Protein AF-0000000080441056 (afdb_homodimer)

Sequence (494 aa):
MAYCEFAKIYDELINEDIDYKKIGDKVLDICERYNVDKKSYLDLACGTGNVSIEIAKQFKEAFAVDLSEEMLREAFEKFKKEKIRSRIVRQDMTELNLNHKFSLITCVLDSTNYIIEDSGIVNYFKSVYNHLEKDGIFIFDINSYYKLSEVLGNNIYTYNSEEVFYSWENTFEDSITNMFLTFFIKEGELYERFEEEHYERAYKEEEIENYLKMANLSVLEKWDGYSNKDVNEYSERILYVVKKMEVMAYCEFAKIYDELINEDIDYKKIGDKVLDICERYNVDKKSYLDLACGTGNVSIEIAKQFKEAFAVDLSEEMLREAFEKFKKEKIRSRIVRQDMTELNLNHKFSLITCVLDSTNYIIEDSGIVNYFKSVYNHLEKDGIFIFDINSYYKLSEVLGNNIYTYNSEEVFYSWENTFEDSITNMFLTFFIKEGELYERFEEEHYERAYKEEEIENYLKMANLSVLEKWDGYSNKDVNEYSERILYVVKKMEV

Nearest PDB structures (foldseek):
  1y8c-assembly1_A  TM=9.452E-01  e=5.557E-40  Clostridium acetobutylicum ATCC 824
  3d2l-assembly1_A  TM=8.966E-01  e=2.140E-26  Exiguobacterium sibiricum 255-15
  7wzg-assembly1_A  TM=8.561E-01  e=5.887E-21  Streptomyces sp.
  4hh4-assembly1_D  TM=8.690E-01  e=3.320E-19  Streptomyces caelestis
  4hgy-assembly1_E  TM=8.821E-01  e=4.790E-19  Streptomyces caelestis

pLDDT: mean 92.51, std 11.16, range [27.66, 98.88]

Radius of gyration: 31.26 Å; Cα contacts (8 Å, |Δi|>4): 1054; chains: 2; bounding box: 46×90×62 Å

Solvent-accessible surface area (backbone atoms only — not comparable to full-atom values): 24937 Å² total; per-residue (Å²): 112,74,68,56,52,43,54,56,44,36,52,57,69,71,41,59,80,59,57,42,61,55,49,20,48,43,53,51,51,51,35,58,76,66,64,41,58,54,48,28,36,34,27,40,60,34,49,53,27,66,45,47,56,58,44,40,74,70,29,74,33,26,37,36,28,20,73,46,66,66,33,42,53,48,18,50,52,51,33,56,73,68,70,48,68,61,49,78,45,80,42,50,63,51,67,52,81,77,94,59,64,18,27,33,38,36,28,50,88,33,53,59,21,54,46,72,50,68,68,42,48,40,36,26,42,34,34,45,49,74,26,42,34,83,78,15,40,38,38,36,27,31,52,19,34,47,26,38,54,60,66,43,22,62,34,62,47,76,47,86,50,89,59,41,33,37,40,42,41,26,39,56,57,95,56,28,27,41,37,40,35,44,36,35,37,55,51,90,90,30,22,42,75,47,77,48,76,47,60,31,32,39,51,48,70,68,56,55,52,50,42,33,46,76,32,50,30,36,79,75,48,62,20,29,34,78,50,95,44,69,61,55,87,77,32,46,30,38,25,39,35,30,32,59,48,86,126,113,74,68,55,52,43,55,57,45,36,52,58,69,70,40,58,81,59,59,42,63,55,49,20,50,45,52,52,51,51,34,59,74,65,66,42,59,53,50,29,34,35,27,42,60,35,50,54,26,64,46,47,58,56,43,40,74,69,30,74,32,27,38,37,28,20,74,48,64,67,33,43,53,49,19,49,54,50,32,56,75,68,71,48,68,62,48,79,43,81,43,50,64,50,66,51,79,76,92,60,65,19,26,32,37,36,29,51,87,33,52,60,21,53,48,71,47,69,67,43,48,38,36,25,41,33,36,48,48,72,27,40,35,84,78,16,42,38,38,36,28,31,52,20,33,45,28,37,54,61,67,42,21,62,34,61,47,76,48,86,51,90,60,41,32,36,38,42,39,27,38,57,57,93,56,28,27,41,36,42,35,44,35,35,37,56,51,91,90,30,22,42,76,48,75,50,75,50,60,31,33,40,49,48,70,68,55,54,52,50,43,32,46,74,34,49,32,38,80,76,48,62,20,29,34,75,50,96,44,68,63,53,86,80,31,47,30,38,26,39,35,29,32,60,49,86,127

Structure (mmCIF, N/CA/C/O backbone):
data_AF-0000000080441056-model_v1
#
loop_
_entity.id
_entity.type
_entity.pdbx_description
1 polymer 'Methyltransferase domain-containing protein'
#
loop_
_atom_site.group_PDB
_atom_site.id
_atom_site.type_symbol
_atom_site.label_atom_id
_atom_site.label_alt_id
_atom_site.label_comp_id
_atom_site.label_asym_id
_atom_site.label_entity_id
_atom_site.label_seq_id
_atom_site.pdbx_PDB_ins_code
_atom_site.Cartn_x
_atom_site.Cartn_y
_atom_site.Cartn_z
_atom_site.occupancy
_atom_site.B_iso_or_equiv
_atom_site.auth_seq_id
_atom_site.auth_comp_id
_atom_site.auth_asym_id
_atom_site.auth_atom_id
_atom_site.pdbx_PDB_model_num
ATOM 1 N N . MET A 1 1 ? 19.562 -7.727 -20.656 1 28.22 1 MET A N 1
ATOM 2 C CA . MET A 1 1 ? 20.219 -7.77 -19.344 1 28.22 1 MET A CA 1
ATOM 3 C C . MET A 1 1 ? 19.219 -7.453 -18.234 1 28.22 1 MET A C 1
ATOM 5 O O . MET A 1 1 ? 19.188 -8.133 -17.203 1 28.22 1 MET A O 1
ATOM 9 N N . ALA A 1 2 ? 18.484 -6.293 -18.438 1 36.69 2 ALA A N 1
ATOM 10 C CA . ALA A 1 2 ? 17.484 -5.797 -17.484 1 36.69 2 ALA A CA 1
ATOM 11 C C . ALA A 1 2 ? 16.359 -6.812 -17.281 1 36.69 2 ALA A C 1
ATOM 13 O O . ALA A 1 2 ? 15.93 -7.059 -16.156 1 36.69 2 ALA A O 1
ATOM 14 N N . TYR A 1 3 ? 16 -7.391 -18.344 1 39.78 3 TYR A N 1
ATOM 15 C CA . TYR A 1 3 ? 14.867 -8.305 -18.422 1 39.78 3 TYR A CA 1
ATOM 16 C C . TYR A 1 3 ? 15.164 -9.602 -17.672 1 39.78 3 TYR A C 1
ATOM 18 O O . TYR A 1 3 ? 14.305 -10.125 -16.953 1 39.78 3 TYR A O 1
ATOM 26 N N . CYS A 1 4 ? 16.312 -10.164 -17.875 1 46.59 4 CYS A N 1
ATOM 27 C CA . CYS A 1 4 ? 16.734 -11.383 -17.203 1 46.59 4 CYS A CA 1
ATOM 28 C C . CYS A 1 4 ? 16.812 -11.172 -15.688 1 46.59 4 CYS A C 1
ATOM 30 O O . CYS A 1 4 ? 16.453 -12.07 -14.914 1 46.59 4 CYS A O 1
ATOM 32 N N . GLU A 1 5 ? 17.219 -10.031 -15.289 1 53.19 5 GLU A N 1
ATOM 33 C CA . GLU A 1 5 ? 17.344 -9.719 -13.867 1 53.19 5 GLU A CA 1
ATOM 34 C C . GLU A 1 5 ? 15.984 -9.695 -13.188 1 53.19 5 GLU A C 1
ATOM 36 O O . GLU A 1 5 ? 15.852 -10.109 -12.031 1 53.19 5 GLU A O 1
ATOM 41 N N . PHE A 1 6 ? 15.109 -9.484 -14.062 1 55.22 6 PHE A N 1
ATOM 42 C CA . PHE A 1 6 ? 13.766 -9.453 -13.5 1 55.22 6 PHE A CA 1
ATOM 43 C C . PHE A 1 6 ? 13.266 -10.859 -13.188 1 55.22 6 PHE A C 1
ATOM 45 O O . PHE A 1 6 ? 12.617 -11.086 -12.164 1 55.22 6 PHE A O 1
ATOM 52 N N . ALA A 1 7 ? 13.75 -11.742 -14.023 1 59.16 7 ALA A N 1
ATOM 53 C CA . ALA A 1 7 ? 13.328 -13.117 -13.766 1 59.16 7 ALA A CA 1
ATOM 54 C C . ALA A 1 7 ? 13.836 -13.617 -12.422 1 59.16 7 ALA A C 1
ATOM 56 O O . ALA A 1 7 ? 13.109 -14.281 -11.68 1 59.16 7 ALA A O 1
ATOM 57 N N . LYS A 1 8 ? 14.961 -13.25 -12.148 1 61.38 8 LYS A N 1
ATOM 58 C CA . LYS A 1 8 ? 15.555 -13.641 -10.875 1 61.38 8 LYS A CA 1
ATOM 59 C C . LYS A 1 8 ? 14.867 -12.938 -9.711 1 61.38 8 LYS A C 1
ATOM 61 O O . LYS A 1 8 ? 14.578 -13.562 -8.688 1 61.38 8 LYS A O 1
ATOM 66 N N . ILE A 1 9 ? 14.672 -11.75 -9.938 1 61.88 9 ILE A N 1
ATOM 67 C CA . ILE A 1 9 ? 14.031 -10.945 -8.898 1 61.88 9 ILE A CA 1
ATOM 68 C C . ILE A 1 9 ? 12.602 -11.422 -8.68 1 61.88 9 ILE A C 1
ATOM 70 O O . ILE A 1 9 ? 12.117 -11.477 -7.547 1 61.88 9 ILE A O 1
ATOM 74 N N . TYR A 1 10 ? 12.133 -11.82 -9.781 1 60.25 10 TYR A N 1
ATOM 75 C CA . TYR A 1 10 ? 10.766 -12.32 -9.742 1 60.25 10 TYR A CA 1
ATOM 76 C C . TYR A 1 10 ? 10.656 -13.531 -8.82 1 60.25 10 TYR A C 1
ATOM 78 O O . TYR A 1 10 ? 9.781 -13.578 -7.941 1 60.25 10 TYR A O 1
ATOM 86 N N . ASP A 1 11 ? 11.516 -14.484 -9.047 1 63.16 11 ASP A N 1
ATOM 87 C CA . ASP A 1 11 ? 11.516 -15.68 -8.219 1 63.16 11 ASP A CA 1
ATOM 88 C C . ASP A 1 11 ? 11.688 -15.328 -6.746 1 63.16 11 ASP A C 1
ATOM 90 O O . ASP A 1 11 ? 10.992 -15.875 -5.887 1 63.16 11 ASP A O 1
ATOM 94 N N . GLU A 1 12 ? 12.531 -14.43 -6.578 1 62.81 12 GLU A N 1
ATOM 95 C CA . GLU A 1 12 ? 12.898 -14.109 -5.203 1 62.81 12 GLU A CA 1
ATOM 96 C C . GLU A 1 12 ? 11.859 -13.219 -4.543 1 62.81 12 GLU A C 1
ATOM 98 O O . GLU A 1 12 ? 11.508 -13.414 -3.377 1 62.81 12 GLU A O 1
ATOM 103 N N . LEU A 1 13 ? 11.414 -12.281 -5.332 1 62 13 LEU A N 1
ATOM 104 C CA . LEU A 1 13 ? 10.641 -11.219 -4.691 1 62 13 LEU A CA 1
ATOM 105 C C . LEU A 1 13 ? 9.148 -11.508 -4.793 1 62 13 LEU A C 1
ATOM 107 O O . LEU A 1 13 ? 8.398 -11.281 -3.838 1 62 13 LEU A O 1
ATOM 111 N N . ILE A 1 14 ? 8.781 -12.109 -5.941 1 61.09 14 ILE A N 1
ATOM 112 C CA . ILE A 1 14 ? 7.355 -12.25 -6.195 1 61.09 14 ILE A CA 1
ATOM 113 C C . ILE A 1 14 ? 6.879 -13.633 -5.742 1 61.09 14 ILE A C 1
ATOM 115 O O . ILE A 1 14 ? 5.797 -13.766 -5.172 1 61.09 14 ILE A O 1
ATOM 119 N N . ASN A 1 15 ? 7.762 -14.516 -5.828 1 65 15 ASN A N 1
ATOM 120 C CA . ASN A 1 15 ? 7.309 -15.883 -5.586 1 65 15 ASN A CA 1
ATOM 121 C C . ASN A 1 15 ? 7.895 -16.438 -4.293 1 65 15 ASN A C 1
ATOM 123 O O . ASN A 1 15 ? 7.867 -17.656 -4.066 1 65 15 ASN A O 1
ATOM 127 N N . GLU A 1 16 ? 8.367 -15.523 -3.523 1 64.69 16 GLU A N 1
ATOM 128 C CA . GLU A 1 16 ? 9.031 -15.977 -2.305 1 64.69 16 GLU A CA 1
ATOM 129 C C . GLU A 1 16 ? 8.07 -16.75 -1.411 1 64.69 16 GLU A C 1
ATOM 131 O O . GLU A 1 16 ? 8.484 -17.656 -0.68 1 64.69 16 GLU A O 1
ATOM 136 N N . ASP A 1 17 ? 6.918 -16.531 -1.618 1 75.19 17 ASP A N 1
ATOM 137 C CA . ASP A 1 17 ? 5.969 -17.141 -0.696 1 75.19 17 ASP A CA 1
ATOM 138 C C . ASP A 1 17 ? 5.328 -18.391 -1.31 1 75.19 17 ASP A C 1
ATOM 140 O O . ASP A 1 17 ? 4.543 -19.078 -0.657 1 75.19 17 ASP A O 1
ATOM 144 N N . ILE A 1 18 ? 5.734 -18.734 -2.449 1 86.75 18 ILE A N 1
ATOM 145 C CA . ILE A 1 18 ? 5.145 -19.891 -3.104 1 86.75 18 ILE A CA 1
ATOM 146 C C . ILE A 1 18 ? 5.844 -21.172 -2.627 1 86.75 18 ILE A C 1
ATOM 148 O O . ILE A 1 18 ? 7.074 -21.25 -2.658 1 86.75 18 ILE A O 1
ATOM 152 N N . ASP A 1 19 ? 5.121 -22.094 -2.141 1 91.88 19 ASP A N 1
ATOM 153 C CA . ASP A 1 19 ? 5.637 -23.406 -1.749 1 91.88 19 ASP A CA 1
ATOM 154 C C . ASP A 1 19 ? 5.586 -24.375 -2.916 1 91.88 19 ASP A C 1
ATOM 156 O O . ASP A 1 19 ? 4.66 -25.188 -3.014 1 91.88 19 ASP A O 1
ATOM 160 N N . TYR A 1 20 ? 6.664 -24.391 -3.703 1 94 20 TYR A N 1
ATOM 161 C CA . TYR A 1 20 ? 6.711 -25.188 -4.922 1 94 20 TYR A CA 1
ATOM 162 C C . TYR A 1 20 ? 6.656 -26.688 -4.605 1 94 20 TYR A C 1
ATOM 164 O O . TYR A 1 20 ? 6.09 -27.469 -5.371 1 94 20 TYR A O 1
ATOM 172 N N . LYS A 1 21 ? 7.277 -27.047 -3.537 1 94.62 21 LYS A N 1
ATOM 173 C CA . LYS A 1 21 ? 7.246 -28.438 -3.119 1 94.62 21 LYS A CA 1
ATOM 174 C C . LYS A 1 21 ? 5.824 -28.891 -2.797 1 94.62 21 LYS A C 1
ATOM 176 O O . LYS A 1 21 ? 5.422 -30 -3.146 1 94.62 21 LYS A O 1
ATOM 181 N N . LYS A 1 22 ? 5.145 -27.984 -2.096 1 96.06 22 LYS A N 1
ATOM 182 C CA . LYS A 1 22 ? 3.754 -28.281 -1.775 1 96.06 22 LYS A CA 1
ATOM 183 C C . LYS A 1 22 ? 2.926 -28.469 -3.043 1 96.06 22 LYS A C 1
ATOM 185 O O . LYS A 1 22 ? 2.07 -29.359 -3.107 1 96.06 22 LYS A O 1
ATOM 190 N N . ILE A 1 23 ? 3.154 -27.719 -3.992 1 97.19 23 ILE A N 1
ATOM 191 C CA . ILE A 1 23 ? 2.459 -27.812 -5.273 1 97.19 23 ILE A CA 1
ATOM 192 C C . ILE A 1 23 ? 2.789 -29.141 -5.945 1 97.19 23 ILE A C 1
ATOM 194 O O . ILE A 1 23 ? 1.888 -29.859 -6.379 1 97.19 23 ILE A O 1
ATOM 198 N N . GLY A 1 24 ? 4.086 -29.422 -6.039 1 97.81 24 GLY A N 1
ATOM 199 C CA . GLY A 1 24 ? 4.512 -30.688 -6.625 1 97.81 24 GLY A CA 1
ATOM 200 C C . GLY A 1 24 ? 3.932 -31.906 -5.922 1 97.81 24 GLY A C 1
ATOM 201 O O . GLY A 1 24 ? 3.447 -32.812 -6.574 1 97.81 24 GLY A O 1
ATOM 202 N N . ASP A 1 25 ? 3.973 -31.828 -4.59 1 97.62 25 ASP A N 1
ATOM 203 C CA . ASP A 1 25 ? 3.455 -32.938 -3.791 1 97.62 25 ASP A CA 1
ATOM 204 C C . ASP A 1 25 ? 1.966 -33.156 -4.055 1 97.62 25 ASP A C 1
ATOM 206 O O . ASP A 1 25 ? 1.509 -34.281 -4.16 1 97.62 25 ASP A O 1
ATOM 210 N N . LYS A 1 26 ? 1.25 -32.094 -4.082 1 98.06 26 LYS A N 1
ATOM 211 C CA . LYS A 1 26 ? -0.185 -32.188 -4.336 1 98.06 26 LYS A CA 1
ATOM 212 C C . LYS A 1 26 ? -0.462 -32.812 -5.695 1 98.06 26 LYS A C 1
ATOM 214 O O . LYS A 1 26 ? -1.337 -33.688 -5.82 1 98.06 26 LYS A O 1
ATOM 219 N N . VAL A 1 27 ? 0.264 -32.438 -6.688 1 98.25 27 VAL A N 1
ATOM 220 C CA . VAL A 1 27 ? 0.101 -32.969 -8.039 1 98.25 27 VAL A CA 1
ATOM 221 C C . VAL A 1 27 ? 0.43 -34.438 -8.047 1 98.25 27 VAL A C 1
ATOM 223 O O . VAL A 1 27 ? -0.313 -35.25 -8.625 1 98.25 27 VAL A O 1
ATOM 226 N N . LEU A 1 28 ? 1.516 -34.812 -7.402 1 98 28 LEU A N 1
ATOM 227 C CA . LEU A 1 28 ? 1.953 -36.188 -7.387 1 98 28 LEU A CA 1
ATOM 228 C C . LEU A 1 28 ? 0.971 -37.062 -6.613 1 98 28 LEU A C 1
ATOM 230 O O . LEU A 1 28 ? 0.734 -38.219 -6.98 1 98 28 LEU A O 1
ATOM 234 N N . ASP A 1 29 ? 0.435 -36.5 -5.535 1 97.88 29 ASP A N 1
ATOM 235 C CA . ASP A 1 29 ? -0.597 -37.219 -4.785 1 97.88 29 ASP A CA 1
ATOM 236 C C . ASP A 1 29 ? -1.801 -37.531 -5.668 1 97.88 29 ASP A C 1
ATOM 238 O O . ASP A 1 29 ? -2.346 -38.656 -5.605 1 97.88 29 ASP A O 1
ATOM 242 N N . ILE A 1 30 ? -2.221 -36.594 -6.398 1 97.5 30 ILE A N 1
ATOM 243 C CA . ILE A 1 30 ? -3.35 -36.781 -7.305 1 97.5 30 ILE A CA 1
ATOM 244 C C . ILE A 1 30 ? -3.01 -37.844 -8.352 1 97.5 30 ILE A C 1
ATOM 246 O O . ILE A 1 30 ? -3.846 -38.688 -8.68 1 97.5 30 ILE A O 1
ATOM 250 N N . CYS A 1 31 ? -1.787 -37.812 -8.859 1 97.25 31 CYS A N 1
ATOM 251 C CA . CYS A 1 31 ? -1.343 -38.812 -9.828 1 97.25 31 CYS A CA 1
ATOM 252 C C . CYS A 1 31 ? -1.433 -40.219 -9.242 1 97.25 31 CYS A C 1
ATOM 254 O O . CYS A 1 31 ? -1.812 -41.156 -9.945 1 97.25 31 CYS A O 1
ATOM 256 N N . GLU A 1 32 ? -1.043 -40.281 -8.031 1 96.94 32 GLU A N 1
ATOM 257 C CA . GLU A 1 32 ? -1.111 -41.594 -7.363 1 96.94 32 GLU A CA 1
ATOM 258 C C . GLU A 1 32 ? -2.557 -42.062 -7.211 1 96.94 32 GLU A C 1
ATOM 260 O O . GLU A 1 32 ? -2.867 -43.219 -7.449 1 96.94 32 GLU A O 1
ATOM 265 N N . ARG A 1 33 ? -3.373 -41.156 -6.785 1 96 33 ARG A N 1
ATOM 266 C CA . ARG A 1 33 ? -4.781 -41.469 -6.555 1 96 33 ARG A CA 1
ATOM 267 C C . ARG A 1 33 ? -5.449 -41.969 -7.832 1 96 33 ARG A C 1
ATOM 269 O O . ARG A 1 33 ? -6.34 -42.812 -7.781 1 96 33 ARG A O 1
ATOM 276 N N . TYR A 1 34 ? -5.055 -41.469 -8.969 1 95.75 34 TYR A N 1
ATOM 277 C CA . TYR A 1 34 ? -5.711 -41.812 -10.219 1 95.75 34 TYR A CA 1
ATOM 278 C C . TYR A 1 34 ? -4.852 -42.75 -11.047 1 95.75 34 TYR A C 1
ATOM 280 O O . TYR A 1 34 ? -5.113 -42.969 -12.227 1 95.75 34 TYR A O 1
ATOM 288 N N . ASN A 1 35 ? -3.75 -43.25 -10.477 1 95.56 35 ASN A N 1
ATOM 289 C CA . ASN A 1 35 ? -2.867 -44.25 -11.062 1 95.56 35 ASN A CA 1
ATOM 290 C C . ASN A 1 35 ? -2.311 -43.781 -12.406 1 95.56 35 ASN A C 1
ATOM 292 O O . ASN A 1 35 ? -2.385 -44.531 -13.398 1 95.56 35 ASN A O 1
ATOM 296 N N . VAL A 1 36 ? -1.85 -42.562 -12.422 1 96 36 VAL A N 1
ATOM 297 C CA . VAL A 1 36 ? -1.255 -42 -13.633 1 96 36 VAL A CA 1
ATOM 298 C C . VAL A 1 36 ? 0.076 -42.688 -13.922 1 96 36 VAL A C 1
ATOM 300 O O . VAL A 1 36 ? 0.9 -42.875 -13.023 1 96 36 VAL A O 1
ATOM 303 N N . ASP A 1 37 ? 0.189 -43.094 -15.172 1 94.38 37 ASP A N 1
ATOM 304 C CA . ASP A 1 37 ? 1.464 -43.688 -15.594 1 94.38 37 ASP A CA 1
ATOM 305 C C . ASP A 1 37 ? 2.568 -42.625 -15.594 1 94.38 37 ASP A C 1
ATOM 307 O O . ASP A 1 37 ? 2.412 -41.562 -16.188 1 94.38 37 ASP A O 1
ATOM 311 N N . LYS A 1 38 ? 3.631 -42.844 -14.953 1 94.5 38 LYS A N 1
ATOM 312 C CA . LYS A 1 38 ? 4.703 -41.844 -14.812 1 94.5 38 LYS A CA 1
ATOM 313 C C . LYS A 1 38 ? 5.668 -41.938 -15.992 1 94.5 38 LYS A C 1
ATOM 315 O O . LYS A 1 38 ? 6.887 -41.938 -15.805 1 94.5 38 LYS A O 1
ATOM 320 N N . LYS A 1 39 ? 5.059 -41.938 -17.156 1 94.38 39 LYS A N 1
ATOM 321 C CA . LYS A 1 39 ? 5.867 -42.062 -18.359 1 94.38 39 LYS A CA 1
ATOM 322 C C . LYS A 1 39 ? 6.312 -40.688 -18.875 1 94.38 39 LYS A C 1
ATOM 324 O O . LYS A 1 39 ? 7.508 -40.438 -18.984 1 94.38 39 LYS A O 1
ATOM 329 N N . SER A 1 40 ? 5.289 -39.875 -19.219 1 96.88 40 SER A N 1
ATOM 330 C CA . SER A 1 40 ? 5.609 -38.594 -19.859 1 96.88 40 SER A CA 1
ATOM 331 C C . SER A 1 40 ? 4.863 -37.438 -19.188 1 96.88 40 SER A C 1
ATOM 333 O O . SER A 1 40 ? 3.643 -37.5 -19.031 1 96.88 40 SER A O 1
ATOM 335 N N . TYR A 1 41 ? 5.605 -36.406 -18.812 1 98.12 41 TYR A N 1
ATOM 336 C CA . TYR A 1 41 ? 5.078 -35.25 -18.109 1 98.12 41 TYR A CA 1
ATOM 337 C C . TYR A 1 41 ? 5.297 -33.969 -18.922 1 98.12 41 TYR A C 1
ATOM 339 O O . TYR A 1 41 ? 6.383 -33.75 -19.469 1 98.12 41 TYR A O 1
ATOM 347 N N . LEU A 1 42 ? 4.223 -33.188 -19.094 1 98.62 42 LEU A N 1
ATOM 348 C CA . LEU A 1 42 ? 4.324 -31.875 -19.75 1 98.62 42 LEU A CA 1
ATOM 349 C C . LEU A 1 42 ? 3.939 -30.766 -18.781 1 98.62 42 LEU A C 1
ATOM 351 O O . LEU A 1 42 ? 2.854 -30.781 -18.188 1 98.62 42 LEU A O 1
ATOM 355 N N . ASP A 1 43 ? 4.855 -29.797 -18.609 1 98.62 43 ASP A N 1
ATOM 356 C CA . ASP A 1 43 ? 4.566 -28.594 -17.844 1 98.62 43 ASP A CA 1
ATOM 357 C C . ASP A 1 43 ? 4.355 -27.391 -18.766 1 98.62 43 ASP A C 1
ATOM 359 O O . ASP A 1 43 ? 5.305 -26.891 -19.375 1 98.62 43 ASP A O 1
ATOM 363 N N . LEU A 1 44 ? 3.092 -26.953 -18.891 1 98.38 44 LEU A N 1
ATOM 364 C CA . LEU A 1 44 ? 2.758 -25.781 -19.688 1 98.38 44 LEU A CA 1
ATOM 365 C C . LEU A 1 44 ? 2.961 -24.5 -18.875 1 98.38 44 LEU A C 1
ATOM 367 O O . LEU A 1 44 ? 2.615 -24.438 -17.688 1 98.38 44 LEU A O 1
ATOM 371 N N . ALA A 1 45 ? 3.482 -23.438 -19.625 1 97.06 45 ALA A N 1
ATOM 372 C CA . ALA A 1 45 ? 3.811 -22.188 -18.938 1 97.06 45 ALA A CA 1
ATOM 373 C C . ALA A 1 45 ? 4.676 -22.438 -17.719 1 97.06 45 ALA A C 1
ATOM 375 O O . ALA A 1 45 ? 4.332 -22.016 -16.609 1 97.06 45 ALA A O 1
ATOM 376 N N . CYS A 1 46 ? 5.812 -23.047 -17.969 1 96.19 46 CYS A N 1
ATOM 377 C CA . CYS A 1 46 ? 6.613 -23.625 -16.891 1 96.19 46 CYS A CA 1
ATOM 378 C C . CYS A 1 46 ? 7.391 -22.531 -16.156 1 96.19 46 CYS A C 1
ATOM 380 O O . CYS A 1 46 ? 7.91 -22.766 -15.062 1 96.19 46 CYS A O 1
ATOM 382 N N . GLY A 1 47 ? 7.496 -21.312 -16.703 1 91.88 47 GLY A N 1
ATOM 383 C CA . GLY A 1 47 ? 8.305 -20.266 -16.109 1 91.88 47 GLY A CA 1
ATOM 384 C C . GLY A 1 47 ? 9.758 -20.656 -15.922 1 91.88 47 GLY A C 1
ATOM 385 O O . GLY A 1 47 ? 10.391 -21.156 -16.859 1 91.88 47 GLY A O 1
ATOM 386 N N . THR A 1 48 ? 10.281 -20.438 -14.789 1 87.81 48 THR A N 1
ATOM 387 C CA . THR A 1 48 ? 11.672 -20.781 -14.539 1 87.81 48 THR A CA 1
ATOM 388 C C . THR A 1 48 ? 11.805 -22.25 -14.148 1 87.81 48 THR A C 1
ATOM 390 O O . THR A 1 48 ? 12.891 -22.719 -13.812 1 87.81 48 THR A O 1
ATOM 393 N N . GLY A 1 49 ? 10.734 -22.984 -14.102 1 93 49 GLY A N 1
ATOM 394 C CA . GLY A 1 49 ? 10.773 -24.438 -13.977 1 93 49 GLY A CA 1
ATOM 395 C C . GLY A 1 49 ? 10.742 -24.906 -12.539 1 93 49 GLY A C 1
ATOM 396 O O . GLY A 1 49 ? 11.031 -26.078 -12.258 1 93 49 GLY A O 1
ATOM 397 N N . ASN A 1 50 ? 10.344 -24.078 -11.586 1 92.12 50 ASN A N 1
ATOM 398 C CA . ASN A 1 50 ? 10.383 -24.438 -10.172 1 92.12 50 ASN A CA 1
ATOM 399 C C . ASN A 1 50 ? 9.43 -25.578 -9.859 1 92.12 50 ASN A C 1
ATOM 401 O O . ASN A 1 50 ? 9.789 -26.531 -9.164 1 92.12 50 ASN A O 1
ATOM 405 N N . VAL A 1 51 ? 8.25 -25.5 -10.352 1 95.38 51 VAL A N 1
ATOM 406 C CA . VAL A 1 51 ? 7.285 -26.578 -10.109 1 95.38 51 VAL A CA 1
ATOM 407 C C . VAL A 1 51 ? 7.645 -27.797 -10.953 1 95.38 51 VAL A C 1
ATOM 409 O O . VAL A 1 51 ? 7.512 -28.938 -10.5 1 95.38 51 VAL A O 1
ATOM 412 N N . SER A 1 52 ? 8.117 -27.578 -12.172 1 96.75 52 SER A N 1
ATOM 413 C CA . SER A 1 52 ? 8.469 -28.641 -13.109 1 96.75 52 SER A CA 1
ATOM 414 C C . SER A 1 52 ? 9.461 -29.609 -12.484 1 96.75 52 SER A C 1
ATOM 416 O O . SER A 1 52 ? 9.305 -30.828 -12.609 1 96.75 52 SER A O 1
ATOM 418 N N . ILE A 1 53 ? 10.422 -29.078 -11.828 1 96.12 53 ILE A N 1
ATOM 419 C CA . ILE A 1 53 ? 11.5 -29.891 -11.305 1 96.12 53 ILE A CA 1
ATOM 420 C C . ILE A 1 53 ? 10.969 -30.812 -10.203 1 96.12 53 ILE A C 1
ATOM 422 O O . ILE A 1 53 ? 11.414 -31.953 -10.062 1 96.12 53 ILE A O 1
ATOM 426 N N . GLU A 1 54 ? 10.016 -30.281 -9.391 1 96.5 54 GLU A N 1
ATOM 427 C CA . GLU A 1 54 ? 9.438 -31.047 -8.297 1 96.5 54 GLU A CA 1
ATOM 428 C C . GLU A 1 54 ? 8.672 -32.25 -8.82 1 96.5 54 GLU A C 1
ATOM 430 O O . GLU A 1 54 ? 8.609 -33.312 -8.164 1 96.5 54 GLU A O 1
ATOM 435 N N . ILE A 1 55 ? 8.18 -32.188 -9.984 1 97.94 55 ILE A N 1
ATOM 436 C CA . ILE A 1 55 ? 7.285 -33.219 -10.508 1 97.94 55 ILE A CA 1
ATOM 437 C C . ILE A 1 55 ? 8.047 -34.125 -11.484 1 97.94 55 ILE A C 1
ATOM 439 O O . ILE A 1 55 ? 7.891 -35.344 -11.469 1 97.94 55 ILE A O 1
ATOM 443 N N . ALA A 1 56 ? 8.883 -33.531 -12.266 1 97.19 56 ALA A N 1
ATOM 444 C CA . ALA A 1 56 ? 9.539 -34.219 -13.391 1 97.19 56 ALA A CA 1
ATOM 445 C C . ALA A 1 56 ? 10.422 -35.344 -12.914 1 97.19 56 ALA A C 1
ATOM 447 O O . ALA A 1 56 ? 10.578 -36.375 -13.609 1 97.19 56 ALA A O 1
ATOM 448 N N . LYS A 1 57 ? 10.906 -35.25 -11.727 1 95 57 LYS A N 1
ATOM 449 C CA . LYS A 1 57 ? 11.789 -36.25 -11.164 1 95 57 LYS A CA 1
ATOM 450 C C . LYS A 1 57 ? 11.07 -37.594 -11.055 1 95 57 LYS A C 1
ATOM 452 O O . LYS A 1 57 ? 11.719 -38.656 -11 1 95 57 LYS A O 1
ATOM 457 N N . GLN A 1 58 ? 9.797 -37.625 -11.016 1 95.44 58 GLN A N 1
ATOM 458 C CA . GLN A 1 58 ? 9.016 -38.844 -10.805 1 95.44 58 GLN A CA 1
ATOM 459 C C . GLN A 1 58 ? 8.57 -39.438 -12.141 1 95.44 58 GLN A C 1
ATOM 461 O O . GLN A 1 58 ? 7.902 -40.5 -12.164 1 95.44 58 GLN A O 1
ATOM 466 N N . PHE A 1 59 ? 8.938 -38.875 -13.234 1 96.94 59 PHE A N 1
ATOM 467 C CA . PHE A 1 59 ? 8.508 -39.312 -14.555 1 96.94 59 PHE A CA 1
ATOM 468 C C . PHE A 1 59 ? 9.711 -39.719 -15.398 1 96.94 59 PHE A C 1
ATOM 470 O O . PHE A 1 59 ? 10.82 -39.25 -15.188 1 96.94 59 PHE A O 1
ATOM 477 N N . LYS A 1 60 ? 9.508 -40.562 -16.438 1 95.31 60 LYS A N 1
ATOM 478 C CA . LYS A 1 60 ? 10.578 -41.031 -17.312 1 95.31 60 LYS A CA 1
ATOM 479 C C . LYS A 1 60 ? 11.078 -39.906 -18.234 1 95.31 60 LYS A C 1
ATOM 481 O O . LYS A 1 60 ? 12.273 -39.844 -18.547 1 95.31 60 LYS A O 1
ATOM 486 N N . GLU A 1 61 ? 10.164 -39.125 -18.703 1 95.38 61 GLU A N 1
ATOM 487 C CA . GLU A 1 61 ? 10.516 -37.969 -19.531 1 95.38 61 GLU A CA 1
ATOM 488 C C . GLU A 1 61 ? 9.641 -36.781 -19.203 1 95.38 61 GLU A C 1
ATOM 490 O O . GLU A 1 61 ? 8.508 -36.938 -18.75 1 95.38 61 GLU A O 1
ATOM 495 N N . ALA A 1 62 ? 10.188 -35.625 -19.422 1 97 62 ALA A N 1
ATOM 496 C CA . ALA A 1 62 ? 9.453 -34.406 -19.125 1 97 62 ALA A CA 1
ATOM 497 C C . ALA A 1 62 ? 9.648 -33.375 -20.219 1 97 62 ALA A C 1
ATOM 499 O O . ALA A 1 62 ? 10.703 -33.312 -20.844 1 97 62 ALA A O 1
ATOM 500 N N . PHE A 1 63 ? 8.617 -32.656 -20.516 1 97.62 63 PHE A N 1
ATOM 501 C CA . PHE A 1 63 ? 8.617 -31.484 -21.406 1 97.62 63 PHE A CA 1
ATOM 502 C C . PHE A 1 63 ? 8.234 -30.219 -20.625 1 97.62 63 PHE A C 1
ATOM 504 O O . PHE A 1 63 ? 7.348 -30.25 -19.781 1 97.62 63 PHE A O 1
ATOM 511 N N . ALA A 1 64 ? 8.914 -29.172 -20.906 1 98 64 ALA A N 1
ATOM 512 C CA . ALA A 1 64 ? 8.594 -27.859 -20.344 1 98 64 ALA A CA 1
ATOM 513 C C . ALA A 1 64 ? 8.398 -26.812 -21.438 1 98 64 ALA A C 1
ATOM 515 O O . ALA A 1 64 ? 9.266 -26.641 -22.312 1 98 64 ALA A O 1
ATOM 516 N N . VAL A 1 65 ? 7.27 -26.172 -21.422 1 97.88 65 VAL A N 1
ATOM 517 C CA . VAL A 1 65 ? 6.93 -25.219 -22.469 1 97.88 65 VAL A CA 1
ATOM 518 C C . VAL A 1 65 ? 6.656 -23.844 -21.859 1 97.88 65 VAL A C 1
ATOM 520 O O . VAL A 1 65 ? 6 -23.75 -20.812 1 97.88 65 VAL A O 1
ATOM 523 N N . ASP A 1 66 ? 7.176 -22.797 -22.438 1 96.12 66 ASP A N 1
ATOM 524 C CA . ASP A 1 66 ? 6.91 -21.406 -22.062 1 96.12 66 ASP A CA 1
ATOM 525 C C . ASP A 1 66 ? 7.094 -20.469 -23.25 1 96.12 66 ASP A C 1
ATOM 527 O O . ASP A 1 66 ? 7.738 -20.828 -24.234 1 96.12 66 ASP A O 1
ATOM 531 N N . LEU A 1 67 ? 6.43 -19.344 -23.062 1 94.31 67 LEU A N 1
ATOM 532 C CA . LEU A 1 67 ? 6.512 -18.375 -24.141 1 94.31 67 LEU A CA 1
ATOM 533 C C . LEU A 1 67 ? 7.805 -17.562 -24.047 1 94.31 67 LEU A C 1
ATOM 535 O O . LEU A 1 67 ? 8.297 -17.062 -25.062 1 94.31 67 LEU A O 1
ATOM 539 N N . SER A 1 68 ? 8.352 -17.484 -22.859 1 89.94 68 SER A N 1
ATOM 540 C CA . SER A 1 68 ? 9.484 -16.594 -22.609 1 89.94 68 SER A CA 1
ATOM 541 C C . SER A 1 68 ? 10.805 -17.344 -22.719 1 89.94 68 SER A C 1
ATOM 543 O O . SER A 1 68 ? 11.078 -18.25 -21.938 1 89.94 68 SER A O 1
ATOM 545 N N . GLU A 1 69 ? 11.633 -16.797 -23.594 1 89.06 69 GLU A N 1
ATOM 546 C CA . GLU A 1 69 ? 12.953 -17.391 -23.75 1 89.06 69 GLU A CA 1
ATOM 547 C C . GLU A 1 69 ? 13.789 -17.219 -22.484 1 89.06 69 GLU A C 1
ATOM 549 O O . GLU A 1 69 ? 14.547 -18.125 -22.109 1 89.06 69 GLU A O 1
ATOM 554 N N . GLU A 1 70 ? 13.68 -16.125 -21.938 1 84 70 GLU A N 1
ATOM 555 C CA . GLU A 1 70 ? 14.438 -15.836 -20.719 1 84 70 GLU A CA 1
ATOM 556 C C . GLU A 1 70 ? 14.062 -16.797 -19.594 1 84 70 GLU A C 1
ATOM 558 O O . GLU A 1 70 ? 14.93 -17.266 -18.859 1 84 70 GLU A O 1
ATOM 563 N N . MET A 1 71 ? 12.828 -17.031 -19.422 1 87.75 71 MET A N 1
ATOM 564 C CA . MET A 1 71 ? 12.375 -17.969 -18.406 1 87.75 71 MET A CA 1
ATOM 565 C C . MET A 1 71 ? 12.891 -19.375 -18.703 1 87.75 71 MET A C 1
ATOM 567 O O . MET A 1 71 ? 13.328 -20.078 -17.797 1 87.75 71 MET A O 1
ATOM 571 N N . LEU A 1 72 ? 12.844 -19.734 -19.969 1 91.62 72 LEU A N 1
ATOM 572 C CA . LEU A 1 72 ? 13.25 -21.078 -20.375 1 91.62 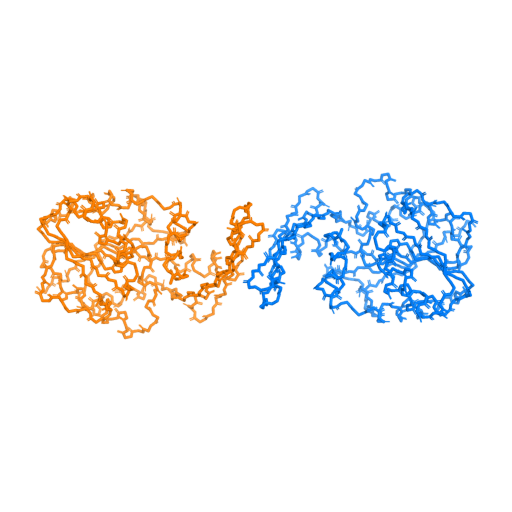72 LEU A CA 1
ATOM 573 C C . LEU A 1 72 ? 14.742 -21.281 -20.156 1 91.62 72 LEU A C 1
ATOM 575 O O . LEU A 1 72 ? 15.18 -22.391 -19.844 1 91.62 72 LEU A O 1
ATOM 579 N N . ARG A 1 73 ? 15.484 -20.219 -20.328 1 89.19 73 ARG A N 1
ATOM 580 C CA . ARG A 1 73 ? 16.922 -20.312 -20.062 1 89.19 73 ARG A CA 1
ATOM 581 C C . ARG A 1 73 ? 17.188 -20.656 -18.609 1 89.19 73 ARG A C 1
ATOM 583 O O . ARG A 1 73 ? 18.047 -21.5 -18.312 1 89.19 73 ARG A O 1
ATOM 590 N N . GLU A 1 74 ? 16.5 -20.031 -17.781 1 87.75 74 GLU A N 1
ATOM 591 C CA . GLU A 1 74 ? 16.641 -20.344 -16.359 1 87.75 74 GLU A CA 1
ATOM 592 C C . GLU A 1 74 ? 16.156 -21.766 -16.062 1 87.75 74 GLU A C 1
ATOM 594 O O . GLU A 1 74 ? 16.734 -22.453 -15.211 1 87.75 74 GLU A O 1
ATOM 599 N N . ALA A 1 75 ? 15.055 -22.141 -16.609 1 91 75 ALA A N 1
ATOM 600 C CA . ALA A 1 75 ? 14.523 -23.484 -16.406 1 91 75 ALA A CA 1
ATOM 601 C C . ALA A 1 75 ? 15.523 -24.547 -16.859 1 91 75 ALA A C 1
ATOM 603 O O . ALA A 1 75 ? 15.719 -25.547 -16.172 1 91 75 ALA A O 1
ATOM 604 N N . PHE A 1 76 ? 16.109 -24.297 -17.969 1 93.12 76 PHE A N 1
ATOM 605 C CA . PHE A 1 76 ? 17.094 -25.219 -18.516 1 93.12 76 PHE A CA 1
ATOM 606 C C . PHE A 1 76 ? 18.234 -25.453 -17.531 1 93.12 76 PHE A C 1
ATOM 608 O O . PHE A 1 76 ? 18.641 -26.578 -17.281 1 93.12 76 PHE A O 1
ATOM 615 N N . GLU A 1 77 ? 18.719 -24.391 -17 1 92.19 77 GLU A N 1
ATOM 616 C CA . GLU A 1 77 ? 19.812 -24.484 -16.047 1 92.19 77 GLU A CA 1
ATOM 617 C C . GLU A 1 77 ? 19.406 -25.266 -14.805 1 92.19 77 GLU A C 1
ATOM 619 O O . GLU A 1 77 ? 20.203 -26.016 -14.242 1 92.19 77 GLU A O 1
ATOM 624 N N . LYS A 1 78 ? 18.234 -25.062 -14.398 1 90.62 78 LYS A N 1
ATOM 625 C CA . LYS A 1 78 ? 17.75 -25.797 -13.227 1 90.62 78 LYS A CA 1
ATOM 626 C C . LYS A 1 78 ? 17.609 -27.281 -13.523 1 90.62 78 LYS A C 1
ATOM 628 O O . LYS A 1 78 ? 17.969 -28.125 -12.695 1 90.62 78 LYS A O 1
ATOM 633 N N . PHE A 1 79 ? 17.078 -27.656 -14.664 1 94.12 79 PHE A N 1
ATOM 634 C CA . PHE A 1 79 ? 16.922 -29.047 -15.062 1 94.12 79 PHE A CA 1
ATOM 635 C C . PHE A 1 79 ? 18.281 -29.734 -15.141 1 94.12 79 PHE A C 1
ATOM 637 O O . PHE A 1 79 ? 18.438 -30.875 -14.695 1 94.12 79 PHE A O 1
ATOM 644 N N . LYS A 1 80 ? 19.188 -29.016 -15.695 1 94.38 80 LYS A N 1
ATOM 645 C CA . LYS A 1 80 ? 20.547 -29.531 -15.812 1 94.38 80 LYS A CA 1
ATOM 646 C C . LYS A 1 80 ? 21.156 -29.781 -14.438 1 94.38 80 LYS A C 1
ATOM 648 O O . LYS A 1 80 ? 21.75 -30.844 -14.203 1 94.38 80 LYS A O 1
ATOM 653 N N . LYS A 1 81 ? 21.031 -28.875 -13.641 1 94.88 81 LYS A N 1
ATOM 654 C CA . LYS A 1 81 ? 21.578 -28.984 -12.289 1 94.88 81 LYS A CA 1
ATOM 655 C C . LYS A 1 81 ? 20.984 -30.172 -11.555 1 94.88 81 LYS A C 1
ATOM 657 O O . LYS A 1 81 ? 21.672 -30.844 -10.781 1 94.88 81 LYS A O 1
ATOM 662 N N . GLU A 1 82 ? 19.75 -30.422 -11.75 1 94.12 82 GLU A N 1
ATOM 663 C CA . GLU A 1 82 ? 19.047 -31.484 -11.047 1 94.12 82 GLU A CA 1
ATOM 664 C C . GLU A 1 82 ? 19.141 -32.812 -11.812 1 94.12 82 GLU A C 1
ATOM 666 O O . GLU A 1 82 ? 18.594 -33.812 -11.383 1 94.12 82 GLU A O 1
ATOM 671 N N . LYS A 1 83 ? 19.781 -32.812 -12.969 1 92.88 83 LYS A N 1
ATOM 672 C CA . LYS A 1 83 ? 20 -34 -13.812 1 92.88 83 LYS A CA 1
ATOM 673 C C . LYS A 1 83 ? 18.672 -34.594 -14.258 1 92.88 83 LYS A C 1
ATOM 675 O O . LYS A 1 83 ? 18.484 -35.812 -14.156 1 92.88 83 LYS A O 1
ATOM 680 N N . ILE A 1 84 ? 17.734 -33.75 -14.602 1 92.5 84 ILE A N 1
ATOM 681 C CA . ILE A 1 84 ? 16.438 -34.188 -15.102 1 92.5 84 ILE A CA 1
ATOM 682 C C . ILE A 1 84 ? 16.438 -34.125 -16.625 1 92.5 84 ILE A C 1
ATOM 684 O O . ILE A 1 84 ? 16.797 -33.094 -17.219 1 92.5 84 ILE A O 1
ATOM 688 N N . ARG A 1 85 ? 16.109 -35.25 -17.188 1 85.69 85 ARG A N 1
ATOM 689 C CA . ARG A 1 85 ? 15.938 -35.281 -18.641 1 85.69 85 ARG A CA 1
ATOM 690 C C . ARG A 1 85 ? 14.672 -34.531 -19.047 1 85.69 85 ARG A C 1
ATOM 692 O O . ARG A 1 85 ? 13.562 -35 -18.797 1 85.69 85 ARG A O 1
ATOM 699 N N . SER A 1 86 ? 14.859 -33.406 -19.594 1 91.88 86 SER A N 1
ATOM 700 C CA . SER A 1 86 ? 13.695 -32.594 -19.969 1 91.88 86 SER A CA 1
ATOM 701 C C . SER A 1 86 ? 13.914 -31.906 -21.297 1 91.88 86 SER A C 1
ATOM 703 O O . SER A 1 86 ? 15.031 -31.484 -21.609 1 91.88 86 SER A O 1
ATOM 705 N N . ARG A 1 87 ? 12.898 -31.922 -22.094 1 95.25 87 ARG A N 1
ATOM 706 C CA . ARG A 1 87 ? 12.891 -31.125 -23.312 1 95.25 87 ARG A CA 1
ATOM 707 C C . ARG A 1 87 ? 12.234 -29.766 -23.078 1 95.25 87 ARG A C 1
ATOM 709 O O . ARG A 1 87 ? 11.102 -29.688 -22.609 1 95.25 87 ARG A O 1
ATOM 716 N N . ILE A 1 88 ? 12.938 -28.75 -23.406 1 96.12 88 ILE A N 1
ATOM 717 C CA . ILE A 1 88 ? 12.453 -27.391 -23.234 1 96.12 88 ILE A CA 1
ATOM 718 C C . ILE A 1 88 ? 12.039 -26.797 -24.578 1 96.12 88 ILE A C 1
ATOM 720 O O . ILE A 1 88 ? 12.82 -26.812 -25.531 1 96.12 88 ILE A O 1
ATOM 724 N N . VAL A 1 89 ? 10.859 -26.297 -24.656 1 96.62 89 VAL A N 1
ATOM 725 C CA . VAL A 1 89 ? 10.328 -25.812 -25.922 1 96.62 89 VAL A CA 1
ATOM 726 C C . VAL A 1 89 ? 9.719 -24.422 -25.734 1 96.62 89 VAL A C 1
ATOM 728 O O . VAL A 1 89 ? 8.945 -24.203 -24.812 1 96.62 89 VAL A O 1
ATOM 731 N N . ARG A 1 90 ? 10.086 -23.453 -26.547 1 96.06 90 ARG A N 1
ATOM 732 C CA . ARG A 1 90 ? 9.438 -22.156 -26.562 1 96.06 90 ARG A CA 1
ATOM 733 C C . ARG A 1 90 ? 8.211 -22.172 -27.469 1 96.06 90 ARG A C 1
ATOM 735 O O . ARG A 1 90 ? 8.336 -22.203 -28.688 1 96.06 90 ARG A O 1
ATOM 742 N N . GLN A 1 91 ? 7.094 -22.141 -26.891 1 96.25 91 GLN A N 1
ATOM 743 C CA . GLN A 1 91 ? 5.859 -22.172 -27.656 1 96.25 91 GLN A CA 1
ATOM 744 C C . GLN A 1 91 ? 4.695 -21.562 -26.875 1 96.25 91 GLN A C 1
ATOM 746 O O . GLN A 1 91 ? 4.711 -21.562 -25.641 1 96.25 91 GLN A O 1
ATOM 751 N N . ASP A 1 92 ? 3.75 -21.031 -27.625 1 96.12 92 ASP A N 1
ATOM 752 C CA . ASP A 1 92 ? 2.484 -20.578 -27.062 1 96.12 92 ASP A CA 1
ATOM 753 C C . ASP A 1 92 ? 1.577 -21.75 -26.703 1 96.12 92 ASP A C 1
ATOM 755 O O . ASP A 1 92 ? 1.305 -22.609 -27.547 1 96.12 92 ASP A O 1
ATOM 759 N N . MET A 1 93 ? 1.112 -21.734 -25.484 1 95.19 93 MET A N 1
ATOM 760 C CA . MET A 1 93 ? 0.323 -22.891 -25.047 1 95.19 93 MET A CA 1
ATOM 761 C C . MET A 1 93 ? -1.024 -22.922 -25.766 1 95.19 93 MET A C 1
ATOM 763 O O . MET A 1 93 ? -1.682 -23.969 -25.812 1 95.19 93 MET A O 1
ATOM 767 N N . THR A 1 94 ? -1.475 -21.797 -26.328 1 96 94 THR A N 1
ATOM 768 C CA . THR A 1 94 ? -2.719 -21.766 -27.094 1 96 94 THR A CA 1
ATOM 769 C C . THR A 1 94 ? -2.508 -22.312 -28.5 1 96 94 THR A C 1
ATOM 771 O O . THR A 1 94 ? -3.471 -22.578 -29.219 1 96 94 THR A O 1
ATOM 774 N N . GLU A 1 95 ? -1.283 -22.547 -28.891 1 95.06 95 GLU A N 1
ATOM 775 C CA . GLU A 1 95 ? -0.93 -23.125 -30.172 1 95.06 95 GLU A CA 1
ATOM 776 C C . GLU A 1 95 ? 0.02 -24.312 -30 1 95.06 95 GLU A C 1
ATOM 778 O O . GLU A 1 95 ? 0.939 -24.5 -30.812 1 95.06 95 GLU A O 1
ATOM 783 N N . LEU A 1 96 ? -0.143 -24.969 -29.031 1 94.88 96 LEU A N 1
ATOM 784 C CA . LEU A 1 96 ? 0.75 -26.047 -28.641 1 94.88 96 LEU A CA 1
ATOM 785 C C . LEU A 1 96 ? 0.753 -27.156 -29.688 1 94.88 96 LEU A C 1
ATOM 787 O O . LEU A 1 96 ? -0.308 -27.609 -30.125 1 94.88 96 LEU A O 1
ATOM 791 N N . ASN A 1 97 ? 1.867 -27.547 -30.156 1 94.75 97 ASN A N 1
ATOM 792 C CA . ASN A 1 97 ? 2.066 -28.656 -31.078 1 94.75 97 ASN A CA 1
ATOM 793 C C . ASN A 1 97 ? 3.398 -29.359 -30.828 1 94.75 97 ASN A C 1
ATOM 795 O O . ASN A 1 97 ? 4.426 -28.969 -31.375 1 94.75 97 ASN A O 1
ATOM 799 N N . LEU A 1 98 ? 3.477 -30.469 -30.094 1 95.5 98 LEU A N 1
ATOM 800 C CA . LEU A 1 98 ? 4.699 -31.156 -29.688 1 95.5 98 LEU A CA 1
ATOM 801 C C . LEU A 1 98 ? 4.762 -32.562 -30.281 1 95.5 98 LEU A C 1
ATOM 803 O O . LEU A 1 98 ? 5.809 -33.219 -30.234 1 95.5 98 LEU A O 1
ATOM 807 N N . ASN A 1 99 ? 3.916 -33 -31.047 1 93.25 99 ASN A N 1
ATOM 808 C CA . ASN A 1 99 ? 3.85 -34.344 -31.609 1 93.25 99 ASN A CA 1
ATOM 809 C C . ASN A 1 99 ? 4.172 -35.406 -30.547 1 93.25 99 ASN A C 1
ATOM 811 O O . ASN A 1 99 ? 5.027 -36.281 -30.766 1 93.25 99 ASN A O 1
ATOM 815 N N . HIS A 1 100 ? 3.676 -35.312 -29.469 1 95.81 100 HIS A N 1
ATOM 816 C CA . HIS A 1 100 ? 3.855 -36.188 -28.312 1 95.81 100 HIS A CA 1
ATOM 817 C C . HIS A 1 100 ? 2.604 -36.219 -27.438 1 95.81 100 HIS A C 1
ATOM 819 O O . HIS A 1 100 ? 1.806 -35.281 -27.453 1 95.81 100 HIS A O 1
ATOM 825 N N . LYS A 1 101 ? 2.35 -37.344 -26.766 1 97.12 101 LYS A N 1
ATOM 826 C CA . LYS A 1 101 ? 1.261 -37.438 -25.797 1 97.12 101 LYS A CA 1
ATOM 827 C C . LYS A 1 101 ? 1.801 -37.594 -24.391 1 97.12 101 LYS A C 1
ATOM 829 O O . LYS A 1 101 ? 2.877 -38.156 -24.188 1 97.12 101 LYS A O 1
ATOM 834 N N . PHE A 1 102 ? 1.021 -37.219 -23.438 1 98.19 102 PHE A N 1
ATOM 835 C CA . PHE A 1 102 ? 1.523 -37.156 -22.062 1 98.19 102 PHE A CA 1
ATOM 836 C C . PHE A 1 102 ? 0.531 -37.781 -21.109 1 98.19 102 PHE A C 1
ATOM 838 O O . PHE A 1 102 ? -0.682 -37.625 -21.266 1 98.19 102 PHE A O 1
ATOM 845 N N . SER A 1 103 ? 1.094 -38.5 -20.109 1 98.12 103 SER A N 1
ATOM 846 C CA . SER A 1 103 ? 0.247 -39.062 -19.078 1 98.12 103 SER A CA 1
ATOM 847 C C . SER A 1 103 ? -0.196 -37.969 -18.078 1 98.12 103 SER A C 1
ATOM 849 O O . SER A 1 103 ? -1.225 -38.125 -17.422 1 98.12 103 SER A O 1
ATOM 851 N N . LEU A 1 104 ? 0.597 -36.938 -17.922 1 98.69 104 LEU A N 1
ATOM 852 C CA . LEU A 1 104 ? 0.275 -35.781 -17.062 1 98.69 104 LEU A CA 1
ATOM 853 C C . LEU A 1 104 ? 0.624 -34.469 -17.766 1 98.69 104 LEU A C 1
ATOM 855 O O . LEU A 1 104 ? 1.71 -34.344 -18.328 1 98.69 104 LEU A O 1
ATOM 859 N N . ILE A 1 105 ? -0.295 -33.562 -17.781 1 98.75 105 ILE A N 1
ATOM 860 C CA . ILE A 1 105 ? -0.055 -32.188 -18.203 1 98.75 105 ILE A CA 1
ATOM 861 C C . ILE A 1 105 ? -0.416 -31.25 -17.062 1 98.75 105 ILE A C 1
ATOM 863 O O . ILE A 1 105 ? -1.469 -31.391 -16.438 1 98.75 105 ILE A O 1
ATOM 867 N N . THR A 1 106 ? 0.494 -30.344 -16.719 1 98.88 106 THR A N 1
ATOM 868 C CA . THR A 1 106 ? 0.193 -29.344 -15.703 1 98.88 106 THR A CA 1
ATOM 869 C C . THR A 1 106 ? 0.273 -27.938 -16.281 1 98.88 106 THR A C 1
ATOM 871 O O . THR A 1 106 ? 0.99 -27.703 -17.266 1 98.88 106 THR A O 1
ATOM 874 N N . CYS A 1 107 ? -0.449 -27.047 -15.797 1 98.62 107 CYS A N 1
ATOM 875 C CA . CYS A 1 107 ? -0.406 -25.609 -16.047 1 98.62 107 CYS A CA 1
ATOM 876 C C . CYS A 1 107 ? -0.793 -24.828 -14.797 1 98.62 107 CYS A C 1
ATOM 878 O O . CYS A 1 107 ? -1.934 -24.375 -14.672 1 98.62 107 CYS A O 1
ATOM 880 N N . VAL A 1 108 ? 0.229 -24.609 -13.969 1 96.94 108 VAL A N 1
ATOM 881 C CA . VAL A 1 108 ? -0.084 -24.141 -12.625 1 96.94 108 VAL A CA 1
ATOM 882 C C . VAL A 1 108 ? 0.417 -22.703 -12.453 1 96.94 108 VAL A C 1
ATOM 884 O O . VAL A 1 108 ? 1.073 -22.156 -13.352 1 96.94 108 VAL A O 1
ATOM 887 N N . LEU A 1 109 ? 0.007 -22.125 -11.383 1 94.31 109 LEU A N 1
ATOM 888 C CA . LEU A 1 109 ? 0.37 -20.766 -10.961 1 94.31 109 LEU A CA 1
ATOM 889 C C . LEU A 1 109 ? -0.243 -19.734 -11.891 1 94.31 109 LEU A C 1
ATOM 891 O O . LEU A 1 109 ? 0.46 -18.844 -12.398 1 94.31 109 LEU A O 1
ATOM 895 N N . ASP A 1 110 ? -1.521 -19.953 -12.156 1 94.88 110 ASP A N 1
ATOM 896 C CA . ASP A 1 110 ? -2.525 -19.031 -12.688 1 94.88 110 ASP A CA 1
ATOM 897 C C . ASP A 1 110 ? -2.207 -18.641 -14.133 1 94.88 110 ASP A C 1
ATOM 899 O O . ASP A 1 110 ? -2.639 -17.578 -14.602 1 94.88 110 ASP A O 1
ATOM 903 N N . SER A 1 111 ? -1.445 -19.453 -14.844 1 96.81 111 SER A N 1
ATOM 904 C CA . SER A 1 111 ? -1.114 -19.156 -16.234 1 96.81 111 SER A CA 1
ATOM 905 C C . SER A 1 111 ? -2.367 -19.094 -17.094 1 96.81 111 SER A C 1
ATOM 907 O O . SER A 1 111 ? -2.426 -18.344 -18.062 1 96.81 111 SER A O 1
ATOM 909 N N . THR A 1 112 ? -3.373 -19.906 -16.797 1 98.12 112 THR A N 1
ATOM 910 C CA . THR A 1 112 ? -4.625 -19.953 -17.547 1 98.12 112 THR A CA 1
ATOM 911 C C . THR A 1 112 ? -5.297 -18.578 -17.547 1 98.12 112 THR A C 1
ATOM 913 O O . THR A 1 112 ? -5.91 -18.188 -18.547 1 98.12 112 THR A O 1
ATOM 916 N N . ASN A 1 113 ? -5.176 -17.859 -16.438 1 98.12 113 ASN A N 1
ATOM 917 C CA . ASN A 1 113 ? -5.812 -16.562 -16.312 1 98.12 113 ASN A CA 1
ATOM 918 C C . ASN A 1 113 ? -5.25 -15.555 -17.312 1 98.12 113 ASN A C 1
ATOM 920 O O . ASN A 1 113 ? -5.871 -14.523 -17.578 1 98.12 113 ASN A O 1
ATOM 924 N N . TYR A 1 114 ? -4.105 -15.844 -17.875 1 96.94 114 TYR A N 1
ATOM 925 C CA . TYR A 1 114 ? -3.457 -14.914 -18.797 1 96.94 114 TYR A CA 1
ATOM 926 C C . TYR A 1 114 ? -4.055 -15.023 -20.188 1 96.94 114 TYR A C 1
ATOM 928 O O . TYR A 1 114 ? -3.803 -14.18 -21.047 1 96.94 114 TYR A O 1
ATOM 936 N N . ILE A 1 115 ? -4.797 -16.062 -20.406 1 97.31 115 ILE A N 1
ATOM 937 C CA . ILE A 1 115 ? -5.516 -16.188 -21.672 1 97.31 115 ILE A CA 1
ATOM 938 C C . ILE A 1 115 ? -6.801 -15.367 -21.609 1 97.31 115 ILE A C 1
ATOM 940 O O . ILE A 1 115 ? -7.789 -15.789 -21 1 97.31 115 ILE A O 1
ATOM 944 N N . ILE A 1 116 ? -6.887 -14.305 -22.359 1 96.5 116 ILE A N 1
ATOM 945 C CA . ILE A 1 116 ? -7.941 -13.305 -22.203 1 96.5 116 ILE A CA 1
ATOM 946 C C . ILE A 1 116 ? -9.078 -13.594 -23.172 1 96.5 116 ILE A C 1
ATOM 948 O O . ILE A 1 116 ? -10.25 -13.43 -22.844 1 96.5 116 ILE A O 1
ATOM 952 N N . GLU A 1 117 ? -8.734 -14.062 -24.375 1 95.75 117 GLU A N 1
ATOM 953 C CA . GLU A 1 117 ? -9.734 -14.242 -25.438 1 95.75 117 GLU A CA 1
ATOM 954 C C . GLU A 1 117 ? -10.383 -15.617 -25.344 1 95.75 117 GLU A C 1
ATOM 956 O O . GLU A 1 117 ? -9.727 -16.609 -25.031 1 95.75 117 GLU A O 1
ATOM 961 N N . ASP A 1 118 ? -11.594 -15.641 -25.734 1 96.62 118 ASP A N 1
ATOM 962 C CA . ASP A 1 118 ? -12.344 -16.891 -25.734 1 96.62 118 ASP A CA 1
ATOM 963 C C . ASP A 1 118 ? -11.688 -17.922 -26.656 1 96.62 118 ASP A C 1
ATOM 965 O O . ASP A 1 118 ? -11.562 -19.094 -26.297 1 96.62 118 ASP A O 1
ATOM 969 N N . SER A 1 119 ? -11.312 -17.453 -27.797 1 96.12 119 SER A N 1
ATOM 970 C CA . SER A 1 119 ? -10.695 -18.391 -28.734 1 96.12 119 SER A CA 1
ATOM 971 C C . SER A 1 119 ? -9.414 -18.984 -28.172 1 96.12 119 SER A C 1
ATOM 973 O O . SER A 1 119 ? -9.125 -20.156 -28.406 1 96.12 119 SER A O 1
ATOM 975 N N . GLY A 1 120 ? -8.719 -18.219 -27.484 1 97.19 120 GLY A N 1
ATOM 976 C CA . GLY A 1 120 ? -7.465 -18.672 -26.906 1 97.19 120 GLY A CA 1
ATOM 977 C C . GLY A 1 120 ? -7.648 -19.781 -25.891 1 97.19 120 GLY A C 1
ATOM 978 O O . GLY A 1 120 ? -6.898 -20.766 -25.891 1 97.19 120 GLY A O 1
ATOM 979 N N . ILE A 1 121 ? -8.625 -19.641 -25.016 1 97.94 121 ILE A N 1
ATOM 980 C CA . ILE A 1 121 ? -8.836 -20.625 -23.969 1 97.94 121 ILE A CA 1
ATOM 981 C C . ILE A 1 121 ? -9.344 -21.938 -24.578 1 97.94 121 ILE A C 1
ATOM 983 O O . ILE A 1 121 ? -8.945 -23.016 -24.156 1 97.94 121 ILE A O 1
ATOM 987 N N . VAL A 1 122 ? -10.188 -21.828 -25.5 1 97.44 122 VAL A N 1
ATOM 988 C CA . VAL A 1 122 ? -10.695 -23.016 -26.188 1 97.44 122 VAL A CA 1
ATOM 989 C C . VAL A 1 122 ? -9.539 -23.75 -26.875 1 97.44 122 VAL A C 1
ATOM 991 O O . VAL A 1 122 ? -9.406 -24.969 -26.75 1 97.44 122 VAL A O 1
ATOM 994 N N . ASN A 1 123 ? -8.727 -22.984 -27.641 1 97.81 123 ASN A N 1
ATOM 995 C CA . ASN A 1 123 ? -7.586 -23.578 -28.312 1 97.81 123 ASN A CA 1
ATOM 996 C C . ASN A 1 123 ? -6.617 -24.219 -27.328 1 97.81 123 ASN A C 1
ATOM 998 O O . ASN A 1 123 ? -6.07 -25.297 -27.609 1 97.81 123 ASN A O 1
ATOM 1002 N N . TYR A 1 124 ? -6.379 -23.547 -26.25 1 98.19 124 TYR A N 1
ATOM 1003 C CA . TYR A 1 124 ? -5.531 -24.062 -25.188 1 98.19 124 TYR A CA 1
ATOM 1004 C C . TYR A 1 124 ? -6.035 -25.406 -24.672 1 98.19 124 TYR A C 1
ATOM 1006 O O . TYR A 1 124 ? -5.289 -26.391 -24.656 1 98.19 124 TYR A O 1
ATOM 1014 N N . PHE A 1 125 ? -7.293 -25.531 -24.344 1 98.62 125 PHE A N 1
ATOM 1015 C CA . PHE A 1 125 ? -7.859 -26.766 -23.812 1 98.62 125 PHE A CA 1
ATOM 1016 C C . PHE A 1 125 ? -7.898 -27.844 -24.891 1 98.62 125 PHE A C 1
ATOM 1018 O O . PHE A 1 125 ? -7.668 -29.016 -24.609 1 98.62 125 PHE A O 1
ATOM 1025 N N . LYS A 1 126 ? -8.156 -27.422 -26.094 1 98 126 LYS A N 1
ATOM 1026 C CA . LYS A 1 126 ? -8.117 -28.375 -27.203 1 98 126 LYS A CA 1
ATOM 1027 C C . LYS A 1 126 ? -6.707 -28.938 -27.406 1 98 126 LYS A C 1
ATOM 1029 O O . LYS A 1 126 ? -6.539 -30.109 -27.688 1 98 126 LYS A O 1
ATOM 1034 N N . SER A 1 127 ? -5.762 -28.031 -27.328 1 97.88 127 SER A N 1
ATOM 1035 C CA . SER A 1 127 ? -4.375 -28.469 -27.422 1 97.88 127 SER A CA 1
ATOM 1036 C C . SER A 1 127 ? -4.039 -29.484 -26.328 1 97.88 127 SER A C 1
ATOM 1038 O O . SER A 1 127 ? -3.336 -30.469 -26.562 1 97.88 127 SER A O 1
ATOM 1040 N N . VAL A 1 128 ? -4.504 -29.234 -25.156 1 98.31 128 VAL A N 1
ATOM 1041 C CA . VAL A 1 128 ? -4.297 -30.156 -24.047 1 98.31 128 VAL A CA 1
ATOM 1042 C C . VAL A 1 128 ? -4.93 -31.5 -24.359 1 98.31 128 VAL A C 1
ATOM 1044 O O . VAL A 1 128 ? -4.305 -32.562 -24.188 1 98.31 128 VAL A O 1
ATOM 1047 N N . TYR A 1 129 ? -6.188 -31.422 -24.812 1 98 129 TYR A N 1
ATOM 1048 C CA . TYR A 1 129 ? -6.879 -32.656 -25.188 1 98 129 TYR A CA 1
ATOM 1049 C C . TYR A 1 129 ? -6.051 -33.469 -26.188 1 98 129 TYR A C 1
ATOM 1051 O O . TYR A 1 129 ? -5.883 -34.688 -26.016 1 98 129 TYR A O 1
ATOM 1059 N N . ASN A 1 130 ? -5.52 -32.812 -27.188 1 97.56 130 ASN A N 1
ATOM 1060 C CA . ASN A 1 130 ? -4.781 -33.469 -28.266 1 97.56 130 ASN A CA 1
ATOM 1061 C C . ASN A 1 130 ? -3.473 -34.062 -27.75 1 97.56 130 ASN A C 1
ATOM 1063 O O . ASN A 1 130 ? -2.939 -35 -28.359 1 97.56 130 ASN A O 1
ATOM 1067 N N . HIS A 1 131 ? -2.992 -33.594 -26.688 1 98.31 131 HIS A N 1
ATOM 1068 C CA . HIS A 1 131 ? -1.683 -34 -26.219 1 98.31 131 HIS A CA 1
ATOM 1069 C C . HIS A 1 131 ? -1.807 -34.906 -25 1 98.31 131 HIS A C 1
ATOM 1071 O O . HIS A 1 131 ? -0.804 -35.438 -24.484 1 98.31 131 HIS A O 1
ATOM 1077 N N . LEU A 1 132 ? -2.975 -35.062 -24.516 1 97.69 132 LEU A N 1
ATOM 1078 C CA . LEU A 1 132 ? -3.223 -35.906 -23.344 1 97.69 132 LEU A CA 1
ATOM 1079 C C . LEU A 1 132 ? -3.473 -37.344 -23.75 1 97.69 132 LEU A C 1
ATOM 1081 O O . LEU A 1 132 ? -4.234 -37.594 -24.688 1 97.69 132 LEU A O 1
ATOM 1085 N N . GLU A 1 133 ? -2.844 -38.281 -23.094 1 97 133 GLU A N 1
ATOM 1086 C CA . GLU A 1 133 ? -3.123 -39.688 -23.297 1 97 133 GLU A CA 1
ATOM 1087 C C . GLU A 1 133 ? -4.543 -40.031 -22.875 1 97 133 GLU A C 1
ATOM 1089 O O . GLU A 1 133 ? -5.164 -39.312 -22.094 1 97 133 GLU A O 1
ATOM 1094 N N . LYS A 1 134 ? -5.02 -41.156 -23.281 1 93.94 134 LYS A N 1
ATOM 1095 C CA . LYS A 1 134 ? -6.391 -41.594 -23.016 1 93.94 134 LYS A CA 1
ATOM 1096 C C . LYS A 1 134 ? -6.656 -41.625 -21.516 1 93.94 134 LYS A C 1
ATOM 1098 O O . LYS A 1 134 ? -7.684 -41.125 -21.047 1 93.94 134 LYS A O 1
ATOM 1103 N N . ASP A 1 135 ? -5.715 -42.156 -20.734 1 93.12 135 ASP A N 1
ATOM 1104 C CA . ASP A 1 135 ? -5.895 -42.25 -19.297 1 93.12 135 ASP A CA 1
ATOM 1105 C C . ASP A 1 135 ? -5.082 -41.188 -18.562 1 93.12 135 ASP A C 1
ATOM 1107 O O . ASP A 1 135 ? -4.832 -41.312 -17.359 1 93.12 135 ASP A O 1
ATOM 1111 N N . GLY A 1 136 ? -4.637 -40.188 -19.328 1 96.94 136 GLY A N 1
ATOM 1112 C CA . GLY A 1 136 ? -3.842 -39.125 -18.719 1 96.94 136 GLY A CA 1
ATOM 1113 C C . GLY A 1 136 ? -4.676 -38.125 -17.969 1 96.94 136 GLY A C 1
ATOM 1114 O O . GLY A 1 136 ? -5.902 -38.125 -18.078 1 96.94 136 GLY A O 1
ATOM 1115 N N . ILE A 1 137 ? -4.016 -37.312 -17.141 1 98.06 137 ILE A N 1
ATOM 1116 C CA . ILE A 1 137 ? -4.699 -36.281 -16.344 1 98.06 137 ILE A CA 1
ATOM 1117 C C . ILE A 1 137 ? -4.09 -34.938 -16.641 1 98.06 137 ILE A C 1
ATOM 1119 O O . ILE A 1 137 ? -2.885 -34.812 -16.891 1 98.06 137 ILE A O 1
ATOM 1123 N N . PHE A 1 138 ? -4.984 -33.969 -16.688 1 98.75 138 PHE A N 1
ATOM 1124 C CA . PHE A 1 138 ? -4.598 -32.562 -16.797 1 98.75 138 PHE A CA 1
ATOM 1125 C C . PHE A 1 138 ? -4.902 -31.812 -15.5 1 98.75 138 PHE A C 1
ATOM 1127 O O . PHE A 1 138 ? -6.035 -31.844 -15.016 1 98.75 138 PHE A O 1
ATOM 1134 N N . ILE A 1 139 ? -3.844 -31.25 -14.906 1 98.88 139 ILE A N 1
ATOM 1135 C CA . ILE A 1 139 ? -3.994 -30.5 -13.664 1 98.88 139 ILE A CA 1
ATOM 1136 C C . ILE A 1 139 ? -3.617 -29.031 -13.891 1 98.88 139 ILE A C 1
ATOM 1138 O O . ILE A 1 139 ? -2.496 -28.734 -14.305 1 98.88 139 ILE A O 1
ATOM 1142 N N . PHE A 1 140 ? -4.516 -28.141 -13.68 1 98.81 140 PHE A N 1
ATOM 1143 C CA . PHE A 1 140 ? -4.227 -26.719 -13.812 1 98.81 140 PHE A CA 1
ATOM 1144 C C . PHE A 1 140 ? -4.941 -25.922 -12.734 1 98.81 140 PHE A C 1
ATOM 1146 O O . PHE A 1 140 ? -5.824 -26.438 -12.055 1 98.81 140 PHE A O 1
ATOM 1153 N N . ASP A 1 141 ? -4.461 -24.719 -12.5 1 98.56 141 ASP A N 1
ATOM 1154 C CA . ASP A 1 141 ? -5.141 -23.875 -11.523 1 98.56 141 ASP A CA 1
ATOM 1155 C C . ASP A 1 141 ? -5.43 -22.5 -12.109 1 98.56 141 ASP A C 1
ATOM 1157 O O . ASP A 1 141 ? -4.984 -22.172 -13.211 1 98.56 141 ASP A O 1
ATOM 1161 N N . ILE A 1 142 ? -6.293 -21.797 -11.469 1 98.38 142 ILE A N 1
ATOM 1162 C CA . ILE A 1 142 ? -6.59 -20.406 -11.797 1 98.38 142 ILE A CA 1
ATOM 1163 C C . ILE A 1 142 ? -6.668 -19.578 -10.516 1 98.38 142 ILE A C 1
ATOM 1165 O O . ILE A 1 142 ? -7.035 -20.094 -9.461 1 98.38 142 ILE A O 1
ATOM 1169 N N . ASN A 1 143 ? -6.242 -18.344 -10.594 1 97.81 143 ASN A N 1
ATOM 1170 C CA . ASN A 1 143 ? -6.758 -17.391 -9.617 1 97.81 143 ASN A CA 1
ATOM 1171 C C . ASN A 1 143 ? -8.273 -17.234 -9.727 1 97.81 143 ASN A C 1
ATOM 1173 O O . ASN A 1 143 ? -8.797 -17 -10.82 1 97.81 143 ASN A O 1
ATOM 1177 N N . SER A 1 144 ? -8.977 -17.391 -8.664 1 98.38 144 SER A N 1
ATOM 1178 C CA . SER A 1 144 ? -10.438 -17.406 -8.695 1 98.38 144 SER A CA 1
ATOM 1179 C C . SER A 1 144 ? -11 -16.031 -9.062 1 98.38 144 SER A C 1
ATOM 1181 O O . SER A 1 144 ? -10.289 -15.031 -9 1 98.38 144 SER A O 1
ATOM 1183 N N . TYR A 1 145 ? -12.281 -16.078 -9.5 1 98.56 145 TYR A N 1
ATOM 1184 C CA . TYR A 1 145 ? -12.977 -14.82 -9.742 1 98.56 145 TYR A CA 1
ATOM 1185 C C . TYR A 1 145 ? -12.945 -13.938 -8.5 1 98.56 145 TYR A C 1
ATOM 1187 O O . TYR A 1 145 ? -12.734 -12.727 -8.594 1 98.56 145 TYR A O 1
ATOM 1195 N N . TYR A 1 146 ? -13.156 -14.555 -7.332 1 98.06 146 TYR A N 1
ATOM 1196 C CA . TYR A 1 146 ? -13.141 -13.852 -6.055 1 98.06 146 TYR A CA 1
ATOM 1197 C C . TYR A 1 146 ? -11.805 -13.148 -5.832 1 98.06 146 TYR A C 1
ATOM 1199 O O . TYR A 1 146 ? -11.773 -11.961 -5.508 1 98.06 146 TYR A O 1
ATOM 1207 N N . LYS A 1 147 ? -10.711 -13.82 -6.012 1 97.56 147 LYS A N 1
ATOM 1208 C CA . LYS A 1 147 ? -9.383 -13.25 -5.797 1 97.56 147 LYS A CA 1
ATOM 1209 C C . LYS A 1 147 ? -9.133 -12.07 -6.727 1 97.56 147 LYS A C 1
ATOM 1211 O O . LYS A 1 147 ? -8.719 -11 -6.277 1 97.56 147 LYS A O 1
ATOM 1216 N N . LEU A 1 148 ? -9.414 -12.25 -8.008 1 97.69 148 LEU A N 1
ATOM 1217 C CA . LEU A 1 148 ? -9.055 -11.25 -9.008 1 97.69 148 LEU A CA 1
ATOM 1218 C C . LEU A 1 148 ? -9.977 -10.039 -8.922 1 97.69 148 LEU A C 1
ATOM 1220 O O . LEU A 1 148 ? -9.539 -8.914 -9.172 1 97.69 148 LEU A O 1
ATOM 1224 N N . SER A 1 149 ? -11.273 -10.289 -8.578 1 97.94 149 SER A N 1
ATOM 1225 C CA . SER A 1 149 ? -12.242 -9.195 -8.586 1 97.94 149 SER A CA 1
ATOM 1226 C C . SER A 1 149 ? -12.281 -8.484 -7.234 1 97.94 149 SER A C 1
ATOM 1228 O O . SER A 1 149 ? -12.445 -7.266 -7.172 1 97.94 149 SER A O 1
ATOM 1230 N N . GLU A 1 150 ? -12.078 -9.297 -6.121 1 95.81 150 GLU A N 1
ATOM 1231 C CA . GLU A 1 150 ? -12.344 -8.727 -4.805 1 95.81 150 GLU A CA 1
ATOM 1232 C C . GLU A 1 150 ? -11.055 -8.531 -4.016 1 95.81 150 GLU A C 1
ATOM 1234 O O . GLU A 1 150 ? -10.883 -7.508 -3.348 1 95.81 150 GLU A O 1
ATOM 1239 N N . VAL A 1 151 ? -10.281 -9.508 -4.027 1 94.31 151 VAL A N 1
ATOM 1240 C CA . VAL A 1 151 ? -9.062 -9.422 -3.221 1 94.31 151 VAL A CA 1
ATOM 1241 C C . VAL A 1 151 ? -8.062 -8.477 -3.891 1 94.31 151 VAL A C 1
ATOM 1243 O O . VAL A 1 151 ? -7.594 -7.523 -3.27 1 94.31 151 VAL A O 1
ATOM 1246 N N . LEU A 1 152 ? -7.762 -8.719 -5.199 1 93.44 152 LEU A N 1
ATOM 1247 C CA . LEU A 1 152 ? -6.789 -7.902 -5.922 1 93.44 152 LEU A CA 1
ATOM 1248 C C . LEU A 1 152 ? -7.457 -6.672 -6.527 1 93.44 152 LEU A C 1
ATOM 1250 O O . LEU A 1 152 ? -6.895 -5.574 -6.492 1 93.44 152 LEU A O 1
ATOM 1254 N N . GLY A 1 153 ? -8.672 -6.828 -7.047 1 93.75 153 GLY A N 1
ATOM 1255 C CA . GLY A 1 153 ? -9.312 -5.797 -7.844 1 93.75 153 GLY A CA 1
ATOM 1256 C C . GLY A 1 153 ? -9.453 -4.477 -7.109 1 93.75 153 GLY A C 1
ATOM 1257 O O . GLY A 1 153 ? -10.07 -4.418 -6.043 1 93.75 153 GLY A O 1
ATOM 1258 N N . ASN A 1 154 ? -8.781 -3.461 -7.688 1 92.81 154 ASN A N 1
ATOM 1259 C CA . ASN A 1 154 ? -8.898 -2.072 -7.262 1 92.81 154 ASN A CA 1
ATOM 1260 C C . ASN A 1 154 ? -8.203 -1.832 -5.926 1 92.81 154 ASN A C 1
ATOM 1262 O O . ASN A 1 154 ? -8.57 -0.918 -5.184 1 92.81 154 ASN A O 1
ATOM 1266 N N . ASN A 1 155 ? -7.406 -2.719 -5.547 1 92.56 155 ASN A N 1
ATOM 1267 C CA . ASN A 1 155 ? -6.594 -2.555 -4.348 1 92.56 155 ASN A CA 1
ATOM 1268 C C . ASN A 1 155 ? -5.121 -2.348 -4.695 1 92.56 155 ASN A C 1
ATOM 1270 O O . ASN A 1 155 ? -4.691 -2.654 -5.809 1 92.56 155 ASN A O 1
ATOM 1274 N N . ILE A 1 156 ? -4.449 -1.786 -3.775 1 93.69 156 ILE A N 1
ATOM 1275 C CA . ILE A 1 156 ? -3.014 -1.56 -3.918 1 93.69 156 ILE A CA 1
ATOM 1276 C C . ILE A 1 156 ? -2.266 -2.26 -2.785 1 93.69 156 ILE A C 1
ATOM 1278 O O . ILE A 1 156 ? -2.701 -2.229 -1.633 1 93.69 156 ILE A O 1
ATOM 1282 N N . TYR A 1 157 ? -1.221 -2.869 -3.107 1 90.94 157 TYR A N 1
ATOM 1283 C CA . TYR A 1 157 ? -0.331 -3.504 -2.143 1 90.94 157 TYR A CA 1
ATOM 1284 C C . TYR A 1 157 ? 1.093 -2.98 -2.285 1 90.94 157 TYR A C 1
ATOM 1286 O O . TYR A 1 157 ? 1.521 -2.621 -3.385 1 90.94 157 TYR A O 1
ATOM 1294 N N . THR A 1 158 ? 1.826 -2.984 -1.158 1 91.94 158 THR A N 1
ATOM 1295 C CA . THR A 1 158 ? 3.221 -2.562 -1.22 1 91.94 158 THR A CA 1
ATOM 1296 C C . THR A 1 158 ? 4.105 -3.494 -0.395 1 91.94 158 THR A C 1
ATOM 1298 O O . THR A 1 158 ? 3.617 -4.199 0.492 1 91.94 158 THR A O 1
ATOM 1301 N N . TYR A 1 159 ? 5.293 -3.584 -0.825 1 89.25 159 TYR A N 1
ATOM 1302 C CA . TYR A 1 159 ? 6.383 -4.191 -0.068 1 89.25 159 TYR A CA 1
ATOM 1303 C C . TYR A 1 159 ? 7.539 -3.211 0.107 1 89.25 159 TYR A C 1
ATOM 1305 O O . TYR A 1 159 ? 7.953 -2.551 -0.85 1 89.25 159 TYR A O 1
ATOM 1313 N N . ASN A 1 160 ? 8.023 -3.074 1.312 1 91.5 160 ASN A N 1
ATOM 1314 C CA . ASN A 1 160 ? 9.023 -2.053 1.601 1 91.5 160 ASN A CA 1
ATOM 1315 C C . ASN A 1 160 ? 10.172 -2.617 2.43 1 91.5 160 ASN A C 1
ATOM 1317 O O . ASN A 1 160 ? 10.008 -2.908 3.615 1 91.5 160 ASN A O 1
ATOM 1321 N N . SER A 1 161 ? 11.281 -2.779 1.778 1 89.12 161 SER A N 1
ATOM 1322 C CA . SER A 1 161 ? 12.539 -3.092 2.441 1 89.12 161 SER A CA 1
ATOM 1323 C C . SER A 1 161 ? 13.672 -2.207 1.928 1 89.12 161 SER A C 1
ATOM 1325 O O . SER A 1 161 ? 13.508 -1.49 0.938 1 89.12 161 SER A O 1
ATOM 1327 N N . GLU A 1 162 ? 14.789 -2.215 2.611 1 91.19 162 GLU A N 1
ATOM 1328 C CA . GLU A 1 162 ? 15.93 -1.414 2.189 1 91.19 162 GLU A CA 1
ATOM 1329 C C . GLU A 1 162 ? 16.422 -1.831 0.804 1 91.19 162 GLU A C 1
ATOM 1331 O O . GLU A 1 162 ? 16.828 -0.988 0.006 1 91.19 162 GLU A O 1
ATOM 1336 N N . GLU A 1 163 ? 16.359 -3.129 0.508 1 89.56 163 GLU A N 1
ATOM 1337 C CA . GLU A 1 163 ? 16.953 -3.662 -0.72 1 89.56 163 GLU A CA 1
ATOM 1338 C C . GLU A 1 163 ? 15.953 -3.6 -1.876 1 89.56 163 GLU A C 1
ATOM 1340 O O . GLU A 1 163 ? 16.344 -3.488 -3.037 1 89.56 163 GLU A O 1
ATOM 1345 N N . VAL A 1 164 ? 14.695 -3.705 -1.497 1 89.25 164 VAL A N 1
ATOM 1346 C CA . VAL A 1 164 ? 13.68 -3.785 -2.547 1 89.25 164 VAL A CA 1
ATOM 1347 C C . VAL A 1 164 ? 12.414 -3.064 -2.098 1 89.25 164 VAL A C 1
ATOM 1349 O O . VAL A 1 164 ? 11.984 -3.203 -0.949 1 89.25 164 VAL A O 1
ATOM 1352 N N . PHE A 1 165 ? 11.898 -2.217 -2.965 1 92.69 165 PHE A N 1
ATOM 1353 C CA . PHE A 1 165 ? 10.555 -1.67 -2.824 1 92.69 165 PHE A CA 1
ATOM 1354 C C . PHE A 1 165 ? 9.703 -2.002 -4.043 1 92.69 165 PHE A C 1
ATOM 1356 O O . PHE A 1 165 ? 10.18 -1.934 -5.18 1 92.69 165 PHE A O 1
ATOM 1363 N N . TYR A 1 166 ? 8.406 -2.381 -3.756 1 90.62 166 TYR A N 1
ATOM 1364 C CA . TYR A 1 166 ? 7.543 -2.43 -4.926 1 90.62 166 TYR A CA 1
ATOM 1365 C C . TYR A 1 166 ? 6.109 -2.064 -4.559 1 90.62 166 TYR A C 1
ATOM 1367 O O . TYR A 1 166 ? 5.695 -2.219 -3.406 1 90.62 166 TYR A O 1
ATOM 1375 N N . SER A 1 167 ? 5.402 -1.566 -5.488 1 93.19 167 SER A N 1
ATOM 1376 C CA . SER A 1 167 ? 3.965 -1.318 -5.422 1 93.19 167 SER A CA 1
ATOM 1377 C C . SER A 1 167 ? 3.211 -2.162 -6.445 1 93.19 167 SER A C 1
ATOM 1379 O O . SER A 1 167 ? 3.637 -2.277 -7.598 1 93.19 167 SER A O 1
ATOM 1381 N N . TRP A 1 168 ? 2.182 -2.814 -5.957 1 91.25 168 TRP A N 1
ATOM 1382 C CA . TRP A 1 168 ? 1.273 -3.609 -6.777 1 91.25 168 TRP A CA 1
ATOM 1383 C C . TRP A 1 168 ? -0.106 -2.965 -6.848 1 91.25 168 TRP A C 1
ATOM 1385 O O . TRP A 1 168 ? -0.92 -3.123 -5.934 1 91.25 168 TRP A O 1
ATOM 1395 N N . GLU A 1 169 ? -0.332 -2.246 -7.977 1 94.62 169 GLU A N 1
ATOM 1396 C CA . GLU A 1 169 ? -1.593 -1.541 -8.18 1 94.62 169 GLU A CA 1
ATOM 1397 C C . GLU A 1 169 ? -2.514 -2.318 -9.117 1 94.62 169 GLU A C 1
ATOM 1399 O O . GLU A 1 169 ? -2.137 -2.631 -10.25 1 94.62 169 GLU A O 1
ATOM 1404 N N . ASN A 1 170 ? -3.736 -2.576 -8.656 1 94.75 170 ASN A N 1
ATOM 1405 C CA . ASN A 1 170 ? -4.66 -3.4 -9.422 1 94.75 170 ASN A CA 1
ATOM 1406 C C . ASN A 1 170 ? -5.969 -2.668 -9.703 1 94.75 170 ASN A C 1
ATOM 1408 O O . ASN A 1 170 ? -6.48 -1.952 -8.836 1 94.75 170 ASN A O 1
ATOM 1412 N N . THR A 1 171 ? -6.426 -2.754 -10.906 1 97.44 171 THR A N 1
ATOM 1413 C CA . THR A 1 171 ? -7.766 -2.299 -11.266 1 97.44 171 THR A CA 1
ATOM 1414 C C . THR A 1 171 ? -8.586 -3.445 -11.852 1 97.44 171 THR A C 1
ATOM 1416 O O . THR A 1 171 ? -8.031 -4.379 -12.438 1 97.44 171 THR A O 1
ATOM 1419 N N . PHE A 1 172 ? -9.844 -3.453 -11.664 1 98.06 172 PHE A N 1
ATOM 1420 C CA . PHE A 1 172 ? -10.734 -4.492 -12.164 1 98.06 172 PHE A CA 1
ATOM 1421 C C . PHE A 1 172 ? -11.852 -3.893 -13 1 98.06 172 PHE A C 1
ATOM 1423 O O . PHE A 1 172 ? -12.641 -3.084 -12.5 1 98.06 172 PHE A O 1
ATOM 1430 N N . GLU A 1 173 ? -11.812 -4.191 -14.273 1 97.56 173 GLU A N 1
ATOM 1431 C CA . GLU A 1 173 ? -12.828 -3.738 -15.211 1 97.56 173 GLU A CA 1
ATOM 1432 C C . GLU A 1 173 ? -13.094 -4.785 -16.297 1 97.56 173 GLU A C 1
ATOM 1434 O O . GLU A 1 173 ? -12.156 -5.387 -16.812 1 97.56 173 GLU A O 1
ATOM 1439 N N . ASP A 1 174 ? -14.375 -5.07 -16.641 1 96.94 174 ASP A N 1
ATOM 1440 C CA . ASP A 1 174 ? -14.766 -5.973 -17.719 1 96.94 174 ASP A CA 1
ATOM 1441 C C . ASP A 1 174 ? -14.172 -7.363 -17.516 1 96.94 174 ASP A C 1
ATOM 1443 O O . ASP A 1 174 ? -13.609 -7.945 -18.438 1 96.94 174 ASP A O 1
ATOM 1447 N N . SER A 1 175 ? -14.125 -7.852 -16.281 1 97.62 175 SER A N 1
ATOM 1448 C CA . SER A 1 175 ? -13.68 -9.18 -15.867 1 97.62 175 SER A CA 1
ATOM 1449 C C . SER A 1 175 ? -12.188 -9.359 -16.094 1 97.62 175 SER A C 1
ATOM 1451 O O . SER A 1 175 ? -11.703 -10.492 -16.203 1 97.62 175 SER A O 1
ATOM 1453 N N . ILE A 1 176 ? -11.539 -8.227 -16.25 1 98.38 176 ILE A N 1
ATOM 1454 C CA . ILE A 1 176 ? -10.094 -8.266 -16.406 1 98.38 176 ILE A CA 1
ATOM 1455 C C . ILE A 1 176 ? -9.43 -7.512 -15.266 1 98.38 176 ILE A C 1
ATOM 1457 O O . ILE A 1 176 ? -9.805 -6.375 -14.961 1 98.38 176 ILE A O 1
ATOM 1461 N N . THR A 1 177 ? -8.562 -8.148 -14.562 1 97.44 177 THR A N 1
ATOM 1462 C CA . THR A 1 177 ? -7.727 -7.477 -13.578 1 97.44 177 THR A CA 1
ATOM 1463 C C . THR A 1 177 ? -6.426 -6.992 -14.211 1 97.44 177 THR A C 1
ATOM 1465 O O . THR A 1 177 ? -5.637 -7.793 -14.711 1 97.44 177 THR A O 1
ATOM 1468 N N . ASN A 1 178 ? -6.285 -5.711 -14.242 1 96.88 178 ASN A N 1
ATOM 1469 C CA . ASN A 1 178 ? -5.039 -5.094 -14.68 1 96.88 178 ASN A CA 1
ATOM 1470 C C . ASN A 1 178 ? -4.086 -4.863 -13.516 1 96.88 178 ASN A C 1
ATOM 1472 O O . ASN A 1 178 ? -4.43 -4.172 -12.555 1 96.88 178 ASN A O 1
ATOM 1476 N N . MET A 1 179 ? -2.939 -5.457 -13.609 1 92.56 179 MET A N 1
ATOM 1477 C CA . MET A 1 179 ? -1.966 -5.387 -12.523 1 92.56 179 MET A CA 1
ATOM 1478 C C . MET A 1 179 ? -0.729 -4.602 -12.953 1 92.56 179 MET A C 1
ATOM 1480 O O . MET A 1 179 ? -0.079 -4.949 -13.938 1 92.56 179 MET A O 1
ATOM 1484 N N . PHE A 1 180 ? -0.462 -3.543 -12.289 1 93 180 PHE A N 1
ATOM 1485 C CA . PHE A 1 180 ? 0.708 -2.711 -12.539 1 93 180 PHE A CA 1
ATOM 1486 C C . PHE A 1 180 ? 1.69 -2.791 -11.375 1 93 180 PHE A C 1
ATOM 1488 O O . PHE A 1 180 ? 1.378 -2.365 -10.258 1 93 180 PHE A O 1
ATOM 1495 N N . LEU A 1 181 ? 2.857 -3.334 -11.672 1 90 181 LEU A N 1
ATOM 1496 C CA . LEU A 1 181 ? 3.873 -3.469 -10.633 1 90 181 LEU A CA 1
ATOM 1497 C C . LEU A 1 181 ? 5.047 -2.533 -10.891 1 90 181 LEU A C 1
ATOM 1499 O O . LEU A 1 181 ? 5.586 -2.5 -12 1 90 181 LEU A O 1
ATOM 1503 N N . THR A 1 182 ? 5.391 -1.721 -9.969 1 92.5 182 THR A N 1
ATOM 1504 C CA . THR A 1 182 ? 6.574 -0.869 -10.008 1 92.5 182 THR A CA 1
ATOM 1505 C C . THR A 1 182 ? 7.574 -1.284 -8.93 1 92.5 182 THR A C 1
ATOM 1507 O O . THR A 1 182 ? 7.234 -1.34 -7.75 1 92.5 182 THR A O 1
ATOM 1510 N N . PHE A 1 183 ? 8.766 -1.566 -9.391 1 90.44 183 PHE A N 1
ATOM 1511 C CA . PHE A 1 183 ? 9.828 -2.025 -8.5 1 90.44 183 PHE A CA 1
ATOM 1512 C C . PHE A 1 183 ? 10.945 -0.994 -8.406 1 90.44 183 PHE A C 1
ATOM 1514 O O . PHE A 1 183 ? 11.281 -0.347 -9.398 1 90.44 183 PHE A O 1
ATOM 1521 N N . PHE A 1 184 ? 11.523 -0.931 -7.297 1 92.5 184 PHE A N 1
ATOM 1522 C CA . PHE A 1 184 ? 12.789 -0.239 -7.062 1 92.5 184 PHE A CA 1
ATOM 1523 C C . PHE A 1 184 ? 13.781 -1.15 -6.348 1 92.5 184 PHE A C 1
ATOM 1525 O O . PHE A 1 184 ? 13.539 -1.574 -5.219 1 92.5 184 PHE A O 1
ATOM 1532 N N . ILE A 1 185 ? 14.859 -1.434 -7.012 1 89.62 185 ILE A N 1
ATOM 1533 C CA . ILE A 1 185 ? 15.875 -2.336 -6.477 1 89.62 185 ILE A CA 1
ATOM 1534 C C . ILE A 1 185 ? 17.156 -1.557 -6.172 1 89.62 185 ILE A C 1
ATOM 1536 O O . ILE A 1 185 ? 17.656 -0.822 -7.023 1 89.62 185 ILE A O 1
ATOM 1540 N N . LYS A 1 186 ? 17.703 -1.796 -5.043 1 92.44 186 LYS A N 1
ATOM 1541 C CA . LYS A 1 186 ? 18.875 -1.05 -4.594 1 92.44 186 LYS A CA 1
ATOM 1542 C C . LYS A 1 186 ? 20.094 -1.347 -5.473 1 92.44 186 LYS A C 1
ATOM 1544 O O . LYS A 1 186 ? 20.375 -2.508 -5.773 1 92.44 186 LYS A O 1
ATOM 1549 N N . GLU A 1 187 ? 20.719 -0.365 -5.957 1 91.94 187 GLU A N 1
ATOM 1550 C CA . GLU A 1 187 ? 21.984 -0.372 -6.691 1 91.94 187 GLU A CA 1
ATOM 1551 C C . GLU A 1 187 ? 22.953 0.655 -6.121 1 91.94 187 GLU A C 1
ATOM 1553 O O . GLU A 1 187 ? 22.953 1.813 -6.539 1 91.94 187 GLU A O 1
ATOM 1558 N N . GLY A 1 188 ? 23.922 0.143 -5.312 1 93.12 188 GLY A N 1
ATOM 1559 C CA . GLY A 1 188 ? 24.734 1.1 -4.574 1 93.12 188 GLY A CA 1
ATOM 1560 C C . GLY A 1 188 ? 23.938 1.896 -3.557 1 93.12 188 GLY A C 1
ATOM 1561 O O . GLY A 1 188 ? 23.281 1.32 -2.68 1 93.12 188 GLY A O 1
ATOM 1562 N N . GLU A 1 189 ? 23.938 3.215 -3.74 1 93.12 189 GLU A N 1
ATOM 1563 C CA . GLU A 1 189 ? 23.188 4.066 -2.834 1 93.12 189 GLU A CA 1
ATOM 1564 C C . GLU A 1 189 ? 21.875 4.52 -3.471 1 93.12 189 GLU A C 1
ATOM 1566 O O . GLU A 1 189 ? 21.062 5.191 -2.828 1 93.12 189 GLU A O 1
ATOM 1571 N N . LEU A 1 190 ? 21.797 4.07 -4.688 1 96.12 190 LEU A N 1
ATOM 1572 C CA . LEU A 1 190 ? 20.609 4.457 -5.449 1 96.12 190 LEU A CA 1
ATOM 1573 C C . LEU A 1 190 ? 19.781 3.236 -5.812 1 96.12 190 LEU A C 1
ATOM 1575 O O . LEU A 1 190 ? 20.016 2.141 -5.301 1 96.12 190 LEU A O 1
ATOM 1579 N N . TYR A 1 191 ? 18.703 3.498 -6.566 1 94.31 191 TYR A N 1
ATOM 1580 C CA . TYR A 1 191 ? 17.797 2.41 -6.902 1 94.31 191 TYR A CA 1
ATOM 1581 C C . TYR A 1 191 ? 17.516 2.373 -8.398 1 94.31 191 TYR A C 1
ATOM 1583 O O . TYR A 1 191 ? 17.438 3.418 -9.047 1 94.31 191 TYR A O 1
ATOM 1591 N N . GLU A 1 192 ? 17.406 1.15 -8.867 1 93.25 192 GLU A N 1
ATOM 1592 C CA . GLU A 1 192 ? 16.984 0.943 -10.25 1 93.25 192 GLU A CA 1
ATOM 1593 C C . GLU A 1 192 ? 15.5 0.636 -10.328 1 93.25 192 GLU A C 1
ATOM 1595 O O . GLU A 1 192 ? 14.977 -0.133 -9.523 1 93.25 192 GLU A O 1
ATOM 1600 N N . ARG A 1 193 ? 14.828 1.329 -11.227 1 92.31 193 ARG A N 1
ATOM 1601 C CA . ARG A 1 193 ? 13.383 1.177 -11.398 1 92.31 193 ARG A CA 1
ATOM 1602 C C . ARG A 1 193 ? 13.07 0.137 -12.469 1 92.31 193 ARG A C 1
ATOM 1604 O O . ARG A 1 193 ? 13.727 0.092 -13.508 1 92.31 193 ARG A O 1
ATOM 1611 N N . PHE A 1 194 ? 12.133 -0.733 -12.133 1 87.94 194 PHE A N 1
ATOM 1612 C CA . PHE A 1 194 ? 11.586 -1.699 -13.078 1 87.94 194 PHE A CA 1
ATOM 1613 C C . PHE A 1 194 ? 10.062 -1.723 -13.008 1 87.94 194 PHE A C 1
ATOM 1615 O O . PHE A 1 194 ? 9.484 -1.582 -11.938 1 87.94 194 PHE A O 1
ATOM 1622 N N . GLU A 1 195 ? 9.438 -1.888 -14.141 1 89.38 195 GLU A N 1
ATOM 1623 C CA . GLU A 1 195 ? 7.977 -1.97 -14.164 1 89.38 195 GLU A CA 1
ATOM 1624 C C . GLU A 1 195 ? 7.504 -3.211 -14.914 1 89.38 195 GLU A C 1
ATOM 1626 O O . GLU A 1 195 ? 8.172 -3.676 -15.836 1 89.38 195 GLU A O 1
ATOM 1631 N N . GLU A 1 196 ? 6.422 -3.793 -14.438 1 86.31 196 GLU A N 1
ATOM 1632 C CA . GLU A 1 196 ? 5.742 -4.914 -15.078 1 86.31 196 GLU A CA 1
ATOM 1633 C C . GLU A 1 196 ? 4.238 -4.668 -15.164 1 86.31 196 GLU A C 1
ATOM 1635 O O . GLU A 1 196 ? 3.658 -4.012 -14.297 1 86.31 196 GLU A O 1
ATOM 1640 N N . GLU A 1 197 ? 3.711 -5.125 -16.219 1 91.19 197 GLU A N 1
ATOM 1641 C CA . GLU A 1 197 ? 2.262 -5.074 -16.375 1 91.19 197 GLU A CA 1
ATOM 1642 C C . GLU A 1 197 ? 1.7 -6.449 -16.734 1 91.19 197 GLU A C 1
ATOM 1644 O O . GLU A 1 197 ? 2.285 -7.172 -17.547 1 91.19 197 GLU A O 1
ATOM 1649 N N . HIS A 1 198 ? 0.654 -6.805 -16.031 1 91.12 198 HIS A N 1
ATOM 1650 C CA . HIS A 1 198 ? -0.024 -8.07 -16.281 1 91.12 198 HIS A CA 1
ATOM 1651 C C . HIS A 1 198 ? -1.529 -7.875 -16.422 1 91.12 198 HIS A C 1
ATOM 1653 O O . HIS A 1 198 ? -2.094 -6.945 -15.844 1 91.12 198 HIS A O 1
ATOM 1659 N N . TYR A 1 199 ? -2.105 -8.742 -17.219 1 95.19 199 TYR A N 1
ATOM 1660 C CA . TYR A 1 199 ? -3.553 -8.797 -17.406 1 95.19 199 TYR A CA 1
ATOM 1661 C C . TYR A 1 199 ? -4.07 -10.219 -17.203 1 95.19 199 TYR A C 1
ATOM 1663 O O . TYR A 1 199 ? -3.6 -11.148 -17.859 1 95.19 199 TYR A O 1
ATOM 1671 N N . GLU A 1 200 ? -4.98 -10.344 -16.297 1 97.25 200 GLU A N 1
ATOM 1672 C CA . GLU A 1 200 ? -5.602 -11.648 -16.062 1 97.25 200 GLU A CA 1
ATOM 1673 C C . GLU A 1 200 ? -7.121 -11.562 -16.188 1 97.25 200 GLU A C 1
ATOM 1675 O O . GLU A 1 200 ? -7.734 -10.617 -15.672 1 97.25 200 GLU A O 1
ATOM 1680 N N . ARG A 1 201 ? -7.66 -12.5 -16.906 1 98.56 201 ARG A N 1
ATOM 1681 C CA . ARG A 1 201 ? -9.117 -12.602 -16.938 1 98.56 201 ARG A CA 1
ATOM 1682 C C . ARG A 1 201 ? -9.641 -13.367 -15.727 1 98.56 201 ARG A C 1
ATOM 1684 O O . ARG A 1 201 ? -9.102 -14.422 -15.383 1 98.56 201 ARG A O 1
ATOM 1691 N N . ALA A 1 202 ? -10.617 -12.773 -15.078 1 98.62 202 ALA A N 1
ATOM 1692 C CA . ALA A 1 202 ? -11.305 -13.438 -13.969 1 98.62 202 ALA A CA 1
ATOM 1693 C C . ALA A 1 202 ? -12.398 -14.359 -14.484 1 98.62 202 ALA A C 1
ATOM 1695 O O . ALA A 1 202 ? -13.547 -13.938 -14.664 1 98.62 202 ALA A O 1
ATOM 1696 N N . TYR A 1 203 ? -12.062 -15.617 -14.562 1 98.44 203 TYR A N 1
ATOM 1697 C CA . TYR A 1 203 ? -13.031 -16.594 -15.031 1 98.44 203 TYR A CA 1
ATOM 1698 C C . TYR A 1 203 ? -13.93 -17.062 -13.898 1 98.44 203 TYR A C 1
ATOM 1700 O O . TYR A 1 203 ? -13.461 -17.328 -12.789 1 98.44 203 TYR A O 1
ATOM 1708 N N . LYS A 1 204 ? -15.188 -17.078 -14.172 1 97.94 204 LYS A N 1
ATOM 1709 C CA . LYS A 1 204 ? -16.078 -17.828 -13.273 1 97.94 204 LYS A CA 1
ATOM 1710 C C . LYS A 1 204 ? -15.914 -19.328 -13.484 1 97.94 204 LYS A C 1
ATOM 1712 O O . LYS A 1 204 ? -15.555 -19.781 -14.57 1 97.94 204 LYS A O 1
ATOM 1717 N N . GLU A 1 205 ? -16.203 -20.078 -12.438 1 98.12 205 GLU A N 1
ATOM 1718 C CA . GLU A 1 205 ? -16.062 -21.531 -12.516 1 98.12 205 GLU A CA 1
ATOM 1719 C C . GLU A 1 205 ? -16.891 -22.109 -13.664 1 98.12 205 GLU A C 1
ATOM 1721 O O . GLU A 1 205 ? -16.406 -22.969 -14.406 1 98.12 205 GLU A O 1
ATOM 1726 N N . GLU A 1 206 ? -18.078 -21.594 -13.812 1 97.81 206 GLU A N 1
ATOM 1727 C CA . GLU A 1 206 ? -18.969 -22.094 -14.859 1 97.81 206 GLU A CA 1
ATOM 1728 C C . GLU A 1 206 ? -18.375 -21.859 -16.234 1 97.81 206 GLU A C 1
ATOM 1730 O O . GLU A 1 206 ? -18.516 -22.703 -17.141 1 97.81 206 GLU A O 1
ATOM 1735 N N . GLU A 1 207 ? -17.734 -20.766 -16.484 1 98.12 207 GLU A N 1
ATOM 1736 C CA . GLU A 1 207 ? -17.109 -20.453 -17.766 1 98.12 207 GLU A CA 1
ATOM 1737 C C . GLU A 1 207 ? -15.992 -21.438 -18.078 1 98.12 207 GLU A C 1
ATOM 1739 O O . GLU A 1 207 ? -15.945 -22 -19.188 1 98.12 207 GLU A O 1
ATOM 1744 N N . ILE A 1 208 ? -15.133 -21.656 -17.125 1 98.38 208 ILE A N 1
ATOM 1745 C CA . ILE A 1 208 ? -14.008 -22.578 -17.281 1 98.38 208 ILE A CA 1
ATOM 1746 C C . ILE A 1 208 ? -14.531 -23.969 -17.625 1 98.38 208 ILE A C 1
ATOM 1748 O O . ILE A 1 208 ? -14.031 -24.609 -18.547 1 98.38 208 ILE A O 1
ATOM 1752 N N . GLU A 1 209 ? -15.523 -24.406 -16.906 1 98.06 209 GLU A N 1
ATOM 1753 C CA . GLU A 1 209 ? -16.062 -25.75 -17.078 1 98.06 209 GLU A CA 1
ATOM 1754 C C . GLU A 1 209 ? -16.734 -25.891 -18.438 1 98.06 209 GLU A C 1
ATOM 1756 O O . GLU A 1 209 ? -16.672 -26.953 -19.078 1 98.06 209 GLU A O 1
ATOM 1761 N N . ASN A 1 210 ? -17.359 -24.828 -18.828 1 98.25 210 ASN A N 1
ATOM 1762 C CA . ASN A 1 210 ? -17.953 -24.828 -20.172 1 98.25 210 ASN A CA 1
ATOM 1763 C C . ASN A 1 210 ? -16.875 -24.938 -21.25 1 98.25 210 ASN A C 1
ATOM 1765 O O . ASN A 1 210 ? -17.062 -25.656 -22.234 1 98.25 210 ASN A O 1
ATOM 1769 N N . TYR A 1 211 ? -15.836 -24.172 -21.141 1 98.44 211 TYR A N 1
ATOM 1770 C CA . TYR A 1 211 ? -14.742 -24.234 -22.109 1 98.44 211 TYR A CA 1
ATOM 1771 C C . TYR A 1 211 ? -14.109 -25.625 -22.125 1 98.44 211 TYR A C 1
ATOM 1773 O O . TYR A 1 211 ? -13.719 -26.125 -23.188 1 98.44 211 TYR A O 1
ATOM 1781 N N . LEU A 1 212 ? -13.953 -26.25 -20.953 1 98.5 212 LEU A N 1
ATOM 1782 C CA . LEU A 1 212 ? -13.43 -27.609 -20.859 1 98.5 212 LEU A CA 1
ATOM 1783 C C . LEU A 1 212 ? -14.328 -28.578 -21.625 1 98.5 212 LEU A C 1
ATOM 1785 O O . LEU A 1 212 ? -13.836 -29.391 -22.406 1 98.5 212 LEU A O 1
ATOM 1789 N N . LYS A 1 213 ? -15.57 -28.453 -21.422 1 97.81 213 LYS A N 1
ATOM 1790 C CA . LYS A 1 213 ? -16.531 -29.312 -22.125 1 97.81 213 LYS A CA 1
ATOM 1791 C C . LYS A 1 213 ? -16.422 -29.141 -23.625 1 97.81 213 LYS A C 1
ATOM 1793 O O . LYS A 1 213 ? -16.484 -30.125 -24.375 1 97.81 213 LYS A O 1
ATOM 1798 N N . MET A 1 214 ? -16.281 -27.953 -24.047 1 97.5 214 MET A N 1
ATOM 1799 C CA . MET A 1 214 ? -16.156 -27.656 -25.469 1 97.5 214 MET A CA 1
ATOM 1800 C C . MET A 1 214 ? -14.93 -28.359 -26.062 1 97.5 214 MET A C 1
ATOM 1802 O O . MET A 1 214 ? -14.898 -28.672 -27.25 1 97.5 214 MET A O 1
ATOM 1806 N N . ALA A 1 215 ? -13.969 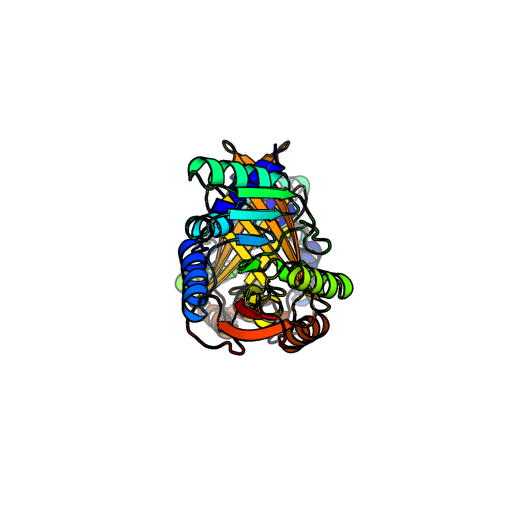-28.625 -25.266 1 97.88 215 ALA A N 1
ATOM 1807 C CA . ALA A 1 215 ? -12.734 -29.266 -25.719 1 97.88 215 ALA A CA 1
ATOM 1808 C C . ALA A 1 215 ? -12.742 -30.75 -25.406 1 97.88 215 ALA A C 1
ATOM 1810 O O . ALA A 1 215 ? -11.711 -31.422 -25.516 1 97.88 215 ALA A O 1
ATOM 1811 N N . ASN A 1 216 ? -13.875 -31.297 -25 1 97.88 216 ASN A N 1
ATOM 1812 C CA . ASN A 1 216 ? -14.07 -32.719 -24.688 1 97.88 216 ASN A CA 1
ATOM 1813 C C . ASN A 1 216 ? -13.25 -33.125 -23.469 1 97.88 216 ASN A C 1
ATOM 1815 O O . ASN A 1 216 ? -12.68 -34.219 -23.453 1 97.88 216 ASN A O 1
ATOM 1819 N N . LEU A 1 217 ? -13.172 -32.25 -22.547 1 98.44 217 LEU A N 1
ATOM 1820 C CA . LEU A 1 217 ? -12.539 -32.5 -21.25 1 98.44 217 LEU A CA 1
ATOM 1821 C C . LEU A 1 217 ? -13.562 -32.438 -20.125 1 98.44 217 LEU A C 1
ATOM 1823 O O . LEU A 1 217 ? -14.547 -31.688 -20.219 1 98.44 217 LEU A O 1
ATOM 1827 N N . SER A 1 218 ? -13.336 -33.219 -19.109 1 97.38 218 SER A N 1
ATOM 1828 C CA . SER A 1 218 ? -14.258 -33.25 -17.984 1 97.38 218 SER A CA 1
ATOM 1829 C C . SER A 1 218 ? -13.516 -33.062 -16.656 1 97.38 218 SER A C 1
ATOM 1831 O O . SER A 1 218 ? -12.422 -33.562 -16.469 1 97.38 218 SER A O 1
ATOM 1833 N N . VAL A 1 219 ? -14.203 -32.375 -15.75 1 98.12 219 VAL A N 1
ATOM 1834 C CA . VAL A 1 219 ? -13.617 -32.125 -14.438 1 98.12 219 VAL A CA 1
ATOM 1835 C C . VAL A 1 219 ? -13.812 -33.344 -13.539 1 98.12 219 VAL A C 1
ATOM 1837 O O . VAL A 1 219 ? -14.945 -33.781 -13.328 1 98.12 219 VAL A O 1
ATOM 1840 N N . LEU A 1 220 ? -12.727 -33.844 -13.047 1 96.69 220 LEU A N 1
ATOM 1841 C CA . LEU A 1 220 ? -12.766 -34.938 -12.094 1 96.69 220 LEU A CA 1
ATOM 1842 C C . LEU A 1 220 ? -12.961 -34.438 -10.672 1 96.69 220 LEU A C 1
ATOM 1844 O O . LEU A 1 220 ? -13.766 -34.969 -9.914 1 96.69 220 LEU A O 1
ATOM 1848 N N . GLU A 1 221 ? -12.164 -33.469 -10.336 1 96.88 221 GLU A N 1
ATOM 1849 C CA . GLU A 1 221 ? -12.242 -32.844 -9.023 1 96.88 221 GLU A CA 1
ATOM 1850 C C . GLU A 1 221 ? -11.711 -31.406 -9.07 1 96.88 221 GLU A C 1
ATOM 1852 O O . GLU A 1 221 ? -11.047 -31.016 -10.031 1 96.88 221 GLU A O 1
ATOM 1857 N N . LYS A 1 222 ? -12.148 -30.672 -8.109 1 97.44 222 LYS A N 1
ATOM 1858 C CA . LYS A 1 222 ? -11.664 -29.312 -7.855 1 97.44 222 LYS A CA 1
ATOM 1859 C C . LYS A 1 222 ? -11.289 -29.125 -6.387 1 97.44 222 LYS A C 1
ATOM 1861 O O . LYS A 1 222 ? -11.969 -29.641 -5.496 1 97.44 222 LYS A O 1
ATOM 1866 N N . TRP A 1 223 ? -10.266 -28.328 -6.164 1 98.12 223 TRP A N 1
ATOM 1867 C CA . TRP A 1 223 ? -9.781 -28.125 -4.801 1 98.12 223 TRP A CA 1
ATOM 1868 C C . TRP A 1 223 ? -9.531 -26.656 -4.527 1 98.12 223 TRP A C 1
ATOM 1870 O O . TRP A 1 223 ? -9.344 -25.859 -5.457 1 98.12 223 TRP A O 1
ATOM 1880 N N . ASP A 1 224 ? -9.57 -26.25 -3.197 1 98.12 224 ASP A N 1
ATOM 1881 C CA . ASP A 1 224 ? -9.125 -24.922 -2.756 1 98.12 224 ASP A CA 1
ATOM 1882 C C . ASP A 1 224 ? -7.605 -24.812 -2.797 1 98.12 224 ASP A C 1
ATOM 1884 O O . ASP A 1 224 ? -6.93 -25.109 -1.809 1 98.12 224 ASP A O 1
ATOM 1888 N N . GLY A 1 225 ? -7.172 -24.391 -3.965 1 97.19 225 GLY A N 1
ATOM 1889 C CA . GLY A 1 225 ? -5.73 -24.359 -4.172 1 97.19 225 GLY A CA 1
ATOM 1890 C C . GLY A 1 225 ? -5.086 -25.719 -4.066 1 97.19 225 GLY A C 1
ATOM 1891 O O . GLY A 1 225 ? -5.547 -26.688 -4.688 1 97.19 225 GLY A O 1
ATOM 1892 N N . TYR A 1 226 ? -4.031 -25.734 -3.312 1 97.06 226 TYR A N 1
ATOM 1893 C CA . TYR A 1 226 ? -3.275 -26.984 -3.182 1 97.06 226 TYR A CA 1
ATOM 1894 C C . TYR A 1 226 ? -3.51 -27.625 -1.817 1 97.06 226 TYR A C 1
ATOM 1896 O O . TYR A 1 226 ? -2.652 -28.359 -1.312 1 97.06 226 TYR A O 1
ATOM 1904 N N . SER A 1 227 ? -4.66 -27.297 -1.325 1 95.81 227 SER A N 1
ATOM 1905 C CA . SER A 1 227 ? -5.094 -27.906 -0.075 1 95.81 227 SER A CA 1
ATOM 1906 C C . SER A 1 227 ? -5.984 -29.125 -0.336 1 95.81 227 SER A C 1
ATOM 1908 O O . SER A 1 227 ? -6.145 -29.547 -1.482 1 95.81 227 SER A O 1
ATOM 1910 N N . ASN A 1 228 ? -6.453 -29.75 0.784 1 94.94 228 ASN A N 1
ATOM 1911 C CA . ASN A 1 228 ? -7.395 -30.859 0.667 1 94.94 228 ASN A CA 1
ATOM 1912 C C . ASN A 1 228 ? -8.82 -30.406 0.965 1 94.94 228 ASN A C 1
ATOM 1914 O O . ASN A 1 228 ? -9.68 -31.234 1.288 1 94.94 228 ASN A O 1
ATOM 1918 N N . LYS A 1 229 ? -9.039 -29.094 0.914 1 96.75 229 LYS A N 1
ATOM 1919 C CA . LYS A 1 229 ? -10.367 -28.547 1.16 1 96.75 229 LYS A CA 1
ATOM 1920 C C . LYS A 1 229 ? -11.117 -28.297 -0.149 1 96.75 229 LYS A C 1
ATOM 1922 O O . LYS A 1 229 ? -10.492 -28.094 -1.191 1 96.75 229 LYS A O 1
ATOM 1927 N N . ASP A 1 230 ? -12.438 -28.328 -0.027 1 97.56 230 ASP A N 1
ATOM 1928 C CA . ASP A 1 230 ? -13.273 -28.062 -1.193 1 97.56 230 ASP A CA 1
ATOM 1929 C C . ASP A 1 230 ? -13.242 -26.578 -1.563 1 97.56 230 ASP A C 1
ATOM 1931 O O . ASP A 1 230 ? -13.047 -25.719 -0.699 1 97.56 230 ASP A O 1
ATOM 1935 N N . VAL A 1 231 ? -13.453 -26.344 -2.848 1 98.06 231 VAL A N 1
ATOM 1936 C CA . VAL A 1 231 ? -13.602 -24.984 -3.328 1 98.06 231 VAL A CA 1
ATOM 1937 C C . VAL A 1 231 ? -14.797 -24.312 -2.652 1 98.06 231 VAL A C 1
ATOM 1939 O O . VAL A 1 231 ? -15.82 -24.969 -2.41 1 98.06 231 VAL A O 1
ATOM 1942 N N . ASN A 1 232 ? -14.68 -23.125 -2.32 1 97.44 232 ASN A N 1
ATOM 1943 C CA . ASN A 1 232 ? -15.773 -22.312 -1.787 1 97.44 232 ASN A CA 1
ATOM 1944 C C . ASN A 1 232 ? -15.727 -20.891 -2.324 1 97.44 232 ASN A C 1
ATOM 1946 O O . ASN A 1 232 ? -14.875 -20.562 -3.15 1 97.44 232 ASN A O 1
ATOM 1950 N N . GLU A 1 233 ? -16.641 -20.062 -1.911 1 96.44 233 GLU A N 1
ATOM 1951 C CA . GLU A 1 233 ? -16.812 -18.734 -2.502 1 96.44 233 GLU A CA 1
ATOM 1952 C C . GLU A 1 233 ? -15.633 -17.828 -2.164 1 96.44 233 GLU A C 1
ATOM 1954 O O . GLU A 1 233 ? -15.438 -16.797 -2.799 1 96.44 233 GLU A O 1
ATOM 1959 N N . TYR A 1 234 ? -14.773 -18.266 -1.209 1 96.44 234 TYR A N 1
ATOM 1960 C CA . TYR A 1 234 ? -13.648 -17.422 -0.79 1 96.44 234 TYR A CA 1
ATOM 1961 C C . TYR A 1 234 ? -12.328 -18.047 -1.214 1 96.44 234 TYR A C 1
ATOM 1963 O O . TYR A 1 234 ? -11.258 -17.531 -0.869 1 96.44 234 TYR A O 1
ATOM 1971 N N . SER A 1 235 ? -12.422 -19.125 -1.948 1 97.69 235 SER A N 1
ATOM 1972 C CA . SER A 1 235 ? -11.188 -19.719 -2.459 1 97.69 235 SER A CA 1
ATOM 1973 C C . SER A 1 235 ? -10.461 -18.75 -3.393 1 97.69 235 SER A C 1
ATOM 1975 O O . SER A 1 235 ? -11.047 -18.234 -4.344 1 97.69 235 SER A O 1
ATOM 1977 N N . GLU A 1 236 ? -9.188 -18.547 -3.148 1 97.38 236 GLU A N 1
ATOM 1978 C CA . GLU A 1 236 ? -8.422 -17.594 -3.945 1 97.38 236 GLU A CA 1
ATOM 1979 C C . GLU A 1 236 ? -7.781 -18.281 -5.148 1 97.38 236 GLU A C 1
ATOM 1981 O O . GLU A 1 236 ? -7.457 -17.625 -6.141 1 97.38 236 GLU A O 1
ATOM 1986 N N . ARG A 1 237 ? -7.559 -19.5 -5.008 1 97.81 237 ARG A N 1
ATOM 1987 C CA . ARG A 1 237 ? -7.043 -20.344 -6.078 1 97.81 237 ARG A CA 1
ATOM 1988 C C . ARG A 1 237 ? -7.867 -21.625 -6.211 1 97.81 237 ARG A C 1
ATOM 1990 O O . ARG A 1 237 ? -8.281 -22.219 -5.207 1 97.81 237 ARG A O 1
ATOM 1997 N N . ILE A 1 238 ? -8.172 -21.953 -7.41 1 98.69 238 ILE A N 1
ATOM 1998 C CA . ILE A 1 238 ? -8.906 -23.188 -7.66 1 98.69 238 ILE A CA 1
ATOM 1999 C C . ILE A 1 238 ? -8.055 -24.141 -8.492 1 98.69 238 ILE A C 1
ATOM 2001 O O . ILE A 1 238 ? -7.586 -23.781 -9.57 1 98.69 238 ILE A O 1
ATOM 2005 N N . LEU A 1 239 ? -7.793 -25.297 -7.969 1 98.75 239 LEU A N 1
ATOM 2006 C CA . LEU A 1 239 ? -7.07 -26.344 -8.68 1 98.75 239 LEU A CA 1
ATOM 2007 C C . LEU A 1 239 ? -8.031 -27.312 -9.367 1 98.75 239 LEU A C 1
ATOM 2009 O O . LEU A 1 239 ? -8.945 -27.844 -8.727 1 98.75 239 LEU A O 1
ATOM 2013 N N . TYR A 1 240 ? -7.871 -27.531 -10.625 1 98.81 240 TYR A N 1
ATOM 2014 C CA . TYR A 1 240 ? -8.711 -28.438 -11.406 1 98.81 240 TYR A CA 1
ATOM 2015 C C . TYR A 1 240 ? -7.965 -29.719 -11.766 1 98.81 240 TYR A C 1
ATOM 2017 O O . TYR A 1 240 ? -6.797 -29.672 -12.156 1 98.81 240 TYR A O 1
ATOM 2025 N N . VAL A 1 241 ? -8.547 -30.812 -11.586 1 98.69 241 VAL A N 1
ATOM 2026 C CA . VAL A 1 241 ? -8.117 -32.094 -12.125 1 98.69 241 VAL A CA 1
ATOM 2027 C C . VAL A 1 241 ? -9.062 -32.531 -13.242 1 98.69 241 VAL A C 1
ATOM 2029 O O . VAL A 1 241 ? -10.266 -32.719 -13.016 1 98.69 241 VAL A O 1
ATOM 2032 N N . VAL A 1 242 ? -8.5 -32.719 -14.352 1 98.62 242 VAL A N 1
ATOM 2033 C CA . VAL A 1 242 ? -9.312 -32.844 -15.555 1 98.62 242 VAL A CA 1
ATOM 2034 C C . VAL A 1 242 ? -8.867 -34.094 -16.344 1 98.62 242 VAL A C 1
ATOM 2036 O O . VAL A 1 242 ? -7.695 -34.469 -16.312 1 98.62 242 VAL A O 1
ATOM 2039 N N . LYS A 1 243 ? -9.734 -34.719 -17 1 97.75 243 LYS A N 1
ATOM 2040 C CA . LYS A 1 243 ? -9.445 -35.875 -17.875 1 97.75 243 LYS A CA 1
ATOM 2041 C C . LYS A 1 243 ? -10.234 -35.75 -19.188 1 97.75 243 LYS A C 1
ATOM 2043 O O . LYS A 1 243 ? -11.094 -34.906 -19.328 1 97.75 243 LYS A O 1
ATOM 2048 N N . LYS A 1 244 ? -9.836 -36.625 -20.156 1 96.69 244 LYS A N 1
ATOM 2049 C CA . LYS A 1 244 ? -10.609 -36.688 -21.391 1 96.69 244 LYS A CA 1
ATOM 2050 C C . LYS A 1 244 ? -12.008 -37.25 -21.125 1 96.69 244 LYS A C 1
ATOM 2052 O O . LYS A 1 244 ? -12.188 -38.156 -20.312 1 96.69 244 LYS A O 1
ATOM 2057 N N . MET A 1 245 ? -12.914 -36.625 -21.766 1 90.38 245 MET A N 1
ATOM 2058 C CA . MET A 1 245 ? -14.281 -37.125 -21.672 1 90.38 245 MET A CA 1
ATOM 2059 C C . MET A 1 245 ? -14.391 -38.5 -22.312 1 90.38 245 MET A C 1
ATOM 2061 O O . MET A 1 245 ? -13.758 -38.781 -23.328 1 90.38 245 MET A O 1
ATOM 2065 N N . GLU A 1 246 ? -14.891 -39.469 -21.594 1 76.75 246 GLU A N 1
ATOM 2066 C CA . GLU A 1 246 ? -15.117 -40.812 -22.141 1 76.75 246 GLU A CA 1
ATOM 2067 C C . GLU A 1 246 ? -16.094 -40.781 -23.312 1 76.75 246 GLU A C 1
ATOM 2069 O O . GLU A 1 246 ? -17.172 -40.156 -23.203 1 76.75 246 GLU A O 1
ATOM 2074 N N . VAL A 1 247 ? -15.547 -40.969 -24.609 1 56.34 247 VAL A N 1
ATOM 2075 C CA . VAL A 1 247 ? -16.484 -41.156 -25.703 1 56.34 247 VAL A CA 1
ATOM 2076 C C . VAL A 1 247 ? -16.969 -42.594 -25.719 1 56.34 247 VAL A C 1
ATOM 2078 O O . VAL A 1 247 ? -16.234 -43.5 -25.359 1 56.34 247 VAL A O 1
ATOM 2081 N N . MET B 1 1 ? 21.297 18.172 3.715 1 27.66 1 MET B N 1
ATOM 2082 C CA . MET B 1 1 ? 21.141 18.359 2.275 1 27.66 1 MET B CA 1
ATOM 2083 C C . MET B 1 1 ? 19.906 17.625 1.764 1 27.66 1 MET B C 1
ATOM 2085 O O . MET B 1 1 ? 19.125 18.172 0.986 1 27.66 1 MET B O 1
ATOM 2089 N N . ALA B 1 2 ? 19.828 16.281 2.119 1 36.22 2 ALA B N 1
ATOM 2090 C CA . ALA B 1 2 ? 18.734 15.398 1.729 1 36.22 2 ALA B CA 1
ATOM 2091 C C . ALA B 1 2 ? 17.406 15.914 2.258 1 36.22 2 ALA B C 1
ATOM 2093 O O . ALA B 1 2 ? 16.406 15.906 1.541 1 36.22 2 ALA B O 1
ATOM 2094 N N . TYR B 1 3 ? 17.469 16.375 3.402 1 39.44 3 TYR B N 1
ATOM 2095 C CA . TYR B 1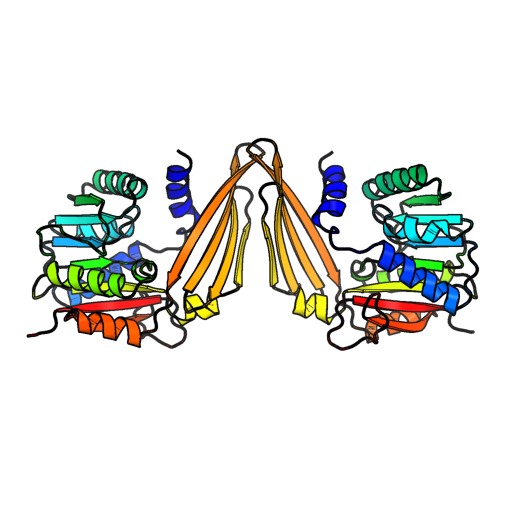 3 ? 16.312 16.828 4.168 1 39.44 3 TYR B CA 1
ATOM 2096 C C . TYR B 1 3 ? 15.695 18.078 3.553 1 39.44 3 TYR B C 1
ATOM 2098 O O . TYR B 1 3 ? 14.477 18.188 3.438 1 39.44 3 TYR B O 1
ATOM 2106 N N . CYS B 1 4 ? 16.516 19.031 3.199 1 46.31 4 CYS B N 1
ATOM 2107 C CA . CYS B 1 4 ? 16.078 20.266 2.561 1 46.31 4 CYS B CA 1
ATOM 2108 C C . CYS B 1 4 ? 15.43 19.984 1.207 1 46.31 4 CYS B C 1
ATOM 2110 O O . CYS B 1 4 ? 14.445 20.609 0.839 1 46.31 4 CYS B O 1
ATOM 2112 N N . GLU B 1 5 ? 15.977 19.062 0.507 1 52.66 5 GLU B N 1
ATOM 2113 C CA . GLU B 1 5 ? 15.461 18.703 -0.812 1 52.66 5 GLU B CA 1
ATOM 2114 C C . GLU B 1 5 ? 14.055 18.125 -0.717 1 52.66 5 GLU B C 1
ATOM 2116 O O . GLU B 1 5 ? 13.211 18.375 -1.586 1 52.66 5 GLU B O 1
ATOM 2121 N N . PHE B 1 6 ? 13.898 17.656 0.438 1 54.47 6 PHE B N 1
ATOM 2122 C CA . PHE B 1 6 ? 12.562 17.094 0.617 1 54.47 6 PHE B CA 1
ATOM 2123 C C . PHE B 1 6 ? 11.523 18.188 0.793 1 54.47 6 PHE B C 1
ATOM 2125 O O . PHE B 1 6 ? 10.414 18.094 0.273 1 54.47 6 PHE B O 1
ATOM 2132 N N . ALA B 1 7 ? 12.031 19.25 1.362 1 58.47 7 ALA B N 1
ATOM 2133 C CA . ALA B 1 7 ? 11.086 20.359 1.539 1 58.47 7 ALA B CA 1
ATOM 2134 C C . ALA B 1 7 ? 10.617 20.906 0.192 1 58.47 7 ALA B C 1
ATOM 2136 O O . ALA B 1 7 ? 9.43 21.203 0.014 1 58.47 7 ALA B O 1
ATOM 2137 N N . LYS B 1 8 ? 11.492 20.953 -0.663 1 61.03 8 LYS B N 1
ATOM 2138 C CA . LYS B 1 8 ? 11.172 21.422 -2.006 1 61.03 8 LYS B CA 1
ATOM 2139 C C . LYS B 1 8 ? 10.266 20.438 -2.736 1 61.03 8 LYS B C 1
ATOM 2141 O O . LYS B 1 8 ? 9.297 20.844 -3.385 1 61.03 8 LYS B O 1
ATOM 2146 N N . ILE B 1 9 ? 10.641 19.266 -2.58 1 61.5 9 ILE B N 1
ATOM 2147 C CA . ILE B 1 9 ? 9.883 18.219 -3.25 1 61.5 9 ILE B CA 1
ATOM 2148 C C . ILE B 1 9 ? 8.484 18.109 -2.643 1 61.5 9 ILE B C 1
ATOM 2150 O O . ILE B 1 9 ? 7.508 17.891 -3.357 1 61.5 9 ILE B O 1
ATOM 2154 N N . TYR B 1 10 ? 8.562 18.406 -1.438 1 59.69 10 TYR B N 1
ATOM 2155 C CA . TYR B 1 10 ? 7.297 18.375 -0.709 1 59.69 10 TYR B CA 1
ATOM 2156 C C . TYR B 1 10 ? 6.309 19.391 -1.282 1 59.69 10 TYR B C 1
ATOM 2158 O O . TYR B 1 10 ? 5.16 19.047 -1.576 1 59.69 10 TYR B O 1
ATOM 2166 N N . ASP B 1 11 ? 6.77 20.609 -1.386 1 62.53 11 ASP B N 1
ATOM 2167 C CA . ASP B 1 11 ? 5.918 21.656 -1.939 1 62.53 11 ASP B CA 1
ATOM 2168 C C . ASP B 1 11 ? 5.402 21.266 -3.324 1 62.53 11 ASP B C 1
ATOM 2170 O O . ASP B 1 11 ? 4.223 21.453 -3.629 1 62.53 11 ASP B O 1
ATOM 2174 N N . GLU B 1 12 ? 6.301 20.719 -4.023 1 61.72 12 GLU B N 1
ATOM 2175 C CA . GLU B 1 12 ? 5.98 20.438 -5.422 1 61.72 12 GLU B CA 1
ATOM 2176 C C . GLU B 1 12 ? 5.129 19.188 -5.551 1 61.72 12 GLU B C 1
ATOM 2178 O O . GLU B 1 12 ? 4.176 19.141 -6.332 1 61.72 12 GLU B O 1
ATOM 2183 N N . LEU B 1 13 ? 5.516 18.219 -4.746 1 61.22 13 LEU B N 1
ATOM 2184 C CA . LEU B 1 13 ? 4.941 16.906 -5.016 1 61.22 13 LEU B CA 1
ATOM 2185 C C . LEU B 1 13 ? 3.723 16.656 -4.137 1 61.22 13 LEU B C 1
ATOM 2187 O O . LEU B 1 13 ? 2.725 16.094 -4.598 1 61.22 13 LEU B O 1
ATOM 2191 N N . ILE B 1 14 ? 3.834 17.188 -2.912 1 60.69 14 ILE B N 1
ATOM 2192 C CA . ILE B 1 14 ? 2.795 16.844 -1.949 1 60.69 14 ILE B CA 1
ATOM 2193 C C . ILE B 1 14 ? 1.721 17.938 -1.935 1 60.69 14 ILE B C 1
ATOM 2195 O O . ILE B 1 14 ? 0.528 17.625 -1.84 1 60.69 14 ILE B O 1
ATOM 2199 N N . ASN B 1 15 ? 2.166 19.078 -2.201 1 64.12 15 ASN B N 1
ATOM 2200 C CA . ASN B 1 15 ? 1.225 20.172 -2.014 1 64.12 15 ASN B CA 1
ATOM 2201 C C . ASN B 1 15 ? 0.812 20.797 -3.348 1 64.12 15 ASN B C 1
ATOM 2203 O O . ASN B 1 15 ? 0.255 21.891 -3.383 1 64.12 15 ASN B O 1
ATOM 2207 N N . GLU B 1 16 ? 1.107 20 -4.344 1 63.28 16 GLU B N 1
ATOM 2208 C CA . GLU B 1 16 ? 0.826 20.562 -5.664 1 63.28 16 GLU B CA 1
ATOM 2209 C C . GLU B 1 16 ? -0.66 20.859 -5.828 1 63.28 16 GLU B C 1
ATOM 2211 O O . GLU B 1 16 ? -1.032 21.781 -6.562 1 63.28 16 GLU B O 1
ATOM 2216 N N . ASP B 1 17 ? -1.377 20.281 -5.07 1 74.62 17 ASP B N 1
ATOM 2217 C CA . ASP B 1 17 ? -2.812 20.438 -5.285 1 74.62 17 ASP B CA 1
ATOM 2218 C C . ASP B 1 17 ? -3.416 21.422 -4.285 1 74.62 17 ASP B C 1
ATOM 2220 O O . ASP B 1 17 ? -4.609 21.719 -4.352 1 74.62 17 ASP B O 1
ATOM 2224 N N . ILE B 1 18 ? -2.598 21.984 -3.49 1 86.31 18 ILE B N 1
ATOM 2225 C CA . ILE B 1 18 ? -3.113 22.922 -2.488 1 86.31 18 ILE B CA 1
ATOM 2226 C C . ILE B 1 18 ? -3.256 24.312 -3.098 1 86.31 18 ILE B C 1
ATOM 2228 O O . ILE B 1 18 ? -2.309 24.844 -3.686 1 86.31 18 ILE B O 1
ATOM 2232 N N . ASP B 1 19 ? -4.414 24.875 -3.025 1 91.75 19 ASP B N 1
ATOM 2233 C CA . ASP B 1 19 ? -4.672 26.234 -3.465 1 91.75 19 ASP B CA 1
ATOM 2234 C C . ASP B 1 19 ? -4.445 27.234 -2.328 1 91.75 19 ASP B C 1
ATOM 2236 O O . ASP B 1 19 ? -5.395 27.656 -1.67 1 91.75 19 ASP B O 1
ATOM 2240 N N . TYR B 1 20 ? -3.164 27.703 -2.193 1 94 20 TYR B N 1
ATOM 2241 C CA . TYR B 1 20 ? -2.766 28.562 -1.087 1 94 20 TYR B CA 1
ATOM 2242 C C . TYR B 1 20 ? -3.49 29.906 -1.153 1 94 20 TYR B C 1
ATOM 2244 O O . TYR B 1 20 ? -3.801 30.5 -0.12 1 94 20 TYR B O 1
ATOM 2252 N N . LYS B 1 21 ? -3.697 30.375 -2.354 1 94.62 21 LYS B N 1
ATOM 2253 C CA . LYS B 1 21 ? -4.422 31.625 -2.527 1 94.62 21 LYS B CA 1
ATOM 2254 C C . LYS B 1 21 ? -5.855 31.516 -2.016 1 94.62 21 LYS B C 1
ATOM 2256 O O . LYS B 1 21 ? -6.371 32.438 -1.383 1 94.62 21 LYS B O 1
ATOM 2261 N N . LYS B 1 22 ? -6.438 30.344 -2.354 1 96.06 22 LYS B N 1
ATOM 2262 C CA . LYS B 1 22 ? -7.797 30.109 -1.873 1 96.06 22 LYS B CA 1
ATOM 2263 C C . LYS B 1 22 ? -7.844 30.109 -0.347 1 96.06 22 LYS B C 1
ATOM 2265 O O . LYS B 1 22 ? -8.789 30.625 0.253 1 96.06 22 LYS B O 1
ATOM 2270 N N . ILE B 1 23 ? -6.914 29.578 0.253 1 97.19 23 ILE B N 1
ATOM 2271 C CA . ILE B 1 23 ? -6.82 29.516 1.708 1 97.19 23 ILE B CA 1
ATOM 2272 C C . ILE B 1 23 ? -6.672 30.938 2.268 1 97.19 23 ILE B C 1
ATOM 2274 O O . ILE B 1 23 ? -7.391 31.328 3.191 1 97.19 23 ILE B O 1
ATOM 2278 N N . GLY B 1 24 ? -5.695 31.672 1.726 1 97.81 24 GLY B N 1
ATOM 2279 C CA . GLY B 1 24 ? -5.492 33.062 2.152 1 97.81 24 GLY B CA 1
ATOM 2280 C C . GLY B 1 24 ? -6.73 33.906 2 1 97.81 24 GLY B C 1
ATOM 2281 O O . GLY B 1 24 ? -7.078 34.688 2.906 1 97.81 24 GLY B O 1
ATOM 2282 N N . ASP B 1 25 ? -7.387 33.75 0.821 1 97.62 25 ASP B N 1
ATOM 2283 C CA . ASP B 1 25 ? -8.594 34.531 0.544 1 97.62 25 ASP B CA 1
ATOM 2284 C C . ASP B 1 25 ? -9.688 34.219 1.562 1 97.62 25 ASP B C 1
ATOM 2286 O O . ASP B 1 25 ? -10.391 35.125 2.018 1 97.62 25 ASP B O 1
ATOM 2290 N N . LYS B 1 26 ? -9.852 32.969 1.859 1 98.12 26 LYS B N 1
ATOM 2291 C CA . LYS B 1 26 ? -10.875 32.594 2.826 1 98.12 26 LYS B CA 1
ATOM 2292 C C . LYS B 1 26 ? -10.594 33.188 4.199 1 98.12 26 LYS B C 1
ATOM 2294 O O . LYS B 1 26 ? -11.508 33.688 4.859 1 98.12 26 LYS B O 1
ATOM 2299 N N . VAL B 1 27 ? -9.383 33.156 4.605 1 98.31 27 VAL B N 1
ATOM 2300 C CA . VAL B 1 27 ? -8.992 33.719 5.898 1 98.31 27 VAL B CA 1
ATOM 2301 C C . VAL B 1 27 ? -9.242 35.219 5.922 1 98.31 27 VAL B C 1
ATOM 2303 O O . VAL B 1 27 ? -9.789 35.75 6.891 1 98.31 27 VAL B O 1
ATOM 2306 N N . LEU B 1 28 ? -8.836 35.875 4.863 1 97.94 28 LEU B N 1
ATOM 2307 C CA . LEU B 1 28 ? -8.984 37.344 4.793 1 97.94 28 LEU B CA 1
ATOM 2308 C C . LEU B 1 28 ? -10.453 37.75 4.746 1 97.94 28 LEU B C 1
ATOM 2310 O O . LEU B 1 28 ? -10.844 38.75 5.312 1 97.94 28 LEU B O 1
ATOM 2314 N N . ASP B 1 29 ? -11.273 36.938 4.027 1 97.94 29 ASP B N 1
ATOM 2315 C CA . ASP B 1 29 ? -12.711 37.156 4.008 1 97.94 29 ASP B CA 1
ATOM 2316 C C . ASP B 1 29 ? -13.297 37.125 5.418 1 97.94 29 ASP B C 1
ATOM 2318 O O . ASP B 1 29 ? -14.141 37.938 5.777 1 97.94 29 ASP B O 1
ATOM 2322 N N . ILE B 1 30 ? -12.898 36.156 6.156 1 97.56 30 ILE B N 1
ATOM 2323 C CA . ILE B 1 30 ? -13.375 36 7.527 1 97.56 30 ILE B CA 1
ATOM 2324 C C . ILE B 1 30 ? -12.93 37.188 8.367 1 97.56 30 ILE B C 1
ATOM 2326 O O . ILE B 1 30 ? -13.695 37.688 9.188 1 97.56 30 ILE B O 1
ATOM 2330 N N . CYS B 1 31 ? -11.703 37.625 8.172 1 97.25 31 CYS B N 1
ATOM 2331 C CA . CYS B 1 31 ? -11.195 38.812 8.883 1 97.25 31 CYS B CA 1
ATOM 2332 C C . CYS B 1 31 ? -12.055 40.031 8.609 1 97.25 31 CYS B C 1
ATOM 2334 O O . CYS B 1 31 ? -12.312 40.812 9.508 1 97.25 31 CYS B O 1
ATOM 2336 N N . GLU B 1 32 ? -12.414 40.156 7.379 1 97 32 GLU B N 1
ATOM 2337 C CA . GLU B 1 32 ? -13.266 41.281 7.004 1 97 32 GLU B CA 1
ATOM 2338 C C . GLU B 1 32 ? -14.633 41.188 7.676 1 97 32 GLU B C 1
ATOM 2340 O O . GLU B 1 32 ? -15.148 42.188 8.18 1 97 32 GLU B O 1
ATOM 2345 N N . ARG B 1 33 ? -15.188 40.031 7.656 1 96 33 ARG B N 1
ATOM 2346 C CA . ARG B 1 33 ? -16.516 39.781 8.219 1 96 33 ARG B CA 1
ATOM 2347 C C . ARG B 1 33 ? -16.531 40.125 9.711 1 96 33 ARG B C 1
ATOM 2349 O O . ARG B 1 33 ? -17.562 40.562 10.234 1 96 33 ARG B O 1
ATOM 2356 N N . TYR B 1 34 ? -15.453 39.875 10.391 1 95.88 34 TYR B N 1
ATOM 2357 C CA . TYR B 1 34 ? -15.422 40.094 11.836 1 95.88 34 TYR B CA 1
ATOM 2358 C C . TYR B 1 34 ? -14.648 41.344 12.211 1 95.88 34 TYR B C 1
ATOM 2360 O O . TYR B 1 34 ? -14.312 41.531 13.375 1 95.88 34 TYR B O 1
ATOM 2368 N N . ASN B 1 35 ? -14.281 42.125 11.258 1 95.69 35 ASN B N 1
ATOM 2369 C CA . ASN B 1 35 ? -13.633 43.438 11.43 1 95.69 35 ASN B CA 1
ATOM 2370 C C . ASN B 1 35 ? -12.336 43.312 12.227 1 95.69 35 ASN B C 1
ATOM 2372 O O . ASN B 1 35 ? -12.133 44.031 13.195 1 95.69 35 ASN B O 1
ATOM 2376 N N . VAL B 1 36 ? -11.523 42.344 11.82 1 96 36 VAL B N 1
ATOM 2377 C CA . VAL B 1 36 ? -10.234 42.125 12.469 1 96 36 VAL B CA 1
ATOM 2378 C C . VAL B 1 36 ? -9.289 43.25 12.117 1 96 36 VAL B C 1
ATOM 2380 O O . VAL B 1 36 ? -9.18 43.656 10.945 1 96 36 VAL B O 1
ATOM 2383 N N . ASP B 1 37 ? -8.695 43.781 13.203 1 94.38 37 ASP B N 1
ATOM 2384 C CA . ASP B 1 37 ? -7.68 44.812 12.969 1 94.38 37 ASP B CA 1
ATOM 2385 C C . ASP B 1 37 ? -6.453 44.219 12.273 1 94.38 37 ASP B C 1
ATOM 2387 O O . ASP B 1 37 ? -5.902 43.219 12.719 1 94.38 37 ASP B O 1
ATOM 2391 N N . LYS B 1 38 ? -6.023 44.75 11.203 1 94.56 38 LYS B N 1
ATOM 2392 C CA . LYS B 1 38 ? -4.926 44.219 10.406 1 94.56 38 LYS B CA 1
ATOM 2393 C C . LYS B 1 38 ? -3.576 44.719 10.922 1 94.56 38 LYS B C 1
ATOM 2395 O O . LYS B 1 38 ? -2.729 45.156 10.141 1 94.56 38 LYS B O 1
ATOM 2400 N N . LYS B 1 39 ? -3.453 44.594 12.227 1 94.44 39 LYS B N 1
ATOM 2401 C CA . LYS B 1 39 ? -2.236 45.125 12.852 1 94.44 39 LYS B CA 1
ATOM 2402 C C . LYS B 1 39 ? -1.152 44.031 12.898 1 94.44 39 LYS B C 1
ATOM 2404 O O . LYS B 1 39 ? -0.066 44.219 12.352 1 94.44 39 LYS B O 1
ATOM 2409 N N . SER B 1 40 ? -1.47 42.938 13.609 1 96.88 40 SER B N 1
ATOM 2410 C CA . SER B 1 40 ? -0.455 41.906 13.828 1 96.88 40 SER B CA 1
ATOM 2411 C C . SER B 1 40 ? -0.993 40.531 13.5 1 96.88 40 SER B C 1
ATOM 2413 O O . SER B 1 40 ? -2.055 40.125 13.992 1 96.88 40 SER B O 1
ATOM 2415 N N . TYR B 1 41 ? -0.264 39.781 12.672 1 98.12 41 TYR B N 1
ATOM 2416 C CA . TYR B 1 41 ? -0.639 38.469 12.203 1 98.12 41 TYR B CA 1
ATOM 2417 C C . TYR B 1 41 ? 0.393 37.438 12.625 1 98.12 41 TYR B C 1
ATOM 2419 O O . TYR B 1 41 ? 1.599 37.656 12.516 1 98.12 41 TYR B O 1
ATOM 2427 N N . LEU B 1 42 ? -0.077 36.312 13.234 1 98.62 42 LEU B N 1
ATOM 2428 C CA . LEU B 1 42 ? 0.785 35.188 13.57 1 98.62 42 LEU B CA 1
ATOM 2429 C C . LEU B 1 42 ? 0.365 33.938 12.805 1 98.62 42 LEU B C 1
ATOM 2431 O O . LEU B 1 42 ? -0.8 33.531 12.859 1 98.62 42 LEU B O 1
ATOM 2435 N N . ASP B 1 43 ? 1.32 33.344 12.078 1 98.62 43 ASP B N 1
ATOM 2436 C CA . ASP B 1 43 ? 1.114 32.062 11.43 1 98.62 43 ASP B CA 1
ATOM 2437 C C . ASP B 1 43 ? 1.842 30.953 12.18 1 98.62 43 ASP B C 1
ATOM 2439 O O . ASP B 1 43 ? 3.07 30.859 12.133 1 98.62 43 ASP B O 1
ATOM 2443 N N . LEU B 1 44 ? 1.068 30.109 12.859 1 98.38 44 LEU B N 1
ATOM 2444 C CA . LEU B 1 44 ? 1.626 28.969 13.57 1 98.38 44 LEU B CA 1
ATOM 2445 C C . LEU B 1 44 ? 1.803 27.781 12.625 1 98.38 44 LEU B C 1
ATOM 2447 O O . LEU B 1 44 ? 0.936 27.5 11.789 1 98.38 44 LEU B O 1
ATOM 2451 N N . ALA B 1 45 ? 2.969 27.031 12.859 1 97.06 45 ALA B N 1
ATOM 2452 C CA . ALA B 1 45 ? 3.295 25.938 11.961 1 97.06 45 ALA B CA 1
ATOM 2453 C C . ALA B 1 45 ? 3.238 26.375 10.5 1 97.06 45 ALA B C 1
ATOM 2455 O O . ALA B 1 45 ? 2.537 25.766 9.688 1 97.06 45 ALA B O 1
ATOM 2456 N N . CYS B 1 46 ? 4.047 27.375 10.195 1 96.06 46 CYS B N 1
ATOM 2457 C CA . CYS B 1 46 ? 3.916 28.094 8.93 1 96.06 46 CYS B CA 1
ATOM 2458 C C . CYS B 1 46 ? 4.512 27.297 7.777 1 96.06 46 CYS B C 1
ATOM 2460 O O . CYS B 1 46 ? 4.262 27.609 6.613 1 96.06 46 CYS B O 1
ATOM 2462 N N . GLY B 1 47 ? 5.32 26.234 8.07 1 91.75 47 GLY B N 1
ATOM 2463 C CA . GLY B 1 47 ? 5.992 25.5 7.008 1 91.75 47 GLY B CA 1
ATOM 2464 C C . GLY B 1 47 ? 6.891 26.375 6.152 1 91.75 47 GLY B C 1
ATOM 2465 O O . GLY B 1 47 ? 7.707 27.141 6.676 1 91.75 47 GLY B O 1
ATOM 2466 N N . THR B 1 48 ? 6.785 26.25 4.867 1 87.81 48 THR B N 1
ATOM 2467 C CA . THR B 1 48 ? 7.617 27.047 3.975 1 87.81 48 THR B CA 1
ATOM 2468 C C . THR B 1 48 ? 7.004 28.422 3.752 1 87.81 48 THR B C 1
ATOM 2470 O O . THR B 1 48 ? 7.508 29.219 2.949 1 87.81 48 THR B O 1
ATOM 2473 N N . GLY B 1 49 ? 5.895 28.734 4.379 1 92.88 49 GLY B N 1
ATOM 2474 C CA . GLY B 1 49 ? 5.355 30.078 4.43 1 92.88 49 GLY B CA 1
ATOM 2475 C C . GLY B 1 49 ? 4.418 30.391 3.275 1 92.88 49 GLY B C 1
ATOM 2476 O O . GLY B 1 49 ? 4.086 31.562 3.039 1 92.88 49 GLY B O 1
ATOM 2477 N N . ASN B 1 50 ? 3.902 29.391 2.568 1 92.06 50 ASN B N 1
ATOM 2478 C CA . ASN B 1 50 ? 3.07 29.609 1.392 1 92.06 50 ASN B CA 1
ATOM 2479 C C . ASN B 1 50 ? 1.766 30.312 1.756 1 92.06 50 ASN B C 1
ATOM 2481 O O . ASN B 1 50 ? 1.354 31.266 1.082 1 92.06 50 ASN B O 1
ATOM 2485 N N . VAL B 1 51 ? 1.147 29.859 2.791 1 95.38 51 VAL B N 1
ATOM 2486 C CA . VAL B 1 51 ? -0.1 30.5 3.209 1 95.38 51 VAL B CA 1
ATOM 2487 C C . VAL B 1 51 ? 0.198 31.828 3.885 1 95.38 51 VAL B C 1
ATOM 2489 O O . VAL B 1 51 ? -0.541 32.812 3.707 1 95.38 51 VAL B O 1
ATOM 2492 N N . SER B 1 52 ? 1.266 31.906 4.621 1 96.75 52 SER B N 1
ATOM 2493 C CA . SER B 1 52 ? 1.667 33.094 5.363 1 96.75 52 SER B CA 1
ATOM 2494 C C . SER B 1 52 ? 1.782 34.312 4.445 1 96.75 52 SER B C 1
ATOM 2496 O O . SER B 1 52 ? 1.306 35.406 4.777 1 96.75 52 SER B O 1
ATOM 2498 N N . ILE B 1 53 ? 2.385 34.094 3.332 1 96.12 53 ILE B N 1
ATOM 2499 C CA . ILE B 1 53 ? 2.672 35.219 2.434 1 96.12 53 ILE B CA 1
ATOM 2500 C C . ILE B 1 53 ? 1.365 35.781 1.877 1 96.12 53 ILE B C 1
ATOM 2502 O O . ILE B 1 53 ? 1.243 36.969 1.666 1 96.12 53 ILE B O 1
ATOM 2506 N N . GLU B 1 54 ? 0.364 34.875 1.63 1 96.56 54 GLU B N 1
ATOM 2507 C CA . GLU B 1 54 ? -0.925 35.281 1.092 1 96.56 54 GLU B CA 1
ATOM 2508 C C . GLU B 1 54 ? -1.666 36.188 2.078 1 96.56 54 GLU B C 1
ATOM 2510 O O . GLU B 1 54 ? -2.412 37.094 1.674 1 96.56 54 GLU B O 1
ATOM 2515 N N . ILE B 1 55 ? -1.396 36.031 3.312 1 97.94 55 ILE B N 1
ATOM 2516 C CA . ILE B 1 55 ? -2.172 36.719 4.344 1 97.94 55 ILE B CA 1
ATOM 2517 C C . ILE B 1 55 ? -1.375 37.906 4.887 1 97.94 55 ILE B C 1
ATOM 2519 O O . ILE B 1 55 ? -1.928 39 5.105 1 97.94 55 ILE B O 1
ATOM 2523 N N . ALA B 1 56 ? -0.138 37.75 5.059 1 97.25 56 ALA B N 1
ATOM 2524 C CA . ALA B 1 56 ? 0.731 38.688 5.758 1 97.25 56 ALA B CA 1
ATOM 2525 C C . ALA B 1 56 ? 0.777 40.031 5.039 1 97.25 56 ALA B C 1
ATOM 2527 O O . ALA B 1 56 ? 0.917 41.094 5.676 1 97.25 56 ALA B O 1
ATOM 2528 N N . LYS B 1 57 ? 0.597 40 3.773 1 95.06 57 LYS B N 1
ATOM 2529 C CA . LYS B 1 57 ? 0.641 41.219 2.965 1 95.06 57 LYS B CA 1
ATOM 2530 C C . LYS B 1 57 ? -0.434 42.188 3.402 1 95.06 57 LYS B C 1
ATOM 2532 O O . LYS B 1 57 ? -0.315 43.406 3.156 1 95.06 57 LYS B O 1
ATOM 2537 N N . GLN B 1 58 ? -1.48 41.781 4.047 1 95.5 58 GLN B N 1
ATOM 2538 C CA . GLN B 1 58 ? -2.613 42.625 4.422 1 95.5 58 GLN B CA 1
ATOM 2539 C C . GLN B 1 58 ? -2.475 43.125 5.859 1 95.5 58 GLN B C 1
ATOM 2541 O O . GLN B 1 58 ? -3.342 43.844 6.355 1 95.5 58 GLN B O 1
ATOM 2546 N N . PHE B 1 59 ? -1.391 42.781 6.523 1 96.94 59 PHE B N 1
ATOM 2547 C CA . PHE B 1 59 ? -1.193 43.156 7.918 1 96.94 59 PHE B CA 1
ATOM 2548 C C . PHE B 1 59 ? 0.047 44.031 8.078 1 96.94 59 PHE B C 1
ATOM 2550 O O . PHE B 1 59 ? 0.973 43.969 7.266 1 96.94 59 PHE B O 1
ATOM 2557 N N . LYS B 1 60 ? 0.128 44.844 9.172 1 95.38 60 LYS B N 1
ATOM 2558 C CA . LYS B 1 60 ? 1.252 45.719 9.43 1 95.38 60 LYS B CA 1
ATOM 2559 C C . LYS B 1 60 ? 2.504 44.938 9.812 1 95.38 60 LYS B C 1
ATOM 2561 O O . LYS B 1 60 ? 3.619 45.344 9.477 1 95.38 60 LYS B O 1
ATOM 2566 N N . GLU B 1 61 ? 2.326 43.938 10.578 1 95.38 61 GLU B N 1
ATOM 2567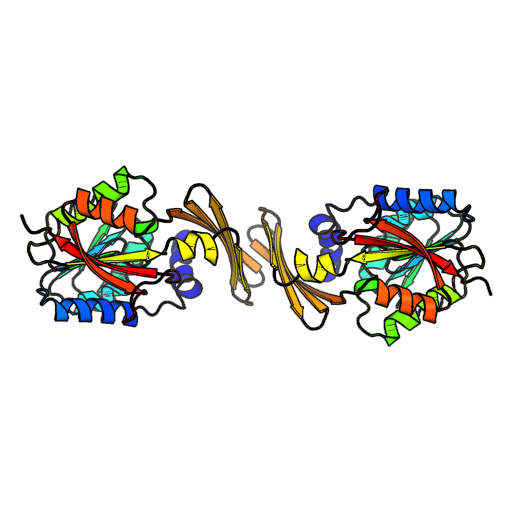 C CA . GLU B 1 61 ? 3.426 43.062 10.961 1 95.38 61 GLU B CA 1
ATOM 2568 C C . GLU B 1 61 ? 2.984 41.594 10.984 1 95.38 61 GLU B C 1
ATOM 2570 O O . GLU B 1 61 ? 1.805 41.312 11.188 1 95.38 61 GLU B O 1
ATOM 2575 N N . ALA B 1 62 ? 3.91 40.75 10.758 1 97 62 ALA B N 1
ATOM 2576 C CA . ALA B 1 62 ? 3.604 39.344 10.719 1 97 62 ALA B CA 1
ATOM 2577 C C . ALA B 1 62 ? 4.684 38.531 11.422 1 97 62 ALA B C 1
ATOM 2579 O O . ALA B 1 62 ? 5.859 38.875 11.398 1 97 62 ALA B O 1
ATOM 2580 N N . PHE B 1 63 ? 4.281 37.5 12.117 1 97.69 63 PHE B N 1
ATOM 2581 C CA . PHE B 1 63 ? 5.145 36.5 12.719 1 97.69 63 PHE B CA 1
ATOM 2582 C C . PHE B 1 63 ? 4.879 35.125 12.109 1 97.69 63 PHE B C 1
ATOM 2584 O O . PHE B 1 63 ? 3.727 34.781 11.852 1 97.69 63 PHE B O 1
ATOM 2591 N N . ALA B 1 64 ? 5.902 34.406 11.883 1 98 64 ALA B N 1
ATOM 2592 C CA . ALA B 1 64 ? 5.805 33.031 11.406 1 98 64 ALA B CA 1
ATOM 2593 C C . ALA B 1 64 ? 6.582 32.094 12.312 1 98 64 ALA B C 1
ATOM 2595 O O . ALA B 1 64 ? 7.766 32.312 12.586 1 98 64 ALA B O 1
ATOM 2596 N N . VAL B 1 65 ? 5.926 31.094 12.773 1 97.88 65 VAL B N 1
ATOM 2597 C CA . VAL B 1 65 ? 6.539 30.172 13.727 1 97.88 65 VAL B CA 1
ATOM 2598 C C . VAL B 1 65 ? 6.473 28.75 13.172 1 97.88 65 VAL B C 1
ATOM 2600 O O . VAL B 1 65 ? 5.453 28.328 12.617 1 97.88 65 VAL B O 1
ATOM 2603 N N . ASP B 1 66 ? 7.508 28 13.312 1 96.12 66 ASP B N 1
ATOM 2604 C CA . ASP B 1 66 ? 7.574 26.594 12.969 1 96.12 66 ASP B CA 1
ATOM 2605 C C . ASP B 1 66 ? 8.656 25.875 13.773 1 96.12 66 ASP B C 1
ATOM 2607 O O . ASP B 1 66 ? 9.562 26.516 14.32 1 96.12 66 ASP B O 1
ATOM 2611 N N . LEU B 1 67 ? 8.477 24.578 13.773 1 94.31 67 LEU B N 1
ATOM 2612 C CA . LEU B 1 67 ? 9.43 23.781 14.539 1 94.31 67 LEU B CA 1
ATOM 2613 C C . LEU B 1 67 ? 10.68 23.5 13.703 1 94.31 67 LEU B C 1
ATOM 2615 O O . LEU B 1 67 ? 11.758 23.281 14.25 1 94.31 67 LEU B O 1
ATOM 2619 N N . SER B 1 68 ? 10.5 23.516 12.422 1 89.75 68 SER B N 1
ATOM 2620 C CA . SER B 1 68 ? 11.555 23.078 11.516 1 89.75 68 SER B CA 1
ATOM 2621 C C . SER B 1 68 ? 12.383 24.25 11.016 1 89.75 68 SER B C 1
ATOM 2623 O O . SER B 1 68 ? 11.859 25.141 10.336 1 89.75 68 SER B O 1
ATOM 2625 N N . GLU B 1 69 ? 13.68 24.125 11.242 1 89.12 69 GLU B N 1
ATOM 2626 C CA . GLU B 1 69 ? 14.586 25.172 10.773 1 89.12 69 GLU B CA 1
ATOM 2627 C C . GLU B 1 69 ? 14.641 25.203 9.25 1 89.12 69 GLU B C 1
ATOM 2629 O O . GLU B 1 69 ? 14.727 26.281 8.648 1 89.12 69 GLU B O 1
ATOM 2634 N N . GLU B 1 70 ? 14.633 24.078 8.695 1 84.06 70 GLU B N 1
ATOM 2635 C CA . GLU B 1 70 ? 14.688 23.984 7.238 1 84.06 70 GLU B CA 1
ATOM 2636 C C . GLU B 1 70 ? 13.477 24.641 6.594 1 84.06 70 GLU B C 1
ATOM 2638 O O . GLU B 1 70 ? 13.602 25.328 5.578 1 84.06 70 GLU B O 1
ATOM 2643 N N . MET B 1 71 ? 12.344 24.406 7.109 1 87.81 71 MET B N 1
ATOM 2644 C CA . MET B 1 71 ? 11.133 25.031 6.598 1 87.81 71 MET B CA 1
ATOM 2645 C C . MET B 1 71 ? 11.203 26.547 6.754 1 87.81 71 MET B C 1
ATOM 2647 O O . MET B 1 71 ? 10.82 27.297 5.844 1 87.81 71 MET B O 1
ATOM 2651 N N . LEU B 1 72 ? 11.711 26.984 7.898 1 91.69 72 LEU B N 1
ATOM 2652 C CA . LEU B 1 72 ? 11.781 28.406 8.203 1 91.69 72 LEU B CA 1
ATOM 2653 C C . LEU B 1 72 ? 12.766 29.125 7.277 1 91.69 72 LEU B C 1
ATOM 2655 O O . LEU B 1 72 ? 12.562 30.281 6.918 1 91.69 72 LEU B O 1
ATOM 2659 N N . ARG B 1 73 ? 13.797 28.391 6.891 1 89.12 73 ARG B N 1
ATOM 2660 C CA . ARG B 1 73 ? 14.742 28.969 5.945 1 89.12 73 ARG B CA 1
ATOM 2661 C C . ARG B 1 73 ? 14.07 29.266 4.609 1 89.12 73 ARG B C 1
ATOM 2663 O O . ARG B 1 73 ? 14.281 30.344 4.027 1 89.12 73 ARG B O 1
ATOM 2670 N N . GLU B 1 74 ? 13.32 28.375 4.195 1 87.75 74 GLU B N 1
ATOM 2671 C CA . GLU B 1 74 ? 12.57 28.594 2.959 1 87.75 74 GLU B CA 1
ATOM 2672 C C . GLU B 1 74 ? 11.555 29.719 3.115 1 87.75 74 GLU B C 1
ATOM 2674 O O . GLU B 1 74 ? 11.32 30.484 2.178 1 87.75 74 GLU B O 1
ATOM 2679 N N . ALA B 1 75 ? 10.867 29.719 4.203 1 91 75 ALA B N 1
ATOM 2680 C CA . ALA B 1 75 ? 9.883 30.75 4.469 1 91 75 ALA B CA 1
ATOM 2681 C C . ALA B 1 75 ? 10.531 32.125 4.469 1 91 75 ALA B C 1
ATOM 2683 O O . ALA B 1 75 ? 9.969 33.094 3.912 1 91 75 ALA B O 1
ATOM 2684 N N . PHE B 1 76 ? 11.633 32.219 5.066 1 93.44 76 PHE B N 1
ATOM 2685 C CA . PHE B 1 76 ? 12.375 33.469 5.137 1 93.44 76 PHE B CA 1
ATOM 2686 C C . PHE B 1 76 ? 12.672 34 3.742 1 93.44 76 PHE B C 1
ATOM 2688 O O . PHE B 1 76 ? 12.477 35.188 3.467 1 93.44 76 PHE B O 1
ATOM 2695 N N . GLU B 1 77 ? 13.156 33.156 2.922 1 92.12 77 GLU B N 1
ATOM 2696 C CA . GLU B 1 77 ? 13.492 33.531 1.557 1 92.12 77 GLU B CA 1
ATOM 2697 C C . GLU B 1 77 ? 12.25 34 0.799 1 92.12 77 GLU B C 1
ATOM 2699 O O . GLU B 1 77 ? 12.328 34.969 0.006 1 92.12 77 GLU B O 1
ATOM 2704 N N . LYS B 1 78 ? 11.172 33.375 1.043 1 90.69 78 LYS B N 1
ATOM 2705 C CA . LYS B 1 78 ? 9.938 33.781 0.388 1 90.69 78 LYS B CA 1
ATOM 2706 C C . LYS B 1 78 ? 9.461 35.125 0.889 1 90.69 78 LYS B C 1
ATOM 2708 O O . LYS B 1 78 ? 9.023 35.969 0.101 1 90.69 78 LYS B O 1
ATOM 2713 N N . PHE B 1 79 ? 9.547 35.406 2.164 1 94.44 79 PHE B N 1
ATOM 2714 C CA . PHE B 1 79 ? 9.156 36.688 2.746 1 94.44 79 PHE B CA 1
ATOM 2715 C C . PHE B 1 79 ? 10.023 37.812 2.199 1 94.44 79 PHE B C 1
ATOM 2717 O O . PHE B 1 79 ? 9.516 38.875 1.886 1 94.44 79 PHE B O 1
ATOM 2724 N N . LYS B 1 80 ? 11.242 37.5 2.129 1 94.31 80 LYS B N 1
ATOM 2725 C CA . LYS B 1 80 ? 12.18 38.5 1.595 1 94.31 80 LYS B CA 1
ATOM 2726 C C . LYS B 1 80 ? 11.859 38.812 0.142 1 94.31 80 LYS B C 1
ATOM 2728 O O . LYS B 1 80 ? 11.836 40 -0.238 1 94.31 80 LYS B O 1
ATOM 2733 N N . LYS B 1 81 ? 11.68 37.844 -0.582 1 94.94 81 LYS B N 1
ATOM 2734 C CA . LYS B 1 81 ? 11.359 38.031 -1.995 1 94.94 81 LYS B CA 1
ATOM 2735 C C . LYS B 1 81 ? 10.094 38.875 -2.172 1 94.94 81 LYS B C 1
ATOM 2737 O O . LYS B 1 81 ? 10 39.656 -3.105 1 94.94 81 LYS B O 1
ATOM 2742 N N . GLU B 1 82 ? 9.141 38.688 -1.334 1 94.19 82 GLU B N 1
ATOM 2743 C CA . GLU B 1 82 ? 7.859 39.375 -1.435 1 94.19 82 GLU B CA 1
ATOM 2744 C C . GLU B 1 82 ? 7.875 40.688 -0.671 1 94.19 82 GLU B C 1
ATOM 2746 O O . GLU B 1 82 ? 6.871 41.406 -0.631 1 94.19 82 GLU B O 1
ATOM 2751 N N . LYS B 1 83 ? 8.977 41.031 -0.027 1 92.94 83 LYS B N 1
ATOM 2752 C CA . LYS B 1 83 ? 9.188 42.281 0.715 1 92.94 83 LYS B CA 1
ATOM 2753 C C . LYS B 1 83 ? 8.18 42.406 1.854 1 92.94 83 LYS B C 1
ATOM 2755 O O . LYS B 1 83 ? 7.555 43.469 2.018 1 92.94 83 LYS B O 1
ATOM 2760 N N . ILE B 1 84 ? 7.93 41.281 2.539 1 92.62 84 ILE B N 1
ATOM 2761 C CA . ILE B 1 84 ? 7.035 41.281 3.689 1 92.62 84 ILE B CA 1
ATOM 2762 C C . ILE B 1 84 ? 7.848 41.344 4.98 1 92.62 84 ILE B C 1
ATOM 2764 O O . ILE B 1 84 ? 8.805 40.594 5.164 1 92.62 84 ILE B O 1
ATOM 2768 N N . ARG B 1 85 ? 7.484 42.344 5.738 1 85.69 85 ARG B N 1
ATOM 2769 C CA . ARG B 1 85 ? 8.094 42.438 7.059 1 85.69 85 ARG B CA 1
ATOM 2770 C C . ARG B 1 85 ? 7.586 41.312 7.969 1 85.69 85 ARG B C 1
ATOM 2772 O O . ARG B 1 85 ? 6.422 41.312 8.375 1 85.69 85 ARG B O 1
ATOM 2779 N N . SER B 1 86 ? 8.422 40.375 8.219 1 91.62 86 SER B N 1
ATOM 2780 C CA . SER B 1 86 ? 7.98 39.25 9.039 1 91.62 86 SER B CA 1
ATOM 2781 C C . SER B 1 86 ? 9.086 38.781 9.977 1 91.62 86 SER B C 1
ATOM 2783 O O . SER B 1 86 ? 10.273 38.844 9.625 1 91.62 86 SER B O 1
ATOM 2785 N N . ARG B 1 87 ? 8.695 38.5 11.156 1 95.25 87 ARG B N 1
ATOM 2786 C CA . ARG B 1 87 ? 9.594 37.844 12.109 1 95.25 87 ARG B CA 1
ATOM 2787 C C . ARG B 1 87 ? 9.43 36.344 12.078 1 95.25 87 ARG B C 1
ATOM 2789 O O . ARG B 1 87 ? 8.32 35.812 12.242 1 95.25 87 ARG B O 1
ATOM 2796 N N . ILE B 1 88 ? 10.5 35.656 11.883 1 96.06 88 ILE B N 1
ATOM 2797 C CA . ILE B 1 88 ? 10.5 34.219 11.812 1 96.06 88 ILE B CA 1
ATOM 2798 C C . ILE B 1 88 ? 11.078 33.625 13.102 1 96.06 88 ILE B C 1
ATOM 2800 O O . ILE B 1 88 ? 12.18 34 13.516 1 96.06 88 ILE B O 1
ATOM 2804 N N . VAL B 1 89 ? 10.359 32.75 13.688 1 96.69 89 VAL B N 1
ATOM 2805 C CA . VAL B 1 89 ? 10.781 32.219 14.977 1 96.69 89 VAL B CA 1
ATOM 2806 C C . VAL B 1 89 ? 10.68 30.688 14.977 1 96.69 89 VAL B C 1
ATOM 2808 O O . VAL B 1 89 ? 9.68 30.125 14.531 1 96.69 89 VAL B O 1
ATOM 2811 N N . ARG B 1 90 ? 11.719 30 15.383 1 96.06 90 ARG B N 1
ATOM 2812 C CA . ARG B 1 90 ? 11.672 28.547 15.578 1 96.06 90 ARG B CA 1
ATOM 2813 C C . ARG B 1 90 ? 11.18 28.203 16.984 1 96.06 90 ARG B C 1
ATOM 2815 O O . ARG B 1 90 ? 11.891 28.391 17.969 1 96.06 90 ARG B O 1
ATOM 2822 N N . GLN B 1 91 ? 10.016 27.719 17.016 1 96.25 91 GLN B N 1
ATOM 2823 C CA . GLN B 1 91 ? 9.445 27.391 18.328 1 96.25 91 GLN B CA 1
ATOM 2824 C C . GLN B 1 91 ? 8.336 26.344 18.172 1 96.25 91 GLN B C 1
ATOM 2826 O O . GLN B 1 91 ? 7.719 26.234 17.109 1 96.25 91 GLN B O 1
ATOM 2831 N N . ASP B 1 92 ? 8.156 25.531 19.266 1 96.19 92 ASP B N 1
ATOM 2832 C CA . ASP B 1 92 ? 7.039 24.609 19.391 1 96.19 92 ASP B CA 1
ATOM 2833 C C . ASP B 1 92 ? 5.742 25.359 19.688 1 96.19 92 ASP B C 1
ATOM 2835 O O . ASP B 1 92 ? 5.672 26.125 20.641 1 96.19 92 ASP B O 1
ATOM 2839 N N . MET B 1 93 ? 4.746 25.125 18.875 1 95.19 93 MET B N 1
ATOM 2840 C CA . MET B 1 93 ? 3.508 25.875 19.047 1 95.19 93 MET B CA 1
ATOM 2841 C C . MET B 1 93 ? 2.818 25.5 20.359 1 95.19 93 MET B C 1
ATOM 2843 O O . MET B 1 93 ? 1.972 26.234 20.859 1 95.19 93 MET B O 1
ATOM 2847 N N . THR B 1 94 ? 3.158 24.281 20.938 1 96.06 94 THR B N 1
ATOM 2848 C CA . THR B 1 94 ? 2.59 23.891 22.219 1 96.06 94 THR B CA 1
ATOM 2849 C C . THR B 1 94 ? 3.301 24.594 23.375 1 96.06 94 THR B C 1
ATOM 2851 O O . THR B 1 94 ? 2.83 24.562 24.516 1 96.06 94 THR B O 1
ATOM 2854 N N . GLU B 1 95 ? 4.367 25.281 23.094 1 95.12 95 GLU B N 1
ATOM 2855 C CA . GLU B 1 95 ? 5.117 26.062 24.078 1 95.12 95 GLU B CA 1
ATOM 2856 C C . GLU B 1 95 ? 5.363 27.484 23.578 1 95.12 95 GLU B C 1
ATOM 2858 O O . GLU B 1 95 ? 6.438 28.047 23.812 1 95.12 95 GLU B O 1
ATOM 2863 N N . LEU B 1 96 ? 4.527 27.938 22.922 1 94.88 96 LEU B N 1
ATOM 2864 C CA . LEU B 1 96 ? 4.645 29.219 22.266 1 94.88 96 LEU B CA 1
ATOM 2865 C C . LEU B 1 96 ? 4.812 30.344 23.281 1 94.88 96 LEU B C 1
ATOM 2867 O O . LEU B 1 96 ? 4.059 30.422 24.266 1 94.88 96 LEU B O 1
ATOM 2871 N N . ASN B 1 97 ? 5.785 31.141 23.156 1 94.94 97 ASN B N 1
ATOM 2872 C CA . ASN B 1 97 ? 6.035 32.344 23.969 1 94.94 97 ASN B CA 1
ATOM 2873 C C . ASN B 1 97 ? 6.703 33.438 23.156 1 94.94 97 ASN B C 1
ATOM 2875 O O . ASN B 1 97 ? 7.93 33.469 23.047 1 94.94 97 ASN B O 1
ATOM 2879 N N . LEU B 1 98 ? 6.016 34.406 22.625 1 95.38 98 LEU B N 1
ATOM 2880 C CA . LEU B 1 98 ? 6.523 35.469 21.734 1 95.38 98 LEU B CA 1
ATOM 2881 C C . LEU B 1 98 ? 6.402 36.844 22.391 1 95.38 98 LEU B C 1
ATOM 2883 O O . LEU B 1 98 ? 6.973 37.812 21.906 1 95.38 98 LEU B O 1
ATOM 2887 N N . ASN B 1 99 ? 5.98 37 23.531 1 93.06 99 ASN B N 1
ATOM 2888 C CA . ASN B 1 99 ? 5.754 38.281 24.203 1 93.06 99 ASN B CA 1
ATOM 2889 C C . ASN B 1 99 ? 5.09 39.281 23.266 1 93.06 99 ASN B C 1
ATOM 2891 O O . ASN B 1 99 ? 5.578 40.406 23.125 1 93.06 99 ASN B O 1
ATOM 2895 N N . HIS B 1 100 ? 4.172 38.938 22.578 1 95.88 100 HIS B N 1
ATOM 2896 C CA . HIS B 1 100 ? 3.406 39.75 21.609 1 95.88 100 HIS B CA 1
ATOM 2897 C C . HIS B 1 100 ? 1.963 39.25 21.531 1 95.88 100 HIS B C 1
ATOM 2899 O O . HIS B 1 100 ? 1.675 38.094 21.844 1 95.88 100 HIS B O 1
ATOM 2905 N N . LYS B 1 101 ? 1.023 40.125 21.219 1 97.12 101 LYS B N 1
ATOM 2906 C CA . LYS B 1 101 ? -0.367 39.75 20.969 1 97.12 101 LYS B CA 1
ATOM 2907 C C . LYS B 1 101 ? -0.74 39.969 19.516 1 97.12 101 LYS B C 1
ATOM 2909 O O . LYS B 1 101 ? -0.198 40.875 18.859 1 97.12 101 LYS B O 1
ATOM 2914 N N . PHE B 1 102 ? -1.708 39.25 19.062 1 98.25 102 PHE B N 1
ATOM 2915 C CA . PHE B 1 102 ? -2.01 39.281 17.641 1 98.25 102 PHE B CA 1
ATOM 2916 C C . PHE B 1 102 ? -3.508 39.438 17.406 1 98.25 102 PHE B C 1
ATOM 2918 O O . PHE B 1 102 ? -4.32 38.875 18.141 1 98.25 102 PHE B O 1
ATOM 2925 N N . SER B 1 103 ? -3.834 40.219 16.344 1 98.12 103 SER B N 1
ATOM 2926 C CA . SER B 1 103 ? -5.234 40.375 15.961 1 98.12 103 SER B CA 1
ATOM 2927 C C . SER B 1 103 ? -5.727 39.125 15.211 1 98.12 103 SER B C 1
ATOM 2929 O O . SER B 1 103 ? -6.926 38.844 15.195 1 98.12 103 SER B O 1
ATOM 2931 N N . LEU B 1 104 ? -4.828 38.406 14.555 1 98.69 104 LEU B N 1
ATOM 2932 C CA . LEU B 1 104 ? -5.133 37.156 13.852 1 98.69 104 LEU B CA 1
ATOM 2933 C C . LEU B 1 104 ? -4.043 36.125 14.102 1 98.69 104 LEU B C 1
ATOM 2935 O O . LEU B 1 104 ? -2.854 36.438 14.023 1 98.69 104 LEU B O 1
ATOM 2939 N N . ILE B 1 105 ? -4.422 34.969 14.492 1 98.75 105 ILE B N 1
ATOM 2940 C CA . ILE B 1 105 ? -3.547 33.781 14.547 1 98.75 105 ILE B CA 1
ATOM 2941 C C . ILE B 1 105 ? -4.098 32.688 13.648 1 98.75 105 ILE B C 1
ATOM 2943 O O . ILE B 1 105 ? -5.297 32.406 13.688 1 98.75 105 ILE B O 1
ATOM 2947 N N . THR B 1 106 ? -3.268 32.156 12.773 1 98.88 106 THR B N 1
ATOM 2948 C CA . THR B 1 106 ? -3.689 31.016 11.945 1 98.88 106 THR B CA 1
ATOM 2949 C C . THR B 1 106 ? -2.838 29.781 12.227 1 98.88 106 THR B C 1
ATOM 2951 O O . THR B 1 106 ? -1.689 29.906 12.656 1 98.88 106 THR B O 1
ATOM 2954 N N . CYS B 1 107 ? -3.338 28.672 12.078 1 98.62 107 CYS B N 1
ATOM 2955 C CA . CYS B 1 107 ? -2.682 27.359 12.094 1 98.62 107 CYS B CA 1
ATOM 2956 C C . CYS B 1 107 ? -3.369 26.391 11.133 1 98.62 107 CYS B C 1
ATOM 2958 O O . CYS B 1 107 ? -4.184 25.578 11.555 1 98.62 107 CYS B O 1
ATOM 2960 N N . VAL B 1 108 ? -2.941 26.484 9.859 1 96.88 108 VAL B N 1
ATOM 2961 C CA . VAL B 1 108 ? -3.717 25.812 8.82 1 96.88 108 VAL B CA 1
ATOM 2962 C C . VAL B 1 108 ? -2.92 24.641 8.25 1 96.88 108 VAL B C 1
ATOM 2964 O O . VAL B 1 108 ? -1.761 24.438 8.609 1 96.88 108 VAL B O 1
ATOM 2967 N N . LEU B 1 109 ? -3.586 23.875 7.469 1 94.12 109 LEU B N 1
ATOM 2968 C CA . LEU B 1 109 ? -3.055 22.719 6.766 1 94.12 109 LEU B CA 1
ATOM 2969 C C . LEU B 1 109 ? -2.689 21.609 7.746 1 94.12 109 LEU B C 1
ATOM 2971 O O . LEU B 1 109 ? -1.575 21.078 7.711 1 94.12 109 LEU B O 1
ATOM 2975 N N . ASP B 1 110 ? -3.631 21.375 8.656 1 94.75 110 ASP B N 1
ATOM 2976 C CA . ASP B 1 110 ? -3.818 20.203 9.516 1 94.75 110 ASP B CA 1
ATOM 2977 C C . ASP B 1 110 ? -2.688 20.078 10.531 1 94.75 110 ASP B C 1
ATOM 2979 O O . ASP B 1 110 ? -2.414 18.984 11.031 1 94.75 110 ASP B O 1
ATOM 2983 N N . SER B 1 111 ? -2.012 21.188 10.844 1 96.75 111 SER B N 1
ATOM 2984 C CA . SER B 1 111 ? -0.928 21.141 11.82 1 96.75 111 SER B CA 1
ATOM 2985 C C . SER B 1 111 ? -1.438 20.703 13.188 1 96.75 111 SER B C 1
ATOM 2987 O O . SER B 1 111 ? -0.719 20.062 13.953 1 96.75 111 SER B O 1
ATOM 2989 N N . THR B 1 112 ? -2.645 21.094 13.555 1 98.06 112 THR B N 1
ATOM 2990 C CA . THR B 1 112 ? -3.242 20.75 14.836 1 98.06 112 THR B CA 1
ATOM 2991 C C . THR B 1 112 ? -3.297 19.234 15.016 1 98.06 112 THR B C 1
ATOM 2993 O O . THR B 1 112 ? -3.123 18.719 16.125 1 98.06 112 THR B O 1
ATOM 2996 N N . ASN B 1 113 ? -3.543 18.5 13.945 1 98.12 113 ASN B N 1
ATOM 2997 C CA . ASN B 1 113 ? -3.66 17.047 14.008 1 98.12 113 ASN B CA 1
ATOM 2998 C C . ASN B 1 113 ? -2.352 16.406 14.453 1 98.12 113 ASN B C 1
ATOM 3000 O O . ASN B 1 113 ? -2.342 15.242 14.875 1 98.12 113 ASN B O 1
ATOM 3004 N N . TYR B 1 114 ? -1.25 17.109 14.359 1 96.94 114 TYR B N 1
ATOM 3005 C CA . TYR B 1 114 ? 0.054 16.562 14.703 1 96.94 114 TYR B CA 1
ATOM 3006 C C . TYR B 1 114 ? 0.272 16.562 16.219 1 96.94 114 TYR B C 1
ATOM 3008 O O . TYR B 1 114 ? 1.206 15.938 16.719 1 96.94 114 TYR B O 1
ATOM 3016 N N . ILE B 1 115 ? -0.561 17.312 16.906 1 97.31 115 ILE B N 1
ATOM 3017 C CA . ILE B 1 115 ? -0.513 17.281 18.375 1 97.31 115 ILE B CA 1
ATOM 3018 C C . ILE B 1 115 ? -1.254 16.047 18.875 1 97.31 115 ILE B C 1
ATOM 3020 O O . ILE B 1 115 ? -2.486 16.031 18.906 1 97.31 115 ILE B O 1
ATOM 3024 N N . ILE B 1 116 ? -0.581 15.07 19.453 1 96.5 116 ILE B N 1
ATOM 3025 C CA . ILE B 1 116 ? -1.135 13.758 19.75 1 96.5 116 ILE B CA 1
ATOM 3026 C C . ILE B 1 116 ? -1.626 13.711 21.188 1 96.5 116 ILE B C 1
ATOM 3028 O O . ILE B 1 116 ? -2.676 13.133 21.484 1 96.5 116 ILE B O 1
ATOM 3032 N N . GLU B 1 117 ? -0.862 14.391 22.094 1 95.75 117 GLU B N 1
ATOM 3033 C CA . GLU B 1 117 ? -1.152 14.289 23.516 1 95.75 117 GLU B CA 1
ATOM 3034 C C . GLU B 1 117 ? -2.184 15.328 23.938 1 95.75 117 GLU B C 1
ATOM 3036 O O . GLU B 1 117 ? -2.17 16.469 23.453 1 95.75 117 GLU B O 1
ATOM 3041 N N . ASP B 1 118 ? -2.928 14.93 24.906 1 96.62 118 ASP B N 1
ATOM 3042 C CA . ASP B 1 118 ? -3.941 15.836 25.422 1 96.62 118 ASP B CA 1
ATOM 3043 C C . ASP B 1 118 ? -3.303 17.094 26 1 96.62 118 ASP B C 1
ATOM 3045 O O . ASP B 1 118 ? -3.797 18.203 25.766 1 96.62 118 ASP B O 1
ATOM 3049 N N . SER B 1 119 ? -2.271 16.922 26.703 1 96.12 119 SER B N 1
ATOM 3050 C CA . SER B 1 119 ? -1.614 18.078 27.297 1 96.12 119 SER B CA 1
ATOM 3051 C C . SER B 1 119 ? -1.115 19.031 26.234 1 96.12 119 SER B C 1
ATOM 3053 O O . SER B 1 119 ? -1.164 20.25 26.422 1 96.12 119 SER B O 1
ATOM 3055 N N . GLY B 1 120 ? -0.647 18.5 25.203 1 97.19 120 GLY B N 1
ATOM 3056 C CA . GLY B 1 120 ? -0.134 19.328 24.109 1 97.19 120 GLY B CA 1
ATOM 3057 C C . GLY B 1 120 ? -1.191 20.203 23.484 1 97.19 120 GLY B C 1
ATOM 3058 O O . GLY B 1 120 ? -0.943 21.375 23.203 1 97.19 120 GLY B O 1
ATOM 3059 N N . ILE B 1 121 ? -2.377 19.625 23.234 1 97.94 121 ILE B N 1
ATOM 3060 C CA . ILE B 1 121 ? -3.438 20.375 22.562 1 97.94 121 ILE B CA 1
ATOM 3061 C C . ILE B 1 121 ? -3.963 21.469 23.5 1 97.94 121 ILE B C 1
ATOM 3063 O O . ILE B 1 121 ? -4.246 22.578 23.062 1 97.94 121 ILE B O 1
ATOM 3067 N N . VAL B 1 122 ? -4.078 21.172 24.703 1 97.5 122 VAL B N 1
ATOM 3068 C CA . VAL B 1 122 ? -4.527 22.156 25.688 1 97.5 122 VAL B CA 1
ATOM 3069 C C . VAL B 1 122 ? -3.52 23.297 25.766 1 97.5 122 VAL B C 1
ATOM 3071 O O . VAL B 1 122 ? -3.902 24.469 25.766 1 97.5 122 VAL B O 1
ATOM 3074 N N . ASN B 1 123 ? -2.246 22.938 25.906 1 97.81 123 ASN B N 1
ATOM 3075 C CA . ASN B 1 123 ? -1.199 23.953 25.969 1 97.81 123 ASN B CA 1
ATOM 3076 C C . ASN B 1 123 ? -1.183 24.812 24.703 1 97.81 123 ASN B C 1
ATOM 3078 O O . ASN B 1 123 ? -0.98 26.031 24.781 1 97.81 123 ASN B O 1
ATOM 3082 N N . TYR B 1 124 ? -1.315 24.172 23.594 1 98.19 124 TYR B N 1
ATOM 3083 C CA . TYR B 1 124 ? -1.389 24.859 22.297 1 98.19 124 TYR B CA 1
ATOM 3084 C C . TYR B 1 124 ? -2.508 25.891 22.297 1 98.19 124 TYR B C 1
ATOM 3086 O O . TYR B 1 124 ? -2.271 27.062 22.016 1 98.19 124 TYR B O 1
ATOM 3094 N N . PHE B 1 125 ? -3.711 25.516 22.688 1 98.62 125 PHE B N 1
ATOM 3095 C CA . PHE B 1 125 ? -4.852 26.422 22.688 1 98.62 125 PHE B CA 1
ATOM 3096 C C . PHE B 1 125 ? -4.691 27.5 23.75 1 98.62 125 PHE B C 1
ATOM 3098 O O . PHE B 1 125 ? -5.07 28.641 23.531 1 98.62 125 PHE B O 1
ATOM 3105 N N . LYS B 1 126 ? -4.121 27.141 24.828 1 97.94 126 LYS B N 1
ATOM 3106 C CA . LYS B 1 126 ? -3.844 28.141 25.859 1 97.94 126 LYS B CA 1
ATOM 3107 C C . LYS B 1 126 ? -2.83 29.172 25.375 1 97.94 126 LYS B C 1
ATOM 3109 O O . LYS B 1 126 ? -2.949 30.359 25.688 1 97.94 126 LYS B O 1
ATOM 3114 N N . SER B 1 127 ? -1.806 28.656 24.734 1 97.88 127 SER B N 1
ATOM 3115 C CA . SER B 1 127 ? -0.825 29.562 24.156 1 97.88 127 SER B CA 1
ATOM 3116 C C . SER B 1 127 ? -1.48 30.531 23.172 1 97.88 127 SER B C 1
ATOM 3118 O O . SER B 1 127 ? -1.14 31.703 23.125 1 97.88 127 SER B O 1
ATOM 3120 N N . VAL B 1 128 ? -2.385 30.016 22.375 1 98.31 128 VAL B N 1
ATOM 3121 C CA . VAL B 1 128 ? -3.123 30.859 21.438 1 98.31 128 VAL B CA 1
ATOM 3122 C C . VAL B 1 128 ? -3.914 31.922 22.203 1 98.31 128 VAL B C 1
ATOM 3124 O O . VAL B 1 128 ? -3.887 33.094 21.859 1 98.31 128 VAL B O 1
ATOM 3127 N N . TYR B 1 129 ? -4.605 31.438 23.234 1 98.06 129 TYR B N 1
ATOM 3128 C CA . TYR B 1 129 ? -5.371 32.375 24.062 1 98.06 129 TYR B CA 1
ATOM 3129 C C . TYR B 1 129 ? -4.492 33.5 24.578 1 98.06 129 TYR B C 1
ATOM 3131 O O . TYR B 1 129 ? -4.867 34.656 24.5 1 98.06 129 TYR B O 1
ATOM 3139 N N . ASN B 1 130 ? -3.348 33.156 25.062 1 97.44 130 ASN B N 1
ATOM 3140 C CA . ASN B 1 130 ? -2.434 34.125 25.672 1 97.44 130 ASN B CA 1
ATOM 3141 C C . ASN B 1 130 ? -1.885 35.125 24.656 1 97.44 130 ASN B C 1
ATOM 3143 O O . ASN B 1 130 ? -1.472 36.219 25 1 97.44 130 ASN B O 1
ATOM 3147 N N . HIS B 1 131 ? -1.89 34.719 23.438 1 98.25 131 HIS B N 1
ATOM 3148 C CA . HIS B 1 131 ? -1.26 35.562 22.422 1 98.25 131 HIS B CA 1
ATOM 3149 C C . HIS B 1 131 ? -2.305 36.25 21.547 1 98.25 131 HIS B C 1
ATOM 3151 O O . HIS B 1 131 ? -1.96 37.031 20.672 1 98.25 131 HIS B O 1
ATOM 3157 N N . LEU B 1 132 ? -3.537 35.938 21.781 1 97.69 132 LEU B N 1
ATOM 3158 C CA . LEU B 1 132 ? -4.629 36.5 21 1 97.69 132 LEU B CA 1
ATOM 3159 C C . LEU B 1 132 ? -5.113 37.812 21.656 1 97.69 132 LEU B C 1
ATOM 3161 O O . LEU B 1 132 ? -5.316 37.844 22.875 1 97.69 132 LEU B O 1
ATOM 3165 N N . GLU B 1 133 ? -5.27 38.875 20.875 1 97.06 133 GLU B N 1
ATOM 3166 C CA . GLU B 1 133 ? -5.867 40.094 21.375 1 97.06 133 GLU B CA 1
ATOM 3167 C C . GLU B 1 133 ? -7.324 39.875 21.781 1 97.06 133 GLU B C 1
ATOM 3169 O O . GLU B 1 133 ? -7.953 38.906 21.344 1 97.06 133 GLU B O 1
ATOM 3174 N N . LYS B 1 134 ? -7.871 40.75 22.531 1 93.88 134 LYS B N 1
ATOM 3175 C CA . LYS B 1 134 ? -9.234 40.656 23.047 1 93.88 134 LYS B CA 1
ATOM 3176 C C . LYS B 1 134 ? -10.234 40.469 21.906 1 93.88 134 LYS B C 1
ATOM 3178 O O . LYS B 1 134 ? -11.117 39.625 21.984 1 93.88 134 LYS B O 1
ATOM 3183 N N . ASP B 1 135 ? -10.086 41.219 20.828 1 93.12 135 ASP B N 1
ATOM 3184 C CA . ASP B 1 135 ? -11.008 41.156 19.703 1 93.12 135 ASP B CA 1
ATOM 3185 C C . ASP B 1 135 ? -10.391 40.375 18.531 1 93.12 135 ASP B C 1
ATOM 3187 O O . ASP B 1 135 ? -10.875 40.5 17.406 1 93.12 135 ASP B O 1
ATOM 3191 N N . GLY B 1 136 ? -9.289 39.688 18.844 1 96.94 136 GLY B N 1
ATOM 3192 C CA . GLY B 1 136 ? -8.617 38.938 17.781 1 96.94 136 GLY B CA 1
ATOM 3193 C C . GLY B 1 136 ? -9.312 37.625 17.453 1 96.94 136 GLY B C 1
ATOM 3194 O O . GLY B 1 136 ? -10.211 37.188 18.172 1 96.94 136 GLY B O 1
ATOM 3195 N N . ILE B 1 137 ? -8.961 37.062 16.297 1 98.06 137 ILE B N 1
ATOM 3196 C CA . ILE B 1 137 ? -9.547 35.781 15.859 1 98.06 137 ILE B CA 1
ATOM 3197 C C . ILE B 1 137 ? -8.453 34.75 15.625 1 98.06 137 ILE B C 1
ATOM 3199 O O . ILE B 1 137 ? -7.344 35.094 15.203 1 98.06 137 ILE B O 1
ATOM 3203 N N . PHE B 1 138 ? -8.805 33.562 16 1 98.75 138 PHE B N 1
ATOM 3204 C CA . PHE B 1 138 ? -7.965 32.406 15.727 1 98.75 138 PHE B CA 1
ATOM 3205 C C . PHE B 1 138 ? -8.617 31.5 14.695 1 98.75 138 PHE B C 1
ATOM 3207 O O . PHE B 1 138 ? -9.766 31.094 14.859 1 98.75 138 PHE B O 1
ATOM 3214 N N . ILE B 1 139 ? -7.906 31.281 13.547 1 98.88 139 ILE B N 1
ATOM 3215 C CA . ILE B 1 139 ? -8.414 30.422 12.484 1 98.88 139 ILE B CA 1
ATOM 3216 C C . ILE B 1 139 ? -7.496 29.219 12.305 1 98.88 139 ILE B C 1
ATOM 3218 O O . ILE B 1 139 ? -6.297 29.375 12.062 1 98.88 139 ILE B O 1
ATOM 3222 N N . PHE B 1 140 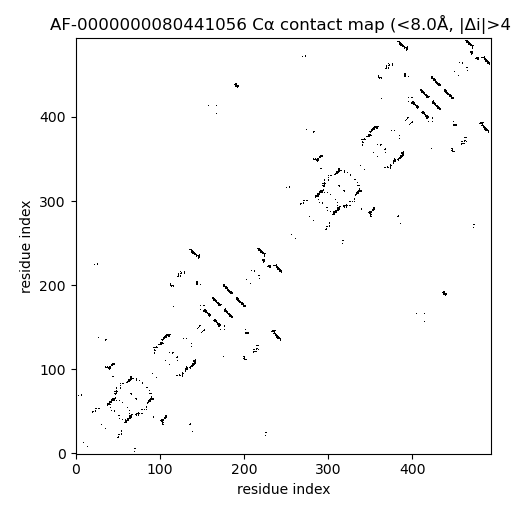? -7.996 28.062 12.5 1 98.81 140 PHE B N 1
ATOM 3223 C CA . PHE B 1 140 ? -7.211 26.859 12.289 1 98.81 140 PHE B CA 1
ATOM 3224 C C . PHE B 1 140 ? -8.055 25.766 11.641 1 98.81 140 PHE B C 1
ATOM 3226 O O . PHE B 1 140 ? -9.281 25.875 11.578 1 98.81 140 PHE B O 1
ATOM 3233 N N . ASP B 1 141 ? -7.414 24.797 11.031 1 98.56 141 ASP B N 1
ATOM 3234 C CA . ASP B 1 141 ? -8.156 23.672 10.461 1 98.56 141 ASP B CA 1
ATOM 3235 C C . ASP B 1 141 ? -7.602 22.344 10.945 1 98.56 141 ASP B C 1
ATOM 3237 O O . ASP B 1 141 ? -6.57 22.297 11.617 1 98.56 141 ASP B O 1
ATOM 3241 N N . ILE B 1 142 ? -8.359 21.344 10.75 1 98.38 142 ILE B N 1
ATOM 3242 C CA . ILE B 1 142 ? -7.945 19.969 11.023 1 98.38 142 ILE B CA 1
ATOM 3243 C C . ILE B 1 142 ? -8.391 19.062 9.875 1 98.38 142 ILE B C 1
ATOM 3245 O O . ILE B 1 142 ? -9.398 19.328 9.219 1 98.38 142 ILE B O 1
ATOM 3249 N N . ASN B 1 143 ? -7.578 18.078 9.594 1 97.75 143 ASN B N 1
ATOM 3250 C CA . ASN B 1 143 ? -8.156 16.922 8.914 1 97.75 143 ASN B CA 1
ATOM 3251 C C . ASN B 1 143 ? -9.219 16.234 9.773 1 97.75 143 ASN B C 1
ATOM 3253 O O . ASN B 1 143 ? -8.984 15.938 10.945 1 97.75 143 ASN B O 1
ATOM 3257 N N . SER B 1 144 ? -10.398 16.016 9.211 1 98.38 144 SER B N 1
ATOM 3258 C CA . SER B 1 144 ? -11.531 15.523 9.992 1 98.38 144 SER B CA 1
ATOM 3259 C C . SER B 1 144 ? -11.297 14.086 10.438 1 98.38 144 SER B C 1
ATOM 3261 O O . SER B 1 144 ? -10.438 13.391 9.898 1 98.38 144 SER B O 1
ATOM 3263 N N . TYR B 1 145 ? -12.086 13.711 11.469 1 98.56 145 TYR B N 1
ATOM 3264 C CA . TYR B 1 145 ? -12.07 12.312 11.883 1 98.56 145 TYR B CA 1
ATOM 3265 C C . TYR B 1 145 ? -12.391 11.391 10.711 1 98.56 145 TYR B C 1
ATOM 3267 O O . TYR B 1 145 ? -11.758 10.344 10.547 1 98.56 145 TYR B O 1
ATOM 3275 N N . TYR B 1 146 ? -13.359 11.773 9.93 1 98 146 TYR B N 1
ATOM 3276 C CA . TYR B 1 146 ? -13.766 11.008 8.75 1 98 146 TYR B CA 1
ATOM 3277 C C . TYR B 1 146 ? -12.602 10.805 7.797 1 98 146 TYR B C 1
ATOM 3279 O O . TYR B 1 146 ? -12.328 9.68 7.367 1 98 146 TYR B O 1
ATOM 3287 N N . LYS B 1 147 ? -11.883 11.852 7.434 1 97.44 147 LYS B N 1
ATOM 3288 C CA . LYS B 1 147 ? -10.766 11.773 6.496 1 97.44 147 LYS B CA 1
ATOM 3289 C C . LYS B 1 147 ? -9.672 10.852 7.023 1 97.44 147 LYS B C 1
ATOM 3291 O O . LYS B 1 147 ? -9.203 9.961 6.305 1 97.44 147 LYS B O 1
ATOM 3296 N N . LEU B 1 148 ? -9.297 11.031 8.297 1 97.62 148 LEU B N 1
ATOM 3297 C CA . LEU B 1 148 ? -8.148 10.32 8.852 1 97.62 148 LEU B CA 1
ATOM 3298 C C . LEU B 1 148 ? -8.484 8.859 9.125 1 97.62 148 LEU B C 1
ATOM 3300 O O . LEU B 1 148 ? -7.633 7.984 8.984 1 97.62 148 LEU B O 1
ATOM 3304 N N . SER B 1 149 ? -9.773 8.609 9.5 1 97.94 149 SER B N 1
ATOM 3305 C CA . SER B 1 149 ? -10.148 7.25 9.875 1 97.94 149 SER B CA 1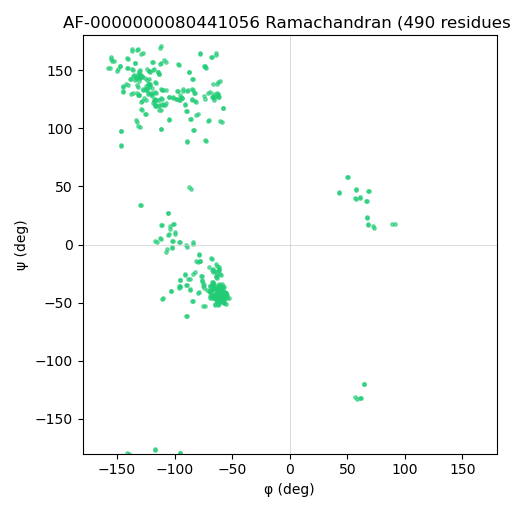
ATOM 3306 C C . SER B 1 149 ? -10.633 6.453 8.672 1 97.94 149 SER B C 1
ATOM 3308 O O . SER B 1 149 ? -10.375 5.254 8.57 1 97.94 149 SER B O 1
ATOM 3310 N N . GLU B 1 150 ? -11.336 7.164 7.727 1 95.88 150 GLU B N 1
ATOM 3311 C CA . GLU B 1 150 ? -12.031 6.414 6.684 1 95.88 150 GLU B CA 1
ATOM 3312 C C . GLU B 1 150 ? -11.367 6.613 5.324 1 95.88 150 GLU B C 1
ATOM 3314 O O . GLU B 1 150 ? -11.227 5.664 4.555 1 95.88 150 GLU B O 1
ATOM 3319 N N . VAL B 1 151 ? -11.07 7.793 5.031 1 94.12 151 VAL B N 1
ATOM 3320 C CA . VAL B 1 151 ? -10.508 8.07 3.711 1 94.12 151 VAL B CA 1
ATOM 3321 C C . VAL B 1 151 ? -9.055 7.617 3.656 1 94.12 151 VAL B C 1
ATOM 3323 O O . VAL B 1 151 ? -8.672 6.84 2.779 1 94.12 151 VAL B O 1
ATOM 3326 N N . LEU B 1 152 ? -8.242 8.086 4.637 1 93.25 152 LEU B N 1
ATOM 3327 C CA . LEU B 1 152 ? -6.82 7.746 4.664 1 93.25 152 LEU B CA 1
ATOM 3328 C C . LEU B 1 152 ? -6.594 6.422 5.391 1 93.25 152 LEU B C 1
ATOM 3330 O O . LEU B 1 152 ? -5.785 5.602 4.953 1 93.25 152 LEU B O 1
ATOM 3334 N N . GLY B 1 153 ? -7.32 6.16 6.453 1 93.44 153 GLY B N 1
ATOM 3335 C CA . GLY B 1 153 ? -7.051 5.047 7.352 1 93.44 153 GLY B CA 1
ATOM 3336 C C . GLY B 1 153 ? -7.066 3.699 6.652 1 93.44 153 GLY B C 1
ATOM 3337 O O . GLY B 1 153 ? -8.07 3.32 6.047 1 93.44 153 GLY B O 1
ATOM 3338 N N . ASN B 1 154 ? -5.898 3.051 6.676 1 92.69 154 ASN B N 1
ATOM 3339 C CA . ASN B 1 154 ? -5.715 1.674 6.227 1 92.69 154 ASN B CA 1
ATOM 3340 C C . ASN B 1 154 ? -5.77 1.567 4.707 1 92.69 154 ASN B C 1
ATOM 3342 O O . ASN B 1 154 ? -6.09 0.508 4.164 1 92.69 154 ASN B O 1
ATOM 3346 N N . ASN B 1 155 ? -5.676 2.648 4.078 1 92.5 155 ASN B N 1
ATOM 3347 C CA . ASN B 1 155 ? -5.602 2.67 2.621 1 92.5 155 ASN B CA 1
ATOM 3348 C C . ASN B 1 155 ? -4.203 3.033 2.135 1 92.5 155 ASN B C 1
ATOM 3350 O O . ASN B 1 155 ? -3.398 3.574 2.896 1 92.5 155 ASN B O 1
ATOM 3354 N N . ILE B 1 156 ? -3.934 2.633 0.932 1 93.44 156 ILE B N 1
ATOM 3355 C CA . ILE B 1 156 ? -2.662 2.938 0.283 1 93.44 156 ILE B CA 1
ATOM 3356 C C . ILE B 1 156 ? -2.912 3.742 -0.99 1 93.44 156 ILE B C 1
ATOM 3358 O O . ILE B 1 156 ? -3.842 3.447 -1.746 1 93.44 156 ILE B O 1
ATOM 3362 N N . TYR B 1 157 ? -2.162 4.75 -1.177 1 90.88 157 TYR B N 1
ATOM 3363 C CA . TYR B 1 157 ? -2.189 5.562 -2.389 1 90.88 157 TYR B CA 1
ATOM 3364 C C . TYR B 1 157 ? -0.822 5.59 -3.059 1 90.88 157 TYR B C 1
ATOM 3366 O O . TYR B 1 157 ? 0.208 5.523 -2.385 1 90.88 157 TYR B O 1
ATOM 3374 N N . THR B 1 158 ? -0.816 5.719 -4.395 1 91.88 158 THR B N 1
ATOM 3375 C CA . THR B 1 158 ? 0.45 5.82 -5.109 1 91.88 158 THR B CA 1
ATOM 3376 C C . THR B 1 158 ? 0.387 6.918 -6.168 1 91.88 158 THR B C 1
ATOM 3378 O O . THR B 1 158 ? -0.699 7.316 -6.594 1 91.88 158 THR B O 1
ATOM 3381 N N . TYR B 1 159 ? 1.498 7.48 -6.414 1 89.06 159 TYR B N 1
ATOM 3382 C CA . TYR B 1 159 ? 1.749 8.359 -7.551 1 89.06 159 TYR B CA 1
ATOM 3383 C C . TYR B 1 159 ? 2.904 7.84 -8.398 1 89.06 159 TYR B C 1
ATOM 3385 O O . TYR B 1 159 ? 3.959 7.484 -7.867 1 89.06 159 TYR B O 1
ATOM 3393 N N . ASN B 1 160 ? 2.705 7.73 -9.68 1 91.5 160 ASN B N 1
ATOM 3394 C CA . ASN B 1 160 ? 3.693 7.098 -10.547 1 91.5 160 ASN B CA 1
ATOM 3395 C C . ASN B 1 160 ? 3.969 7.941 -11.789 1 91.5 160 ASN B C 1
ATOM 3397 O O . ASN B 1 160 ? 3.137 8.016 -12.695 1 91.5 160 ASN B O 1
ATOM 3401 N N . SER B 1 161 ? 5.113 8.586 -11.789 1 89 161 SER B N 1
ATOM 3402 C CA . SER B 1 161 ? 5.645 9.258 -12.969 1 89 161 SER B CA 1
ATOM 3403 C C . SER B 1 161 ? 7.105 8.891 -13.203 1 89 161 SER B C 1
ATOM 3405 O O . SER B 1 161 ? 7.742 8.273 -12.344 1 89 161 SER B O 1
ATOM 3407 N N . GLU B 1 162 ? 7.613 9.227 -14.336 1 91.12 162 GLU B N 1
ATOM 3408 C CA . GLU B 1 162 ? 9.008 8.93 -14.656 1 91.12 162 GLU B CA 1
ATOM 3409 C C . GLU B 1 162 ? 9.953 9.633 -13.688 1 91.12 162 GLU B C 1
ATOM 3411 O O . GLU B 1 162 ? 10.992 9.078 -13.305 1 91.12 162 GLU B O 1
ATOM 3416 N N . GLU B 1 163 ? 9.625 10.852 -13.289 1 89.56 163 GLU B N 1
ATOM 3417 C CA . GLU B 1 163 ? 10.523 11.68 -12.492 1 89.56 163 GLU B CA 1
ATOM 3418 C C . GLU B 1 163 ? 10.367 11.391 -11 1 89.56 163 GLU B C 1
ATOM 3420 O O . GLU B 1 163 ? 11.312 11.539 -10.227 1 89.56 163 GLU B O 1
ATOM 3425 N N . VAL B 1 164 ? 9.148 11 -10.656 1 89.25 164 VAL B N 1
ATOM 3426 C CA . VAL B 1 164 ? 8.867 10.82 -9.234 1 89.25 164 VAL B CA 1
ATOM 3427 C C . VAL B 1 164 ? 7.898 9.656 -9.047 1 89.25 164 VAL B C 1
ATOM 3429 O O . VAL B 1 164 ? 6.922 9.523 -9.789 1 89.25 164 VAL B O 1
ATOM 3432 N N . PHE B 1 165 ? 8.242 8.773 -8.125 1 92.56 165 PHE B N 1
ATOM 3433 C CA . PHE B 1 165 ? 7.309 7.773 -7.613 1 92.56 165 PHE B CA 1
ATOM 3434 C C . PHE B 1 165 ? 7.156 7.898 -6.102 1 92.56 165 PHE B C 1
ATOM 3436 O O . PHE B 1 165 ? 8.141 8.117 -5.387 1 92.56 165 PHE B O 1
ATOM 3443 N N . TYR B 1 166 ? 5.859 7.762 -5.645 1 90.5 166 TYR B N 1
ATOM 3444 C CA . TYR B 1 166 ? 5.766 7.617 -4.195 1 90.5 166 TYR B CA 1
ATOM 3445 C C . TYR B 1 166 ? 4.586 6.73 -3.811 1 90.5 166 TYR B C 1
ATOM 3447 O O . TYR B 1 166 ? 3.619 6.613 -4.566 1 90.5 166 TYR B O 1
ATOM 3455 N N . SER B 1 167 ? 4.691 6.109 -2.693 1 93.06 167 SER B N 1
ATOM 3456 C CA . SER B 1 167 ? 3.627 5.363 -2.033 1 93.06 167 SER B CA 1
ATOM 3457 C C . SER B 1 167 ? 3.275 5.977 -0.682 1 93.06 167 SER B C 1
ATOM 3459 O O . SER B 1 167 ? 4.164 6.344 0.089 1 93.06 167 SER B O 1
ATOM 3461 N N . TRP B 1 168 ? 1.983 6.168 -0.496 1 91.06 168 TRP B N 1
ATOM 3462 C CA . TRP B 1 168 ? 1.424 6.664 0.757 1 91.06 168 TRP B CA 1
ATOM 3463 C C . TRP B 1 168 ? 0.607 5.582 1.454 1 91.06 168 TRP B C 1
ATOM 3465 O O . TRP B 1 168 ? -0.56 5.363 1.118 1 91.06 168 TRP B O 1
ATOM 3475 N N . GLU B 1 169 ? 1.27 4.945 2.445 1 94.44 169 GLU B N 1
ATOM 3476 C CA . GLU B 1 169 ? 0.636 3.863 3.195 1 94.44 169 GLU B CA 1
ATOM 3477 C C . GLU B 1 169 ? 0.132 4.352 4.551 1 94.44 169 GLU B C 1
ATOM 3479 O O . GLU B 1 169 ? 0.905 4.883 5.352 1 94.44 169 GLU B O 1
ATOM 3484 N N . ASN B 1 170 ? -1.142 4.098 4.836 1 94.75 170 ASN B N 1
ATOM 3485 C CA . ASN B 1 170 ? -1.751 4.605 6.062 1 94.75 170 ASN B CA 1
ATOM 3486 C C . ASN B 1 170 ? -2.365 3.482 6.891 1 94.75 170 ASN B C 1
ATOM 3488 O O . ASN B 1 170 ? -2.953 2.549 6.34 1 94.75 170 ASN B O 1
ATOM 3492 N N . THR B 1 171 ? -2.158 3.518 8.133 1 97.38 171 THR B N 1
ATOM 3493 C CA . THR B 1 171 ? -2.855 2.658 9.086 1 97.38 171 THR B CA 1
ATOM 3494 C C . THR B 1 171 ? -3.588 3.492 10.133 1 97.38 171 THR B C 1
ATOM 3496 O O . THR B 1 171 ? -3.168 4.605 10.453 1 97.38 171 THR B O 1
ATOM 3499 N N . PHE B 1 172 ? -4.66 3.021 10.625 1 98.12 172 PHE B N 1
ATOM 3500 C CA . PHE B 1 172 ? -5.457 3.721 11.625 1 98.12 172 PHE B CA 1
ATOM 3501 C C . PHE B 1 172 ? -5.684 2.84 12.852 1 98.12 172 PHE B C 1
ATOM 3503 O O . PHE B 1 172 ? -6.27 1.761 12.742 1 98.12 172 PHE B O 1
ATOM 3510 N N . GLU B 1 173 ? -5.098 3.248 13.93 1 97.56 173 GLU B N 1
ATOM 3511 C CA . GLU B 1 173 ? -5.246 2.549 15.203 1 97.56 173 GLU B CA 1
ATOM 3512 C C . GLU B 1 173 ? -5.262 3.529 16.375 1 97.56 173 GLU B C 1
ATOM 3514 O O . GLU B 1 173 ? -4.465 4.473 16.406 1 97.56 173 GLU B O 1
ATOM 3519 N N . ASP B 1 174 ? -6.18 3.355 17.359 1 96.94 174 ASP B N 1
ATOM 3520 C CA . ASP B 1 174 ? -6.242 4.156 18.578 1 96.94 174 ASP B CA 1
ATOM 3521 C C . ASP B 1 174 ? -6.367 5.645 18.25 1 96.94 174 ASP B C 1
ATOM 3523 O O . ASP B 1 174 ? -5.652 6.473 18.812 1 96.94 174 ASP B O 1
ATOM 3527 N N . SER B 1 175 ? -7.141 6.02 17.25 1 97.69 175 SER B N 1
ATOM 3528 C CA . SER B 1 175 ? -7.48 7.375 16.828 1 97.69 175 SER B CA 1
ATOM 3529 C C . SER B 1 175 ? -6.262 8.094 16.266 1 97.69 175 SER B C 1
ATOM 3531 O O . SER B 1 175 ? -6.223 9.328 16.234 1 97.69 175 SER B O 1
ATOM 3533 N N . ILE B 1 176 ? -5.277 7.285 15.938 1 98.31 176 ILE B N 1
ATOM 3534 C CA . ILE B 1 176 ? -4.078 7.852 15.328 1 98.31 176 ILE B CA 1
ATOM 3535 C C . ILE B 1 176 ? -3.889 7.277 13.922 1 98.31 176 ILE B C 1
ATOM 3537 O O . ILE B 1 176 ? -3.941 6.062 13.734 1 98.31 176 ILE B O 1
ATOM 3541 N N . THR B 1 177 ? -3.812 8.117 12.945 1 97.38 177 THR B N 1
ATOM 3542 C CA . THR B 1 177 ? -3.438 7.699 11.594 1 97.38 177 THR B CA 1
ATOM 3543 C C . THR B 1 177 ? -1.924 7.77 11.414 1 97.38 177 THR B C 1
ATOM 3545 O O . THR B 1 177 ? -1.328 8.844 11.523 1 97.38 177 THR B O 1
ATOM 3548 N N . ASN B 1 178 ? -1.354 6.641 11.227 1 96.88 178 ASN B N 1
ATOM 3549 C CA . ASN B 1 178 ? 0.063 6.547 10.891 1 96.88 178 ASN B CA 1
ATOM 3550 C C . ASN B 1 178 ? 0.283 6.559 9.383 1 96.88 178 ASN B C 1
ATOM 3552 O O . ASN B 1 178 ? -0.239 5.703 8.664 1 96.88 178 ASN B O 1
ATOM 3556 N N . MET B 1 179 ? 1.022 7.523 8.938 1 92.44 179 MET B N 1
ATOM 3557 C CA . MET B 1 179 ? 1.243 7.703 7.508 1 92.44 179 MET B CA 1
ATOM 3558 C C . MET B 1 179 ? 2.703 7.457 7.148 1 92.44 179 MET B C 1
ATOM 3560 O O . MET B 1 179 ? 3.602 8.102 7.691 1 92.44 179 MET B O 1
ATOM 3564 N N . PHE B 1 180 ? 2.934 6.52 6.312 1 92.88 180 PHE B N 1
ATOM 3565 C CA . PHE B 1 180 ? 4.27 6.184 5.832 1 92.88 180 PHE B CA 1
ATOM 3566 C C . PHE B 1 180 ? 4.406 6.496 4.348 1 92.88 180 PHE B C 1
ATOM 3568 O O . PHE B 1 180 ? 3.727 5.891 3.514 1 92.88 180 PHE B O 1
ATOM 3575 N N . LEU B 1 181 ? 5.285 7.426 4.07 1 89.88 181 LEU B N 1
ATOM 3576 C CA . LEU B 1 181 ? 5.492 7.812 2.678 1 89.88 181 LEU B CA 1
ATOM 3577 C C . LEU B 1 181 ? 6.875 7.387 2.193 1 89.88 181 LEU B C 1
ATOM 3579 O O . LEU B 1 181 ? 7.879 7.645 2.861 1 89.88 181 LEU B O 1
ATOM 3583 N N . THR B 1 182 ? 6.949 6.691 1.138 1 92.44 182 THR B N 1
ATOM 3584 C CA . THR B 1 182 ? 8.188 6.316 0.467 1 92.44 182 THR B CA 1
ATOM 3585 C C . THR B 1 182 ? 8.266 6.953 -0.918 1 92.44 182 THR B C 1
ATOM 3587 O O . THR B 1 182 ? 7.363 6.777 -1.74 1 92.44 182 THR B O 1
ATOM 3590 N N . PHE B 1 183 ? 9.344 7.684 -1.116 1 90.44 183 PHE B N 1
ATOM 3591 C CA . PHE B 1 183 ? 9.547 8.398 -2.369 1 90.44 183 PHE B CA 1
ATOM 3592 C C . PHE B 1 183 ? 10.734 7.828 -3.133 1 90.44 183 PHE B C 1
ATOM 3594 O O . PHE B 1 183 ? 11.742 7.445 -2.529 1 90.44 183 PHE B O 1
ATOM 3601 N N . PHE B 1 184 ? 10.625 7.859 -4.395 1 92.38 184 PHE B N 1
ATOM 3602 C CA . PHE B 1 184 ? 11.734 7.637 -5.316 1 92.38 184 PHE B CA 1
ATOM 3603 C C . PHE B 1 184 ? 11.82 8.766 -6.336 1 92.38 184 PHE B C 1
ATOM 3605 O O . PHE B 1 184 ? 10.898 8.969 -7.125 1 92.38 184 PHE B O 1
ATOM 3612 N N . ILE B 1 185 ? 12.914 9.5 -6.289 1 89.69 185 ILE B N 1
ATOM 3613 C CA . ILE B 1 185 ? 13.117 10.648 -7.172 1 89.69 185 ILE B CA 1
ATOM 3614 C C . ILE B 1 185 ? 14.227 10.344 -8.172 1 89.69 185 ILE B C 1
ATOM 3616 O O . ILE B 1 185 ? 15.32 9.93 -7.781 1 89.69 185 ILE B O 1
ATOM 3620 N N . LYS B 1 186 ? 14 10.625 -9.398 1 92.38 186 LYS B N 1
ATOM 3621 C CA . LYS B 1 186 ? 14.945 10.297 -10.461 1 92.38 186 LYS B CA 1
ATOM 3622 C C . LYS B 1 186 ? 16.234 11.086 -10.305 1 92.38 186 LYS B C 1
ATOM 3624 O O . LYS B 1 186 ? 16.219 12.297 -10.078 1 92.38 186 LYS B O 1
ATOM 3629 N N . GLU B 1 187 ? 17.312 10.445 -10.344 1 91.94 187 GLU B N 1
ATOM 3630 C CA . GLU B 1 187 ? 18.672 10.969 -10.375 1 91.94 187 GLU B CA 1
ATOM 3631 C C . GLU B 1 187 ? 19.5 10.297 -11.469 1 91.94 187 GLU B C 1
ATOM 3633 O O . GLU B 1 187 ? 20.125 9.266 -11.234 1 91.94 187 GLU B O 1
ATOM 3638 N N . GLY B 1 188 ? 19.656 11.055 -12.594 1 93.12 188 GLY B N 1
ATOM 3639 C CA . GLY B 1 188 ? 20.25 10.375 -13.742 1 93.12 188 GLY B CA 1
ATOM 3640 C C . GLY B 1 188 ? 19.391 9.25 -14.273 1 93.12 188 GLY B C 1
ATOM 3641 O O . GLY B 1 188 ? 18.219 9.469 -14.633 1 93.12 188 GLY B O 1
ATOM 3642 N N . GLU B 1 189 ? 19.953 8.031 -14.25 1 93.12 189 GLU B N 1
ATOM 3643 C CA . GLU B 1 189 ? 19.188 6.879 -14.719 1 93.12 189 GLU B CA 1
ATOM 3644 C C . GLU B 1 189 ? 18.656 6.059 -13.547 1 93.12 189 GLU B C 1
ATOM 3646 O O . GLU B 1 189 ? 17.938 5.082 -13.742 1 93.12 189 GLU B O 1
ATOM 3651 N N . LEU B 1 190 ? 19.062 6.59 -12.422 1 96.06 190 LEU B N 1
ATOM 3652 C CA . LEU B 1 190 ? 18.656 5.887 -11.203 1 96.06 190 LEU B CA 1
ATOM 3653 C C . LEU B 1 190 ? 17.766 6.766 -10.344 1 96.06 190 LEU B C 1
ATOM 3655 O O . LEU B 1 190 ? 17.297 7.816 -10.789 1 96.06 190 LEU B O 1
ATOM 3659 N N . TYR B 1 191 ? 17.422 6.227 -9.156 1 94.25 191 TYR B N 1
ATOM 3660 C CA . TYR B 1 191 ? 16.5 6.953 -8.289 1 94.25 191 TYR B CA 1
ATOM 3661 C C . TYR B 1 191 ? 17.047 7.039 -6.867 1 94.25 191 TYR B C 1
ATOM 3663 O O . TYR B 1 191 ? 17.688 6.105 -6.387 1 94.25 191 TYR B O 1
ATOM 3671 N N . GLU B 1 192 ? 16.781 8.172 -6.301 1 93.06 192 GLU B N 1
ATOM 3672 C CA . GLU B 1 192 ? 17.078 8.352 -4.887 1 93.06 192 GLU B CA 1
ATOM 3673 C C . GLU B 1 192 ? 15.844 8.117 -4.02 1 93.06 192 GLU B C 1
ATOM 3675 O O . GLU B 1 192 ? 14.75 8.555 -4.359 1 93.06 192 GLU B O 1
ATOM 3680 N N . ARG B 1 193 ? 16.031 7.312 -2.963 1 92.31 193 ARG B N 1
ATOM 3681 C CA . ARG B 1 193 ? 14.945 6.961 -2.061 1 92.31 193 ARG B CA 1
ATOM 3682 C C . ARG B 1 193 ? 14.883 7.918 -0.877 1 92.31 193 ARG B C 1
ATOM 3684 O O . ARG B 1 193 ? 15.914 8.297 -0.319 1 92.31 193 ARG B O 1
ATOM 3691 N N . PHE B 1 194 ? 13.664 8.398 -0.604 1 87.69 194 PHE B N 1
ATOM 3692 C CA . PHE B 1 194 ? 13.391 9.195 0.584 1 87.69 194 PHE B CA 1
ATOM 3693 C C . PHE B 1 194 ? 12.164 8.664 1.318 1 87.69 194 PHE B C 1
ATOM 3695 O O . PHE B 1 194 ? 11.203 8.211 0.69 1 87.69 194 PHE B O 1
ATOM 3702 N N . GLU B 1 195 ? 12.211 8.648 2.635 1 89.31 195 GLU B N 1
ATOM 3703 C CA . GLU B 1 195 ? 11.055 8.211 3.412 1 89.31 195 GLU B CA 1
ATOM 3704 C C . GLU B 1 195 ? 10.641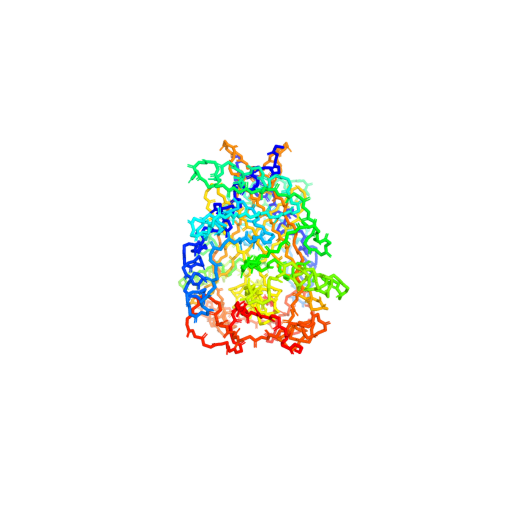 9.266 4.434 1 89.31 195 GLU B C 1
ATOM 3706 O O . GLU B 1 195 ? 11.484 10.016 4.934 1 89.31 195 GLU B O 1
ATOM 3711 N N . GLU B 1 196 ? 9.336 9.398 4.645 1 86.31 196 GLU B N 1
ATOM 3712 C CA . GLU B 1 196 ? 8.75 10.258 5.668 1 86.31 196 GLU B CA 1
ATOM 3713 C C . GLU B 1 196 ? 7.707 9.5 6.488 1 86.31 196 GLU B C 1
ATOM 3715 O O . GLU B 1 196 ? 7.035 8.602 5.973 1 86.31 196 GLU B O 1
ATOM 3720 N N . GLU B 1 197 ? 7.672 9.812 7.688 1 91.06 197 GLU B N 1
ATOM 3721 C CA . GLU B 1 197 ? 6.637 9.273 8.562 1 91.06 197 GLU B CA 1
ATOM 3722 C C . GLU B 1 197 ? 5.906 10.391 9.305 1 91.06 197 GLU B C 1
ATOM 3724 O O . GLU B 1 197 ? 6.531 11.352 9.773 1 91.06 197 GLU B O 1
ATOM 3729 N N . HIS B 1 198 ? 4.617 10.289 9.305 1 91.19 198 HIS B N 1
ATOM 3730 C CA . HIS B 1 198 ? 3.775 11.25 10.008 1 91.19 198 HIS B CA 1
ATOM 3731 C C . HIS B 1 198 ? 2.746 10.547 10.883 1 91.19 198 HIS B C 1
ATOM 3733 O O . HIS B 1 198 ? 2.324 9.43 10.57 1 91.19 198 HIS B O 1
ATOM 3739 N N . TYR B 1 199 ? 2.396 11.195 11.953 1 95 199 TYR B N 1
ATOM 3740 C CA . TYR B 1 199 ? 1.345 10.75 12.859 1 95 199 TYR B CA 1
ATOM 3741 C C . TYR B 1 199 ? 0.349 11.867 13.133 1 95 199 TYR B C 1
ATOM 3743 O O . TYR B 1 199 ? 0.734 12.969 13.547 1 95 199 TYR B O 1
ATOM 3751 N N . GLU B 1 200 ? -0.857 11.586 12.844 1 97.31 200 GLU B N 1
ATOM 3752 C CA . GLU B 1 200 ? -1.913 12.555 13.117 1 97.31 200 GLU B CA 1
ATOM 3753 C C . GLU B 1 200 ? -3.008 11.945 13.992 1 97.31 200 GLU B C 1
ATOM 3755 O O . GLU B 1 200 ? -3.428 10.812 13.766 1 97.31 200 GLU B O 1
ATOM 3760 N N . ARG B 1 201 ? -3.381 12.688 14.977 1 98.56 201 ARG B N 1
ATOM 3761 C CA . ARG B 1 201 ? -4.535 12.266 15.766 1 98.56 201 ARG B CA 1
ATOM 3762 C C . ARG B 1 201 ? -5.84 12.688 15.094 1 98.56 201 ARG B C 1
ATOM 3764 O O . ARG B 1 201 ? -5.969 13.82 14.633 1 98.56 201 ARG B O 1
ATOM 3771 N N . ALA B 1 202 ? -6.727 11.727 14.984 1 98.62 202 ALA B N 1
ATOM 3772 C CA . ALA B 1 202 ? -8.07 12 14.469 1 98.62 202 ALA B CA 1
ATOM 3773 C C . ALA B 1 202 ? -8.984 12.516 15.578 1 98.62 202 ALA B C 1
ATOM 3775 O O . ALA B 1 202 ? -9.609 11.727 16.297 1 98.62 202 ALA B O 1
ATOM 3776 N N . TYR B 1 203 ? -9.125 13.805 15.602 1 98.44 203 TYR B N 1
ATOM 3777 C CA . TYR B 1 203 ? -9.984 14.414 16.625 1 98.44 203 TYR B CA 1
ATOM 3778 C C . TYR B 1 203 ? -11.438 14.422 16.172 1 98.44 203 TYR B C 1
ATOM 3780 O O . TYR B 1 203 ? -11.734 14.742 15.016 1 98.44 203 TYR B O 1
ATOM 3788 N N . LYS B 1 204 ? -12.266 14.008 17.094 1 98 204 LYS B N 1
ATOM 3789 C CA . LYS B 1 204 ? -13.68 14.312 16.875 1 98 204 LYS B CA 1
ATOM 3790 C C . LYS B 1 204 ? -13.969 15.789 17.141 1 98 204 LYS B C 1
ATOM 3792 O O . LYS B 1 204 ? -13.273 16.422 17.938 1 98 204 LYS B O 1
ATOM 3797 N N . GLU B 1 205 ? -15.008 16.266 16.469 1 98.06 205 GLU B N 1
ATOM 3798 C CA . GLU B 1 205 ? -15.359 17.672 16.641 1 98.06 205 GLU B CA 1
ATOM 3799 C C . GLU B 1 205 ? -15.602 18.016 18.109 1 98.06 205 GLU B C 1
ATOM 3801 O O . GLU B 1 205 ? -15.141 19.047 18.594 1 98.06 205 GLU B O 1
ATOM 3806 N N . GLU B 1 206 ? -16.266 17.141 18.797 1 97.81 206 GLU B N 1
ATOM 3807 C CA . GLU B 1 206 ? -16.578 17.375 20.203 1 97.81 206 GLU B CA 1
ATOM 3808 C C . GLU B 1 206 ? -15.312 17.5 21.031 1 97.81 206 GLU B C 1
ATOM 3810 O O . GLU B 1 206 ? -15.258 18.297 21.969 1 97.81 206 GLU B O 1
ATOM 3815 N N . GLU B 1 207 ? -14.32 16.719 20.797 1 98.12 207 GLU B N 1
ATOM 3816 C CA . GLU B 1 207 ? -13.055 16.75 21.516 1 98.12 207 GLU B CA 1
ATOM 3817 C C . GLU B 1 207 ? -12.359 18.094 21.328 1 98.12 207 GLU B C 1
ATOM 3819 O O . GLU B 1 207 ? -11.938 18.719 22.312 1 98.12 207 GLU B O 1
ATOM 3824 N N . ILE B 1 208 ? -12.242 18.547 20.109 1 98.38 208 ILE B N 1
ATOM 3825 C CA . ILE B 1 208 ? -11.594 19.812 19.781 1 98.38 208 ILE B CA 1
ATOM 3826 C C . ILE B 1 208 ? -12.305 20.953 20.5 1 98.38 208 ILE B C 1
ATOM 3828 O O . ILE B 1 208 ? -11.656 21.812 21.094 1 98.38 208 ILE B O 1
ATOM 3832 N N . GLU B 1 209 ? -13.648 20.906 20.438 1 98 209 GLU B N 1
ATOM 3833 C CA . GLU B 1 209 ? -14.438 21.984 21.031 1 98 209 GLU B CA 1
ATOM 3834 C C . GLU B 1 209 ? -14.305 21.984 22.547 1 98 209 GLU B C 1
ATOM 3836 O O . GLU B 1 209 ? -14.289 23.047 23.172 1 98 209 GLU B O 1
ATOM 3841 N N . ASN B 1 210 ? -14.18 20.828 23.078 1 98.25 210 ASN B N 1
ATOM 3842 C CA . ASN B 1 210 ? -13.945 20.734 24.516 1 98.25 210 ASN B CA 1
ATOM 3843 C C . ASN B 1 210 ? -12.586 21.297 24.906 1 98.25 210 ASN B C 1
ATOM 3845 O O . ASN B 1 210 ? -12.461 21.984 25.922 1 98.25 210 ASN B O 1
ATOM 3849 N N . TYR B 1 211 ? -11.562 20.953 24.203 1 98.44 211 TYR B N 1
ATOM 3850 C CA . TYR B 1 211 ? -10.227 21.484 24.469 1 98.44 211 TYR B CA 1
ATOM 3851 C C . TYR B 1 211 ? -10.203 23 24.312 1 98.44 211 TYR B C 1
ATOM 3853 O O . TYR B 1 211 ? -9.523 23.688 25.078 1 98.44 211 TYR B O 1
ATOM 3861 N N . LEU B 1 212 ? -10.922 23.547 23.297 1 98.5 212 LEU B N 1
ATOM 3862 C CA . LEU B 1 212 ? -11.039 24.984 23.109 1 98.5 212 LEU B CA 1
ATOM 3863 C C . LEU B 1 212 ? -11.664 25.625 24.344 1 98.5 212 LEU B C 1
ATOM 3865 O O . LEU B 1 212 ? -11.172 26.641 24.844 1 98.5 212 LEU B O 1
ATOM 3869 N N . LYS B 1 213 ? -12.695 25.031 24.828 1 97.75 213 LYS B N 1
ATOM 3870 C CA . LYS B 1 213 ? -13.375 25.547 26 1 97.75 213 LYS B CA 1
ATOM 3871 C C . LYS B 1 213 ? -12.453 25.562 27.219 1 97.75 213 LYS B C 1
ATOM 3873 O O . LYS B 1 213 ? -12.453 26.5 28 1 97.75 213 LYS B O 1
ATOM 3878 N N . MET B 1 214 ? -11.703 24.547 27.359 1 97.38 214 MET B N 1
ATOM 3879 C CA . MET B 1 214 ? -10.758 24.453 28.469 1 97.38 214 MET B CA 1
ATOM 3880 C C . MET B 1 214 ? -9.742 25.578 28.422 1 97.38 214 MET B C 1
ATOM 3882 O O . MET B 1 214 ? -9.211 25.984 29.453 1 97.38 214 MET B O 1
ATOM 3886 N N . ALA B 1 215 ? -9.5 26.094 27.281 1 97.81 215 ALA B N 1
ATOM 3887 C CA . ALA B 1 215 ? -8.516 27.172 27.109 1 97.81 215 ALA B CA 1
ATOM 3888 C C . ALA B 1 215 ? -9.203 28.531 27.031 1 97.81 215 ALA B C 1
ATOM 3890 O O . ALA B 1 215 ? -8.57 29.531 26.688 1 97.81 215 ALA B O 1
ATOM 3891 N N . ASN B 1 216 ? -10.508 28.594 27.312 1 97.88 216 ASN B N 1
ATOM 3892 C CA . ASN B 1 216 ? -11.305 29.812 27.328 1 97.88 216 ASN B CA 1
ATOM 3893 C C . ASN B 1 216 ? -11.438 30.406 25.922 1 97.88 216 ASN B C 1
ATOM 3895 O O . ASN B 1 216 ? -11.375 31.625 25.75 1 97.88 216 ASN B O 1
ATOM 3899 N N . LEU B 1 217 ? -11.555 29.531 24.984 1 98.44 217 LEU B N 1
ATOM 3900 C CA . LEU B 1 217 ? -11.82 29.891 23.594 1 98.44 217 LEU B CA 1
ATOM 3901 C C . LEU B 1 217 ? -13.188 29.375 23.156 1 98.44 217 LEU B C 1
ATOM 3903 O O . LEU B 1 217 ? -13.656 28.344 23.656 1 98.44 217 LEU B O 1
ATOM 3907 N N . SER B 1 218 ? -13.812 30.109 22.25 1 97.38 218 SER B N 1
ATOM 3908 C CA . SER B 1 218 ? -15.133 29.719 21.766 1 97.38 218 SER B CA 1
ATOM 3909 C C . SER B 1 218 ? -15.172 29.672 20.25 1 97.38 218 SER B C 1
ATOM 3911 O O . SER B 1 218 ? -14.586 30.547 19.594 1 97.38 218 SER B O 1
ATOM 3913 N N . VAL B 1 219 ? -15.945 28.719 19.766 1 98.12 219 VAL B N 1
ATOM 3914 C CA . VAL B 1 219 ? -16.094 28.578 18.312 1 98.12 219 VAL B CA 1
ATOM 3915 C C . VAL B 1 219 ? -17.125 29.578 17.812 1 98.12 219 VAL B C 1
ATOM 3917 O O . VAL B 1 219 ? -18.266 29.594 18.266 1 98.12 219 VAL B O 1
ATOM 3920 N N . LEU B 1 220 ? -16.703 30.422 16.875 1 96.69 220 LEU B N 1
ATOM 3921 C CA . LEU B 1 220 ? -17.609 31.359 16.203 1 96.69 220 LEU B CA 1
ATOM 3922 C C . LEU B 1 220 ? -18.328 30.688 15.039 1 96.69 220 LEU B C 1
ATOM 3924 O O . LEU B 1 220 ? -19.547 30.844 14.875 1 96.69 220 LEU B O 1
ATOM 3928 N N . GLU B 1 221 ? -17.547 30.016 14.234 1 96.81 221 GLU B N 1
ATOM 3929 C CA . GLU B 1 221 ? -18.078 29.281 13.086 1 96.81 221 GLU B CA 1
ATOM 3930 C C . GLU B 1 221 ? -17.141 28.141 12.68 1 96.81 221 GLU B C 1
ATOM 3932 O O . GLU B 1 221 ? -15.984 28.109 13.102 1 96.81 221 GLU B O 1
ATOM 3937 N N . LYS B 1 222 ? -17.719 27.234 11.984 1 97.38 222 LYS B N 1
ATOM 3938 C CA . LYS B 1 222 ? -17 26.125 11.359 1 97.38 222 LYS B CA 1
ATOM 3939 C C . LYS B 1 222 ? -17.422 25.953 9.898 1 97.38 222 LYS B C 1
ATOM 3941 O O . LYS B 1 222 ? -18.594 26.125 9.555 1 97.38 222 LYS B O 1
ATOM 3946 N N . TRP B 1 223 ? -16.469 25.547 9.07 1 98.12 223 TRP B N 1
ATOM 3947 C CA . TRP B 1 223 ? -16.734 25.406 7.641 1 98.12 223 TRP B CA 1
ATOM 3948 C C . TRP B 1 223 ? -16.172 24.094 7.105 1 98.12 223 TRP B C 1
ATOM 3950 O O . TRP B 1 223 ? -15.266 23.516 7.699 1 98.12 223 TRP B O 1
ATOM 3960 N N . ASP B 1 224 ? -16.766 23.609 5.957 1 98.12 224 ASP B N 1
ATOM 3961 C CA . ASP B 1 224 ? -16.188 22.5 5.199 1 98.12 224 ASP B CA 1
ATOM 3962 C C . ASP B 1 224 ? -14.945 22.938 4.434 1 98.12 224 ASP B C 1
ATOM 3964 O O . ASP B 1 224 ? -15.039 23.375 3.285 1 98.12 224 ASP B O 1
ATOM 3968 N N . GLY B 1 225 ? -13.844 22.797 5.141 1 97.12 225 GLY B N 1
ATOM 3969 C CA . GLY B 1 225 ? -12.602 23.297 4.566 1 97.12 225 GLY B CA 1
ATOM 3970 C C . GLY B 1 225 ? -12.617 24.781 4.312 1 97.12 225 GLY B C 1
ATOM 3971 O O . GLY B 1 225 ? -12.984 25.562 5.195 1 97.12 225 GLY B O 1
ATOM 3972 N N . TYR B 1 226 ? -12.188 25.125 3.123 1 97.12 226 TYR B N 1
ATOM 3973 C CA . TYR B 1 226 ? -12.094 26.547 2.771 1 97.12 226 TYR B CA 1
ATOM 3974 C C . TYR B 1 226 ? -13.211 26.938 1.814 1 97.12 226 TYR B C 1
ATOM 3976 O O . TYR B 1 226 ? -13.062 27.891 1.033 1 97.12 226 TYR B O 1
ATOM 3984 N N . SER B 1 227 ? -14.25 26.172 1.962 1 95.75 227 SER B N 1
ATOM 3985 C CA . SER B 1 227 ? -15.453 26.484 1.204 1 95.75 227 SER B CA 1
ATOM 3986 C C . SER B 1 227 ? -16.422 27.312 2.033 1 95.75 227 SER B C 1
ATOM 3988 O O . SER B 1 227 ? -16.109 27.734 3.145 1 95.75 227 SER B O 1
ATOM 3990 N N . ASN B 1 228 ? -17.594 27.656 1.408 1 94.75 228 ASN B N 1
ATOM 3991 C CA . ASN B 1 228 ? -18.656 28.359 2.131 1 94.75 228 ASN B CA 1
ATOM 3992 C C . ASN B 1 228 ? -19.766 27.406 2.559 1 94.75 228 ASN B C 1
ATOM 3994 O O . ASN B 1 228 ? -20.891 27.828 2.838 1 94.75 228 ASN B O 1
ATOM 3998 N N . LYS B 1 229 ? -19.438 26.094 2.559 1 96.12 229 LYS B N 1
ATOM 3999 C CA . LYS B 1 229 ? -20.406 25.094 2.963 1 96.12 229 LYS B CA 1
ATOM 4000 C C . LYS B 1 229 ? -20.219 24.703 4.426 1 96.12 229 LYS B C 1
ATOM 4002 O O . LYS B 1 229 ? -19.125 24.812 4.973 1 96.12 229 LYS B O 1
ATOM 4007 N N . ASP B 1 230 ? -21.344 24.234 4.965 1 97.62 230 ASP B N 1
ATOM 4008 C CA . ASP B 1 230 ? -21.312 23.781 6.352 1 97.62 230 ASP B CA 1
ATOM 4009 C C . ASP B 1 230 ? -20.578 22.453 6.473 1 97.62 230 ASP B C 1
ATOM 4011 O O . ASP B 1 230 ? -20.578 21.641 5.535 1 97.62 230 ASP B O 1
ATOM 4015 N N . VAL B 1 231 ? -20.016 22.266 7.684 1 98.12 231 VAL B N 1
ATOM 4016 C CA . VAL B 1 231 ? -19.406 20.984 7.996 1 98.12 231 VAL B CA 1
ATOM 4017 C C . VAL B 1 231 ? -20.469 19.875 7.961 1 98.12 231 VAL B C 1
ATOM 4019 O O . VAL B 1 231 ? -21.609 20.094 8.359 1 98.12 231 VAL B O 1
ATOM 4022 N N . ASN B 1 232 ? -20.141 18.766 7.445 1 97.5 232 ASN B N 1
ATOM 4023 C CA . ASN B 1 232 ? -20.984 17.578 7.461 1 97.5 232 ASN B CA 1
ATOM 4024 C C . ASN B 1 232 ? -20.172 16.312 7.727 1 97.5 232 ASN B C 1
ATOM 4026 O O . ASN B 1 232 ? -18.953 16.375 7.941 1 97.5 232 ASN B O 1
ATOM 4030 N N . GLU B 1 233 ? -20.812 15.188 7.762 1 96.44 233 GLU B N 1
ATOM 4031 C CA . GLU B 1 233 ? -20.172 13.953 8.188 1 96.44 233 GLU B CA 1
ATOM 4032 C C . GLU B 1 233 ? -19.109 13.5 7.188 1 96.44 233 GLU B C 1
ATOM 4034 O O . GLU B 1 233 ? -18.266 12.656 7.504 1 96.44 233 GLU B O 1
ATOM 4039 N N . TYR B 1 234 ? -19.078 14.109 5.965 1 96.38 234 TYR B N 1
ATOM 4040 C CA . TYR B 1 234 ? -18.141 13.695 4.934 1 96.38 234 TYR B CA 1
ATOM 4041 C C . TYR B 1 234 ? -17.094 14.789 4.684 1 96.38 234 TYR B C 1
ATOM 4043 O O . TYR B 1 234 ? -16.266 14.664 3.777 1 96.38 234 TYR B O 1
ATOM 4051 N N . SER B 1 235 ? -17.172 15.82 5.5 1 97.62 235 SER B N 1
ATOM 4052 C CA . SER B 1 235 ? -16.156 16.859 5.371 1 97.62 235 SER B CA 1
ATOM 4053 C C . SER B 1 235 ? -14.758 16.297 5.68 1 97.62 235 SER B C 1
ATOM 4055 O O . SER B 1 235 ? -14.547 15.695 6.73 1 97.62 235 SER B O 1
ATOM 4057 N N . GLU B 1 236 ? -13.828 16.562 4.785 1 97.31 236 GLU B N 1
ATOM 4058 C CA . GLU B 1 236 ? -12.484 16.031 4.953 1 97.31 236 GLU B CA 1
ATOM 4059 C C . GLU B 1 236 ? -11.594 17 5.723 1 97.31 236 GLU B C 1
ATOM 4061 O O . GLU B 1 236 ? -10.594 16.594 6.316 1 97.31 236 GLU B O 1
ATOM 4066 N N . ARG B 1 237 ? -11.922 18.172 5.652 1 97.81 237 ARG B N 1
ATOM 4067 C CA . ARG B 1 237 ? -11.25 19.234 6.395 1 97.81 237 ARG B CA 1
ATOM 4068 C C . ARG B 1 237 ? -12.266 20.141 7.082 1 97.81 237 ARG B C 1
ATOM 4070 O O . ARG B 1 237 ? -13.32 20.453 6.512 1 97.81 237 ARG B O 1
ATOM 4077 N N . ILE B 1 238 ? -11.992 20.484 8.273 1 98.69 238 ILE B N 1
ATOM 4078 C CA . ILE B 1 238 ? -12.859 21.391 9.008 1 98.69 238 ILE B CA 1
ATOM 4079 C C . ILE B 1 238 ? -12.094 22.656 9.391 1 98.69 238 ILE B C 1
ATOM 4081 O O . ILE B 1 238 ? -11.039 22.578 10.031 1 98.69 238 ILE B O 1
ATOM 4085 N N . LEU B 1 239 ? -12.562 23.75 8.984 1 98.75 239 LEU B N 1
ATOM 4086 C CA . LEU B 1 239 ? -11.992 25.047 9.344 1 98.75 239 LEU B CA 1
ATOM 4087 C C . LEU B 1 239 ? -12.719 25.656 10.539 1 98.75 239 LEU B C 1
ATOM 4089 O O . LEU B 1 239 ? -13.945 25.766 10.531 1 98.75 239 LEU B O 1
ATOM 4093 N N . TYR B 1 240 ? -12 26.062 11.539 1 98.81 240 TYR B N 1
ATOM 4094 C CA . TYR B 1 240 ? -12.562 26.656 12.742 1 98.81 240 TYR B CA 1
ATOM 4095 C C . TYR B 1 240 ? -12.227 28.141 12.82 1 98.81 240 TYR B C 1
ATOM 4097 O O . TYR B 1 240 ? -11.102 28.547 12.531 1 98.81 240 TYR B O 1
ATOM 4105 N N . VAL B 1 241 ? -13.164 28.938 13.109 1 98.69 241 VAL B N 1
ATOM 4106 C CA . VAL B 1 241 ? -12.992 30.328 13.5 1 98.69 241 VAL B CA 1
ATOM 4107 C C . VAL B 1 241 ? -13.297 30.5 14.984 1 98.69 241 VAL B C 1
ATOM 4109 O O . VAL B 1 241 ? -14.406 30.203 15.438 1 98.69 241 VAL B O 1
ATOM 4112 N N . VAL B 1 242 ? -12.328 30.953 15.68 1 98.62 242 VAL B N 1
ATOM 4113 C CA . VAL B 1 242 ? -12.375 30.891 17.141 1 98.62 242 VAL B CA 1
ATOM 4114 C C . VAL B 1 242 ? -12.047 32.25 17.719 1 98.62 242 VAL B C 1
ATOM 4116 O O . VAL B 1 242 ? -11.273 33.031 17.141 1 98.62 242 VAL B O 1
ATOM 4119 N N . LYS B 1 243 ? -12.609 32.594 18.797 1 97.69 243 LYS B N 1
ATOM 4120 C CA . LYS B 1 243 ? -12.328 33.844 19.531 1 97.69 243 LYS B CA 1
ATOM 4121 C C . LYS B 1 243 ? -12.227 33.562 21.031 1 97.69 243 LYS B C 1
ATOM 4123 O O . LYS B 1 243 ? -12.508 32.469 21.5 1 97.69 243 LYS B O 1
ATOM 4128 N N . LYS B 1 244 ? -11.68 34.594 21.766 1 96.75 244 LYS B N 1
ATOM 4129 C CA . LYS B 1 244 ? -11.672 34.5 23.234 1 96.75 244 LYS B CA 1
ATOM 4130 C C . LYS B 1 244 ? -13.086 34.469 23.797 1 96.75 244 LYS B C 1
ATOM 4132 O O . LYS B 1 244 ? -13.969 35.188 23.297 1 96.75 244 LYS B O 1
ATOM 4137 N N . MET B 1 245 ? -13.234 33.594 24.766 1 90.19 245 MET B N 1
ATOM 4138 C CA . MET B 1 245 ? -14.523 33.594 25.453 1 90.19 245 MET B CA 1
ATOM 4139 C C . MET B 1 245 ? -14.75 34.875 26.219 1 90.19 245 MET B C 1
ATOM 4141 O O . MET B 1 245 ? -13.812 35.438 26.797 1 90.19 245 MET B O 1
ATOM 4145 N N . GLU B 1 246 ? -15.812 35.562 25.984 1 76.06 246 GLU B N 1
ATOM 4146 C CA . GLU B 1 246 ? -16.156 36.75 26.734 1 76.06 246 GLU B CA 1
ATOM 4147 C C . GLU B 1 246 ? -16.297 36.469 28.219 1 76.06 246 GLU B C 1
ATOM 4149 O O . GLU B 1 246 ? -16.969 35.5 28.609 1 76.06 246 GLU B O 1
ATOM 4154 N N . VAL B 1 247 ? -15.211 36.938 29.094 1 55.69 247 VAL B N 1
ATOM 4155 C CA . VAL B 1 247 ? -15.43 36.875 30.531 1 55.69 247 VAL B CA 1
ATOM 4156 C C . VAL B 1 247 ? -16.297 38.031 30.969 1 55.69 247 VAL B C 1
ATOM 4158 O O . VAL B 1 247 ? -16.219 39.125 30.391 1 55.69 247 VAL B O 1
#

Foldseek 3Di:
DVVLVVLVCCCVPVCVPPDLLLVQVLQVVVCVVLVQAQEEEEEEQCFLPSNVLNNQVSHNEYEYEHQDPSRLVNNVVVCVVSVGHYHYYHDDLLQDDDVAAGQEYEYEDAVLQQQADLSSNLSNLLSNVVRYDQSHKYKYKHFALCCQCPVQAQDKDWDDDPAKIKIWGWHDDPQKIKIKMWMWGDDPNGTDIDIDIGIGGHDHPVRSQVSNVSSQKHWPAKDLPSDPHHDDPNRRMIMTMMHGHDD/DVVLVVLVCCCVPVCVPPDLLLVQVLVVVVCVVLVQAQEEEEEEQCFLPSNVLNNQVSHNEYEYEHQDPSRLVNNVVVCVVSVGHYHYYHDDLLQDDDVAAGQEYEYEDAVLQQQADLSSNLSNLLSNVVRYDQSHKYKYKHFALCCQCPVQAQDKDWDDDPAKIKIWGWHDDPQKIKIKMWMWGDDPNGTDIDIDIGIGGHDHPVRSQVSNVSSQKHWPAKALPSDPHHDDPNRRMIMTMMHGHDD

Secondary structure (DSSP, 8-state):
-HHHHHHHHIIIIISTT--HHHHHHHHHHHHHHTT--SSEEEEET-TTSHHHHHHHTTSSEEEEEES-HHHHHHHHHHHHHTT--EEEEE--GGG---S--EEEEEE-SSGGGG--SHHHHHHHHHHHHHHEEEEEEEEEEEE-HHIIIIISTT-EEEEE-SSEEEEEEEEEETTEEEEEEEEEEEETTEEEEEEEEEEEE---HHHHHHHHHHTTEEEEEEEETTSSSPP-TT-SEEEEEEEE---/-HHHHHHHHIIIIISTT--HHHHHHHHHHHHHHTT--SSEEEEET-TTSHHHHHHHTTSSEEEEEES-HHHHHHHHHHHHHTT--EEEEE--GGG---S--EEEEEE-SSGGGG--SHHHHHHHHHHHHHHEEEEEEEEEEEE-HHIIIIISTT-EEEEE-SSEEEEEEEEEETTEEEEEEEEEEEETTEEEEEEEEEEEE---HHHHHHHHHHTTEEEEEEEETTSSSPP-TT-SEEEEEEEE---

InterPro domains:
  IPR029063 S-a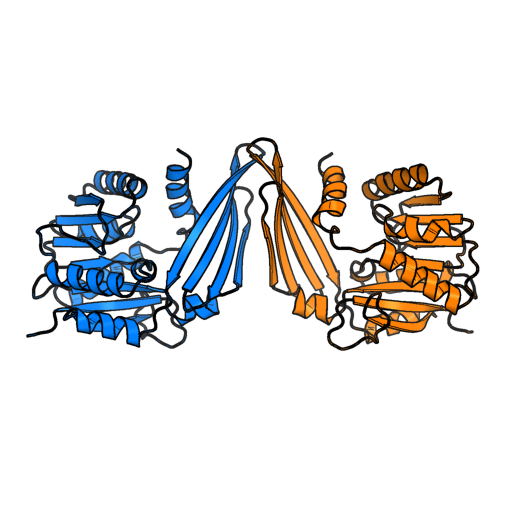denosyl-L-methionine-dependent methyltransferase superfamily [G3DSA:3.40.50.150] (3-223)
  IPR029063 S-adenosyl-L-methionine-dependent methyltransferase superfamily [SSF53335] (3-244)
  IPR041698 Methyltransferase domain 25 [PF13649] (42-136)

Organism: NCBI:txid29372